Protein AF-A0AAV4D1E4-F1 (afdb_monomer_lite)

Sequence (597 aa):
MLLLKVLNEYTDVYKLCTAVEPHGDNLYQSTKVFLEDHVRSLHKEITIAGEDHMLEMYHKHWEQYNIGAGYLNQLYGYLNNSYIKKQKYSEADVNYGVFPVDADCLLEIGELAKEIWKNLMIDSIKNRLVILILQEIAKDRNGYYVNQTIIHSVVTSFVDVSEYKKKAPLELYQEIFEAQFLKETGEFYRHEAAQLKAECTCSEYLEKVIQRIDNENFRSRKFLHSTSYAKVTQEVQARMVGDVIGFLHGECKDMVEQEKRKDLRNLYKLLKPIHKGLEVLVKEVEMYIKHQGMQSVLSLKNDPSFVEAMLKVYHKFRELILDVFSNDQAFTSALDKACSSVINHKSQNSRTPNAPNRSPELLAKYCDNLLKKSTKGVGDAELDEKLSGSIIIFKYLDDKDVFQRFYSRMLAKRLIYSQSASMDAEEVMITRLKQACGYEFTNKLHRMFTDISVSSDHVVNFNNYLKVNNQSLGVNFNILVFQAGAWPITQQNNITFHIPQQLEKSVRLFEEFYKKKFNGRKLTWMQSLSNVELKLCYLRKSYIVTMSTFQMATLLPFEDNDSLPFSDIKTSTNLPEKELCKQLQTLVDTKILMCDD

Secondary structure (DSSP, 8-state):
-HHHHHHHHHHHHHHHHTSSS-THHHHHHHHHHHHHHHHHHHHHHHHHH-STTHHHHHHHHHHHHHHHHHHHHHHTHHHIIIIIHHHSPPHHHHHH----TT------HHHHHHHHHIIIIIHHHHHHHHHHHHHHHHHHHTT----HHHHHHHHHHHHHTTTT-TT-TTHHHIIIIIHHHHHHHHHHHHHHHHHHHHHS-HHHHHHHHHHHHHHHHHHHHHHS-HHHHHHHHHHHHIIIIITTHHHHHHHHHHHHHTT-HHHHHHHHHHHTTSTTTHHHHHHHHHHHHHHHHHHHHHTTTT-TTHHHHHHHHHHHHHHHHHHHSTT-HHHHHHHHHHHHHHHT-----TT-TTPPP-HHHHHHHHHHHHHB--SSPPPHHHHHHHHHHHHHHHHT-S-HHHHHHHHHHHHHHHHHTT-BS-HHHHHHHHHHHHHHH-HHHHHHHHHHHHHHHHHHHHHHHHHHHHHHTT---SS--------TTTS---TT-----PPPHHHHHHHHHHHHHHHHHSTT------GGG-EEEEEE-SSSS-EEEEEEHHHHHHHGGGGT-S---HHHHHHHH---HHHHHHHHHHHHHTTSS----

Foldseek 3Di:
DVVVVLVVLLVVLVCQCPDPDRCLVVVLVVLLVVLLVVLLVLQVVLVVVDQVCNLVSVLVCLVVLLVVLVSVLVSCVCSVPPPLVVQADDPVCVVPPDDDPDDPRDDRSSLSSLVSCCVRPCVVCLQSNLVSLLVLVVCVVVVHDHDLSSLQSVLVSQQVSQCVPPPPSCPSSCVRHLVVNLVVLLVVLLVVLVVCVVVDDLQVLLVVLVVSLVVVLVVCVRRHDPVSSVVSSVSNLCRNPVVCLVVVLVCLLVCLLVVVLVSLLSQLVSQVVPDCSCVSNLVSNLVNLLVCLQVQQVVQVLALCNLVSLLVSLVVQVVSCCRRVVVDPSNVVSSLVSLLCSLQDAPPPPPDPCRHRCSLVSLLVNLLVLFFDDPDDDDPVNSVVSLVSSLVSLLSYPPNVSSLLNNLQSLLLCLLVVGTNDPVSLVVSLVSVCVRPNCVSSVLVVLSVVQSVVQVVLLVVLVVVCVVVVHDLVDDDGDGDHDPVSHPPPPPCPWDWDQDPSCPVVVVSSVVVVCVVDPPDDDDDDQQSDWDWDWDPPDPDTDTDIDGSLLVLLCVVCVVPVDDDPVVSCVSTVGDPVVNVVSVVVCVVVVVDPDDD

Organism: NCBI:txid259542

Structure (mmCIF, N/CA/C/O backbone):
data_AF-A0AAV4D1E4-F1
#
_entry.id   AF-A0AAV4D1E4-F1
#
loop_
_atom_site.group_PDB
_atom_site.id
_atom_site.type_symbol
_atom_site.label_atom_id
_atom_site.label_alt_id
_atom_site.label_comp_id
_atom_site.label_asym_id
_atom_site.label_entity_id
_atom_site.label_seq_id
_atom_site.pdbx_PDB_ins_code
_atom_site.Cartn_x
_atom_site.Cartn_y
_atom_site.Cartn_z
_atom_site.occupancy
_atom_site.B_iso_or_equiv
_atom_site.auth_seq_id
_atom_site.auth_comp_id
_atom_site.auth_asym_id
_atom_site.auth_atom_id
_atom_site.pdbx_PDB_model_num
ATOM 1 N N . MET A 1 1 ? -11.215 14.896 70.927 1.00 42.22 1 MET A N 1
ATOM 2 C CA . MET A 1 1 ? -12.266 14.102 71.608 1.00 42.22 1 MET A CA 1
ATOM 3 C C . MET A 1 1 ? -12.644 12.842 70.822 1.00 42.22 1 MET A C 1
ATOM 5 O O . MET A 1 1 ? -12.598 11.774 71.409 1.00 42.22 1 MET A O 1
ATOM 9 N N . LEU A 1 2 ? -12.923 12.924 69.511 1.00 38.28 2 LEU A N 1
ATOM 10 C CA . LEU A 1 2 ? -13.176 11.750 68.6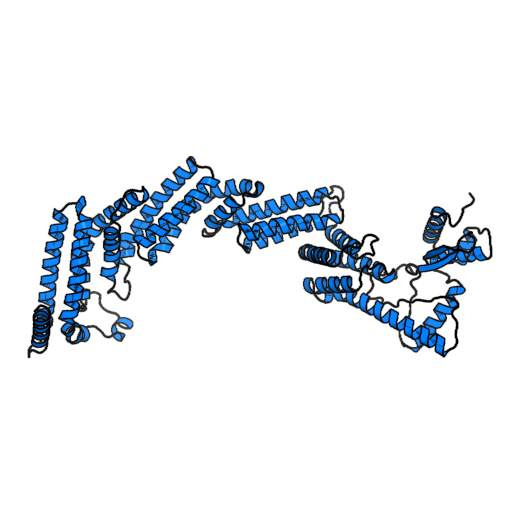45 1.00 38.28 2 LEU A CA 1
ATOM 11 C C . LEU A 1 2 ? -11.990 10.767 68.563 1.00 38.28 2 LEU A C 1
ATOM 13 O O . LEU A 1 2 ? -12.180 9.580 68.780 1.00 38.28 2 LEU A O 1
ATOM 17 N N . LEU A 1 3 ? -10.758 11.259 68.382 1.00 35.84 3 LEU A N 1
ATOM 18 C CA . LEU A 1 3 ? -9.539 10.425 68.387 1.00 35.84 3 LEU A CA 1
ATOM 19 C C . LEU A 1 3 ? -9.342 9.623 69.688 1.00 35.84 3 LEU A C 1
ATOM 21 O O . LEU A 1 3 ? -8.892 8.488 69.641 1.00 35.84 3 LEU A O 1
ATOM 25 N N . LEU A 1 4 ? -9.720 10.191 70.839 1.00 39.25 4 LEU A N 1
ATOM 26 C CA . LEU A 1 4 ? -9.631 9.534 72.151 1.00 39.25 4 LEU A CA 1
ATOM 27 C C . LEU A 1 4 ? -10.675 8.419 72.320 1.00 39.25 4 LEU A C 1
ATOM 29 O O . LEU A 1 4 ? -10.377 7.409 72.945 1.00 39.25 4 LEU A O 1
ATOM 33 N N . LYS A 1 5 ? -11.875 8.579 71.741 1.00 50.38 5 LYS A N 1
ATOM 34 C CA . LYS A 1 5 ? -12.884 7.508 71.698 1.00 50.38 5 LYS A CA 1
ATOM 35 C C . LYS A 1 5 ? -12.436 6.359 70.799 1.00 50.38 5 LYS A C 1
ATOM 37 O O . LYS A 1 5 ? -12.457 5.221 71.241 1.00 50.38 5 LYS A O 1
ATOM 42 N N . VAL A 1 6 ? -11.929 6.676 69.607 1.00 52.31 6 VAL A N 1
ATOM 43 C CA . VAL A 1 6 ? -11.408 5.676 68.663 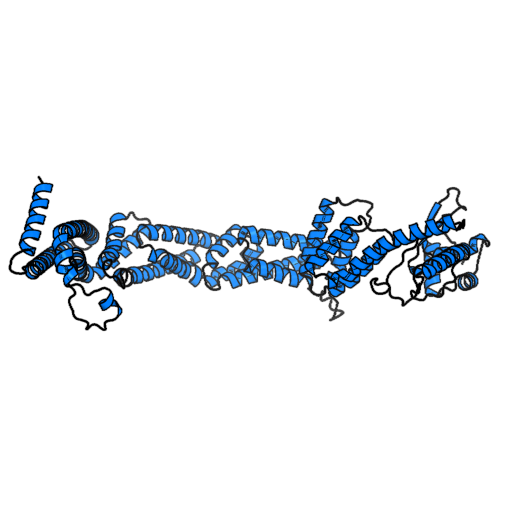1.00 52.31 6 VAL A CA 1
ATOM 44 C C . VAL A 1 6 ? -10.244 4.889 69.282 1.00 52.31 6 VAL A C 1
ATOM 46 O O . VAL A 1 6 ? -10.233 3.667 69.228 1.00 52.31 6 VAL A O 1
ATOM 49 N N . LEU A 1 7 ? -9.292 5.557 69.949 1.00 45.59 7 LEU A N 1
ATOM 50 C CA . LEU A 1 7 ? -8.187 4.891 70.658 1.00 45.59 7 LEU A CA 1
ATOM 51 C C . LEU A 1 7 ? -8.657 3.982 71.807 1.00 45.59 7 LEU A C 1
ATOM 53 O O . LEU A 1 7 ? -8.079 2.911 72.001 1.00 45.59 7 LEU A O 1
ATOM 57 N N . ASN A 1 8 ? -9.698 4.373 72.548 1.00 54.81 8 ASN A N 1
ATOM 58 C CA . ASN A 1 8 ? -10.292 3.515 73.576 1.00 54.81 8 ASN A CA 1
ATOM 59 C C . ASN A 1 8 ? -10.945 2.272 72.956 1.00 54.81 8 ASN A C 1
ATOM 61 O O . ASN A 1 8 ? -10.694 1.171 73.432 1.00 54.81 8 ASN A O 1
ATOM 65 N N . GLU A 1 9 ? -11.670 2.421 71.847 1.00 58.94 9 GLU A N 1
ATOM 66 C CA . GLU A 1 9 ? -12.298 1.300 71.135 1.00 58.94 9 GLU A CA 1
ATOM 67 C C . GLU A 1 9 ? -11.254 0.314 70.569 1.00 58.94 9 GLU A C 1
ATOM 69 O O . GLU A 1 9 ? -11.407 -0.895 70.730 1.00 58.94 9 GLU A O 1
ATOM 74 N N . TYR A 1 10 ? -10.131 0.795 70.012 1.00 59.12 10 TYR A N 1
ATOM 75 C CA . TYR A 1 10 ? -8.996 -0.067 69.624 1.00 59.12 10 TYR A CA 1
ATOM 76 C C . TYR A 1 10 ? -8.409 -0.835 70.818 1.00 59.12 10 TYR A C 1
ATOM 78 O O . TYR A 1 10 ? -8.043 -2.007 70.700 1.00 59.12 10 TYR A O 1
ATOM 86 N N . THR A 1 11 ? -8.304 -0.171 71.971 1.00 58.66 11 THR A N 1
ATOM 87 C CA . THR A 1 11 ? -7.760 -0.761 73.200 1.00 58.66 11 THR A CA 1
ATOM 88 C C . THR A 1 11 ? -8.708 -1.817 73.773 1.00 58.66 11 THR A C 1
ATOM 90 O O . THR A 1 11 ? -8.250 -2.829 74.303 1.00 58.66 11 THR A O 1
ATOM 93 N N . ASP A 1 12 ? -10.017 -1.617 73.637 1.00 63.31 12 ASP A N 1
ATOM 94 C CA . ASP A 1 12 ? -11.042 -2.555 74.090 1.00 63.31 12 ASP A CA 1
ATOM 95 C C . ASP A 1 12 ? -11.115 -3.792 73.184 1.00 63.31 12 ASP A C 1
ATOM 97 O O . ASP A 1 12 ? -11.133 -4.912 73.697 1.00 63.31 12 ASP A O 1
ATOM 101 N N . VAL A 1 13 ? -11.020 -3.625 71.855 1.00 61.44 13 VAL A N 1
ATOM 102 C CA . VAL A 1 13 ? -10.883 -4.746 70.903 1.00 61.44 13 VAL A CA 1
ATOM 103 C C . VAL A 1 13 ? -9.608 -5.546 71.187 1.00 61.44 13 VAL A C 1
ATOM 105 O O . VAL A 1 13 ? -9.646 -6.777 71.213 1.00 61.44 13 VAL A O 1
ATOM 108 N N . TYR A 1 14 ? -8.486 -4.872 71.462 1.00 60.66 14 TYR A N 1
ATOM 109 C CA . TYR A 1 14 ? -7.230 -5.525 71.836 1.00 60.66 14 TYR A CA 1
ATOM 110 C C . TYR A 1 14 ? -7.371 -6.330 73.137 1.00 60.66 14 TYR A C 1
ATOM 112 O O . TYR A 1 14 ? -7.053 -7.518 73.157 1.00 60.66 14 TYR A O 1
ATOM 120 N N . LYS A 1 15 ? -7.922 -5.726 74.201 1.00 60.09 15 LYS A N 1
ATOM 121 C CA . LYS A 1 15 ? -8.143 -6.388 75.499 1.00 60.09 15 LYS A CA 1
ATOM 122 C C . LYS A 1 15 ? -9.050 -7.614 75.386 1.00 60.09 15 LYS A C 1
ATOM 124 O O . LYS A 1 15 ? -8.712 -8.645 75.964 1.00 60.09 15 LYS A O 1
ATOM 129 N N . LEU A 1 16 ? -10.146 -7.526 74.624 1.00 60.78 16 LEU A N 1
ATOM 130 C CA . LEU A 1 16 ? -11.059 -8.651 74.379 1.00 60.78 16 LEU A CA 1
ATOM 131 C C . LEU A 1 16 ? -10.395 -9.794 73.601 1.00 60.78 16 LEU A C 1
ATOM 133 O O . LEU A 1 16 ? -10.658 -10.958 73.888 1.00 60.78 16 LEU A O 1
ATOM 137 N N . CYS A 1 17 ? -9.519 -9.478 72.644 1.00 57.41 17 CYS A N 1
ATOM 138 C CA . CYS A 1 17 ? -8.804 -10.486 71.856 1.00 57.41 17 CYS A CA 1
ATOM 139 C C . CYS A 1 17 ? -7.647 -11.154 72.624 1.00 57.41 17 CYS A C 1
ATOM 141 O O . CYS A 1 17 ? -7.258 -12.266 72.281 1.00 57.41 17 CYS A O 1
ATOM 143 N N . THR A 1 18 ? -7.086 -10.487 73.640 1.00 55.19 18 THR A N 1
ATOM 144 C CA . THR A 1 18 ? -5.984 -11.001 74.484 1.00 55.19 18 THR A CA 1
ATOM 145 C C . THR A 1 18 ? -6.439 -11.635 75.806 1.00 55.19 18 THR A C 1
ATOM 147 O O . THR A 1 18 ? -5.598 -11.995 76.630 1.00 55.19 18 THR A O 1
ATOM 150 N N . ALA A 1 19 ? -7.750 -11.740 76.041 1.00 59.38 19 ALA A N 1
ATOM 151 C CA . ALA A 1 19 ? -8.309 -12.359 77.240 1.00 59.38 19 ALA A CA 1
ATOM 152 C C . ALA A 1 19 ? -8.011 -13.875 77.299 1.00 59.38 19 ALA A C 1
ATOM 154 O O . ALA A 1 19 ? -7.741 -14.513 76.284 1.00 59.38 19 ALA A O 1
ATOM 155 N N . VAL A 1 20 ? -8.041 -14.446 78.510 1.00 46.69 20 VAL A N 1
ATOM 156 C CA . VAL A 1 20 ? -7.651 -15.845 78.804 1.00 46.69 20 VAL A CA 1
ATOM 157 C C . VAL A 1 20 ? -8.538 -16.876 78.082 1.00 46.69 20 VAL A C 1
ATOM 159 O O . VAL A 1 20 ? -8.084 -17.984 77.806 1.00 46.69 20 VAL A O 1
ATOM 162 N N . GLU A 1 21 ? -9.764 -16.497 77.714 1.00 51.06 21 GLU A N 1
ATOM 163 C CA . GLU A 1 21 ? -10.636 -17.255 76.814 1.00 51.06 21 GLU A CA 1
ATOM 164 C C . GLU A 1 21 ? -10.727 -16.555 75.444 1.00 51.06 21 GLU A C 1
ATOM 166 O O . GLU A 1 21 ? -10.860 -15.328 75.388 1.00 51.06 21 GLU A O 1
ATOM 171 N N . PRO A 1 22 ? -10.678 -17.297 74.321 1.00 57.56 22 PRO A N 1
ATOM 172 C CA . PRO A 1 22 ? -10.734 -16.710 72.987 1.00 57.56 22 PRO A CA 1
ATOM 173 C C . PRO A 1 22 ? -12.152 -16.205 72.673 1.00 57.56 22 PRO A C 1
ATOM 175 O O . PRO A 1 22 ? -12.953 -16.894 72.053 1.00 57.56 22 PRO A O 1
ATOM 178 N N . HIS A 1 23 ? -12.467 -14.968 73.057 1.00 65.12 23 HIS A N 1
ATOM 179 C CA . HIS A 1 23 ? -13.750 -14.316 72.746 1.00 65.12 23 HIS A CA 1
ATOM 180 C C . HIS A 1 23 ? -13.845 -13.766 71.306 1.00 65.12 23 HIS A C 1
ATOM 182 O O . HIS A 1 23 ? -14.804 -13.067 70.976 1.00 65.12 23 HIS A O 1
ATOM 188 N N . GLY A 1 24 ? -12.871 -14.080 70.442 1.00 65.38 24 GLY A N 1
ATOM 189 C CA . GLY A 1 24 ? -12.821 -13.630 69.046 1.00 65.38 24 GLY A CA 1
ATOM 190 C C . GLY A 1 24 ? -14.028 -14.082 68.215 1.00 65.38 24 GLY A C 1
ATOM 191 O O . GLY A 1 24 ? -14.636 -13.249 67.546 1.00 65.38 24 GLY A O 1
ATOM 192 N N . ASP A 1 25 ? -14.429 -15.355 68.324 1.00 67.75 25 ASP A N 1
ATOM 193 C CA . ASP A 1 25 ? -15.598 -15.906 67.617 1.00 67.75 25 ASP A CA 1
ATOM 194 C C . ASP A 1 25 ? -16.909 -15.242 68.066 1.00 67.75 25 ASP A C 1
ATOM 196 O O . ASP A 1 25 ? -17.720 -14.834 67.236 1.00 67.75 25 ASP A O 1
ATOM 200 N N . ASN A 1 26 ? -17.107 -15.060 69.376 1.00 71.81 26 ASN A N 1
ATOM 201 C CA . ASN A 1 26 ? -18.312 -14.413 69.909 1.00 71.81 26 ASN A CA 1
ATOM 202 C C . ASN A 1 26 ? -18.414 -12.946 69.476 1.00 71.81 26 ASN A C 1
ATOM 204 O O . ASN A 1 26 ? -19.508 -12.466 69.166 1.00 71.81 26 ASN A O 1
ATOM 208 N N . LEU A 1 27 ? -17.281 -12.239 69.434 1.00 73.88 27 LEU A N 1
ATOM 209 C CA . LEU A 1 27 ? -17.217 -10.867 68.943 1.00 73.88 27 LEU A CA 1
ATOM 210 C C . LEU A 1 27 ? -17.547 -10.809 67.446 1.00 73.88 27 LEU A C 1
ATOM 212 O O . LEU A 1 27 ? -18.371 -9.993 67.044 1.00 73.88 27 LEU A O 1
ATOM 216 N N . TYR A 1 28 ? -16.978 -11.710 66.640 1.00 75.12 28 TYR A N 1
ATOM 217 C CA . TYR A 1 28 ? -17.256 -11.794 65.206 1.00 75.12 28 TYR A CA 1
ATOM 218 C C . TYR A 1 28 ? -18.734 -12.091 64.913 1.00 75.12 28 TYR A C 1
ATOM 220 O O . TYR A 1 28 ? -19.356 -11.388 64.118 1.00 75.12 28 TYR A O 1
ATOM 228 N N . GLN A 1 29 ? -19.326 -13.079 65.592 1.00 76.06 29 GLN A N 1
ATOM 229 C CA . GLN A 1 29 ? -20.742 -13.426 65.426 1.00 76.06 29 GLN A CA 1
ATOM 230 C C . GLN A 1 29 ? -21.671 -12.295 65.881 1.00 76.06 29 GLN A C 1
ATOM 232 O O . GLN A 1 29 ? -22.643 -11.985 65.196 1.00 76.06 29 GLN A O 1
ATOM 237 N N . SER A 1 30 ? -21.352 -11.616 66.986 1.00 77.06 30 SER A N 1
ATOM 238 C CA . SER A 1 30 ? -22.143 -10.468 67.456 1.00 77.06 30 SER A CA 1
ATOM 239 C C . SER A 1 30 ? -22.084 -9.297 66.471 1.00 77.06 30 SER A C 1
ATOM 241 O O . SER A 1 30 ? -23.107 -8.675 66.185 1.00 77.06 30 SER A O 1
ATOM 243 N N . THR A 1 31 ? -20.907 -9.019 65.899 1.00 79.38 31 THR A N 1
ATOM 244 C CA . THR A 1 31 ? -20.745 -8.009 64.844 1.00 79.38 31 THR A CA 1
ATOM 245 C C . THR A 1 31 ? -21.488 -8.407 63.566 1.00 79.38 31 THR A C 1
ATOM 247 O O . THR A 1 31 ? -22.120 -7.550 62.953 1.00 79.38 31 THR A O 1
ATOM 250 N N . LYS A 1 32 ? -21.478 -9.692 63.186 1.00 80.44 32 LYS A N 1
ATOM 251 C CA . LYS A 1 32 ? -22.245 -10.213 62.044 1.00 80.44 32 LYS A CA 1
ATOM 252 C C . LYS A 1 32 ? -23.745 -9.975 62.222 1.00 80.44 32 LYS A C 1
ATOM 254 O O . LYS A 1 32 ? -24.354 -9.359 61.355 1.00 80.44 32 LYS A O 1
ATOM 259 N N . VAL A 1 33 ? -24.318 -10.380 63.358 1.00 83.56 33 VAL A N 1
ATOM 260 C CA . VAL A 1 33 ? -25.749 -10.180 63.662 1.00 83.56 33 VAL A CA 1
ATOM 261 C C . VAL A 1 33 ? -26.113 -8.695 63.643 1.00 83.56 33 VAL A C 1
ATOM 263 O O . VAL A 1 33 ? -27.099 -8.311 63.021 1.00 83.56 33 VAL A O 1
ATOM 266 N N . PHE A 1 34 ? -25.281 -7.837 64.242 1.00 85.69 34 PHE A N 1
ATOM 267 C CA . PHE A 1 34 ? -25.499 -6.390 64.217 1.00 85.69 34 PHE A CA 1
ATOM 268 C C . PHE A 1 34 ? -25.517 -5.819 62.788 1.00 85.69 34 PHE A C 1
ATOM 270 O O . PHE A 1 34 ? -26.393 -5.020 62.451 1.00 85.69 34 PHE A O 1
ATOM 277 N N . LEU A 1 35 ? -24.569 -6.229 61.938 1.00 84.31 35 LEU A N 1
ATOM 278 C CA . LEU A 1 35 ? -24.523 -5.805 60.537 1.00 84.31 35 LEU A CA 1
ATOM 279 C C . LEU A 1 35 ? -25.739 -6.317 59.753 1.00 84.31 35 LEU A C 1
ATOM 281 O O . LEU A 1 35 ? -26.316 -5.556 58.979 1.00 84.31 35 LEU A O 1
ATOM 285 N N . GLU A 1 36 ? -26.157 -7.566 59.966 1.00 85.50 36 GLU A N 1
ATOM 286 C CA . GLU A 1 36 ? -27.348 -8.138 59.328 1.00 85.50 36 GLU A CA 1
ATOM 287 C C . GLU A 1 36 ? -28.628 -7.392 59.728 1.00 85.50 36 GLU A C 1
ATOM 289 O O . GLU A 1 36 ? -29.422 -7.032 58.857 1.00 85.50 36 GLU A O 1
ATOM 294 N N . ASP A 1 37 ? -28.823 -7.102 61.016 1.00 85.31 37 ASP A N 1
ATOM 295 C CA . ASP A 1 37 ? -29.990 -6.362 61.508 1.00 85.31 37 ASP A CA 1
ATOM 296 C C . ASP A 1 37 ? -30.018 -4.923 60.984 1.00 85.31 37 ASP A C 1
ATOM 298 O O . ASP A 1 37 ? -31.071 -4.428 60.563 1.00 85.31 37 ASP A O 1
ATOM 302 N N . HIS A 1 38 ? -28.857 -4.262 60.939 1.00 86.62 38 HIS A N 1
ATOM 303 C CA . HIS A 1 38 ? -28.741 -2.922 60.378 1.00 86.62 38 HIS A CA 1
ATOM 304 C C . HIS A 1 38 ? -29.114 -2.906 58.890 1.00 86.62 38 HIS A C 1
ATOM 306 O O . HIS A 1 38 ? -29.961 -2.116 58.473 1.00 86.62 38 HIS A O 1
ATOM 312 N N . VAL A 1 39 ? -28.561 -3.829 58.096 1.00 86.75 39 VAL A N 1
ATOM 313 C CA . VAL A 1 39 ? -28.860 -3.935 56.660 1.00 86.75 39 VAL A CA 1
ATOM 314 C C . VAL A 1 39 ? -30.331 -4.304 56.418 1.00 86.75 39 VAL A C 1
ATOM 316 O O . VAL A 1 39 ? -30.959 -3.736 55.526 1.00 86.75 39 VAL A O 1
ATOM 319 N N . ARG A 1 40 ? -30.942 -5.163 57.248 1.00 85.62 40 ARG A N 1
ATOM 320 C CA . ARG A 1 40 ? -32.390 -5.455 57.183 1.00 85.62 40 ARG A CA 1
ATOM 321 C C . ARG A 1 40 ? -33.253 -4.226 57.469 1.00 85.62 40 ARG A C 1
ATOM 323 O O . ARG A 1 40 ? -34.317 -4.089 56.862 1.00 85.62 40 ARG A O 1
ATOM 330 N N . SER A 1 41 ? -32.835 -3.348 58.384 1.00 85.69 41 SER A N 1
ATOM 331 C CA . SER A 1 41 ? -33.531 -2.080 58.643 1.00 85.69 41 SER A CA 1
ATOM 332 C C . SER A 1 41 ? -33.474 -1.167 57.419 1.00 85.69 41 SER A C 1
ATOM 334 O O . SER A 1 41 ? -34.515 -0.698 56.959 1.00 85.69 41 SER A O 1
ATOM 336 N N . LEU A 1 42 ? -32.284 -1.001 56.833 1.00 85.31 42 LEU A N 1
ATOM 337 C CA . LEU A 1 42 ? -32.085 -0.198 55.621 1.00 85.31 42 LEU A CA 1
ATOM 338 C C . LEU A 1 42 ? -32.889 -0.747 54.432 1.00 85.31 42 LEU A C 1
ATOM 340 O O . LEU A 1 42 ? -33.524 0.011 53.702 1.00 85.31 42 LEU A O 1
ATOM 344 N N . HIS A 1 43 ? -32.946 -2.071 54.273 1.00 83.88 43 HIS A N 1
ATOM 345 C CA . HIS A 1 43 ? -33.757 -2.712 53.239 1.00 83.88 43 HIS A CA 1
ATOM 346 C C . HIS A 1 43 ? -35.248 -2.364 53.368 1.00 83.88 43 HIS A C 1
ATOM 348 O O . HIS A 1 43 ? -35.924 -2.093 52.370 1.00 83.88 43 HIS A O 1
ATOM 354 N N . LYS A 1 44 ? -35.786 -2.358 54.596 1.00 82.88 44 LYS A N 1
ATOM 355 C CA . LYS A 1 44 ? -37.185 -1.975 54.845 1.00 82.88 44 LYS A CA 1
ATOM 356 C C . LYS A 1 44 ? -37.438 -0.518 54.467 1.00 82.88 44 LYS A C 1
ATOM 358 O O . LYS A 1 44 ? -38.449 -0.248 53.829 1.00 82.88 44 LYS A O 1
ATOM 363 N N . GLU A 1 45 ? -36.524 0.391 54.800 1.00 81.25 45 GLU A N 1
ATOM 364 C CA . GLU A 1 45 ? -36.634 1.811 54.439 1.00 81.25 45 GLU A CA 1
ATOM 365 C C . GLU A 1 45 ? -36.686 2.014 52.918 1.00 81.25 45 GLU A C 1
ATOM 367 O O . GLU A 1 45 ? -37.580 2.702 52.425 1.00 81.25 45 GLU A O 1
ATOM 372 N N . ILE A 1 46 ? -35.814 1.336 52.161 1.00 79.69 46 ILE A N 1
ATOM 373 C CA . ILE A 1 46 ? -35.819 1.390 50.687 1.00 79.69 46 ILE A CA 1
ATOM 374 C C . ILE A 1 46 ? -37.114 0.810 50.107 1.00 79.69 46 ILE A C 1
ATOM 376 O O . ILE A 1 46 ? -37.676 1.364 49.165 1.00 79.69 46 ILE A O 1
ATOM 380 N N . THR A 1 47 ? -37.616 -0.287 50.680 1.00 76.25 47 THR A N 1
ATOM 381 C CA . THR A 1 47 ? -38.857 -0.924 50.209 1.00 76.25 47 THR A CA 1
ATOM 382 C C . THR A 1 47 ? -40.078 -0.019 50.430 1.00 76.25 47 THR A C 1
ATOM 384 O O . THR A 1 47 ? -41.009 -0.036 49.630 1.00 76.25 47 THR A O 1
ATOM 387 N N . ILE A 1 48 ? -40.077 0.790 51.496 1.00 78.19 48 ILE A N 1
ATOM 388 C CA . ILE A 1 48 ? -41.175 1.706 51.846 1.00 78.19 48 ILE A CA 1
ATOM 389 C C . ILE A 1 48 ? -41.137 2.996 51.009 1.00 78.19 48 ILE A C 1
ATOM 391 O O . ILE A 1 48 ? -42.192 3.536 50.685 1.00 78.19 48 ILE A O 1
ATOM 395 N N . ALA A 1 49 ? -39.947 3.487 50.647 1.00 67.81 49 ALA A N 1
ATOM 396 C CA . ALA A 1 49 ? -39.762 4.757 49.936 1.00 67.81 49 ALA A CA 1
ATOM 397 C C . ALA A 1 49 ? -40.317 4.778 48.494 1.00 67.81 49 ALA A C 1
ATOM 399 O O . ALA A 1 49 ? -40.473 5.854 47.912 1.00 67.81 49 ALA A O 1
ATOM 400 N N . GLY A 1 50 ? -40.655 3.614 47.926 1.00 70.56 50 GLY A N 1
ATOM 401 C CA . GLY A 1 50 ? -41.196 3.497 46.572 1.00 70.56 50 GLY A CA 1
ATOM 402 C C . GLY A 1 50 ? -40.137 3.646 45.474 1.00 70.56 50 GLY A C 1
ATOM 403 O O . GLY A 1 50 ? -38.954 3.846 45.739 1.00 70.56 50 GLY A O 1
ATOM 404 N N . GLU A 1 51 ? -40.558 3.502 44.218 1.00 68.69 51 GLU A N 1
ATOM 405 C CA . GLU A 1 51 ? -39.649 3.337 43.073 1.00 68.69 51 GLU A CA 1
ATOM 406 C C . GLU A 1 51 ? -38.918 4.625 42.665 1.00 68.69 51 GLU A C 1
ATOM 408 O O . GLU A 1 51 ? -37.743 4.559 42.311 1.00 68.69 51 GLU A O 1
ATOM 413 N N . ASP A 1 52 ? -39.566 5.789 42.785 1.00 66.56 52 ASP A N 1
ATOM 414 C CA . ASP A 1 52 ? -39.012 7.074 42.326 1.00 66.56 52 ASP A CA 1
ATOM 415 C C . ASP A 1 52 ? -37.798 7.540 43.148 1.00 66.56 52 ASP A C 1
ATOM 417 O O . ASP A 1 52 ? -36.878 8.146 42.607 1.00 66.56 52 ASP A O 1
ATOM 421 N N . HIS A 1 53 ? -37.755 7.217 44.445 1.00 77.19 53 HIS A N 1
ATOM 422 C CA . HIS A 1 53 ? -36.650 7.590 45.342 1.00 77.19 53 HIS A CA 1
ATOM 423 C C . HIS A 1 53 ? -35.704 6.417 45.641 1.00 77.19 53 HIS A C 1
ATOM 425 O O . HIS A 1 53 ? -34.743 6.567 46.397 1.00 77.19 53 HIS A O 1
ATOM 431 N N . MET A 1 54 ? -35.947 5.241 45.049 1.00 81.50 54 MET A N 1
ATOM 432 C CA . MET A 1 54 ? -35.201 4.017 45.347 1.00 81.50 54 MET A CA 1
ATOM 433 C C . MET A 1 54 ? -33.709 4.149 45.016 1.00 81.50 54 MET A C 1
ATOM 435 O O . MET A 1 54 ? -32.870 3.732 45.813 1.00 81.50 54 MET A O 1
ATOM 439 N N . LEU A 1 55 ? -33.369 4.752 43.870 1.00 81.56 55 LEU A N 1
ATOM 440 C CA . LEU A 1 55 ? -31.976 4.938 43.440 1.00 81.56 55 LEU A CA 1
ATOM 441 C C . LEU A 1 55 ? -31.220 5.935 44.328 1.00 81.56 55 LEU A C 1
ATOM 443 O O . LEU A 1 55 ? -30.084 5.672 44.717 1.00 81.56 55 LEU A O 1
ATOM 447 N N . GLU A 1 56 ? -31.858 7.054 44.678 1.00 84.38 56 GLU A N 1
ATOM 448 C CA . GLU A 1 56 ? -31.293 8.081 45.563 1.00 84.38 56 GLU A CA 1
ATOM 449 C C . GLU A 1 56 ? -31.045 7.538 46.970 1.00 84.38 56 GLU A C 1
ATOM 451 O O . GLU A 1 56 ? -29.957 7.704 47.530 1.00 84.38 56 GLU A O 1
ATOM 456 N N . MET A 1 57 ? -32.039 6.839 47.523 1.00 82.88 57 MET A N 1
ATOM 457 C CA . MET A 1 57 ? -31.935 6.235 48.845 1.00 82.88 57 MET A CA 1
ATOM 458 C C . MET A 1 57 ? -30.890 5.123 48.872 1.00 82.88 57 MET A C 1
ATOM 460 O O . MET A 1 57 ? -30.060 5.095 49.781 1.00 82.88 57 MET A O 1
ATOM 464 N N . TYR A 1 58 ? -30.871 4.246 47.863 1.00 86.69 58 TYR A N 1
ATOM 465 C CA . TYR A 1 58 ? -29.860 3.197 47.763 1.00 86.69 58 TYR A CA 1
ATOM 466 C C . TYR A 1 58 ? -28.448 3.782 47.674 1.00 86.69 58 TYR A C 1
ATOM 468 O O . TYR A 1 58 ? -27.577 3.356 48.427 1.00 86.69 58 TYR A O 1
ATOM 476 N N . HIS A 1 59 ? -28.224 4.785 46.818 1.00 85.62 59 HIS A N 1
ATOM 477 C CA . HIS A 1 59 ? -26.929 5.457 46.699 1.00 85.62 59 HIS A CA 1
ATOM 478 C C . HIS A 1 59 ? -26.460 6.033 48.041 1.00 85.62 59 HIS A C 1
ATOM 480 O O . HIS A 1 59 ? -25.345 5.743 48.477 1.00 85.62 59 HIS A O 1
ATOM 486 N N . LYS A 1 60 ? -27.328 6.780 48.735 1.00 87.12 60 LYS A N 1
ATOM 487 C CA . LYS A 1 60 ? -27.006 7.380 50.035 1.00 87.12 60 LYS A CA 1
ATOM 488 C C . LYS A 1 60 ? -26.670 6.323 51.088 1.00 87.12 60 LYS A C 1
ATOM 490 O O . LYS A 1 60 ? -25.701 6.479 51.831 1.00 87.12 60 LYS A O 1
ATOM 495 N N . HIS A 1 61 ? -27.461 5.254 51.164 1.00 87.38 61 HIS A N 1
ATOM 496 C CA . HIS A 1 61 ? -27.216 4.178 52.119 1.00 87.38 61 HIS A CA 1
ATOM 497 C C . HIS A 1 61 ? -25.948 3.393 51.782 1.00 87.38 61 HIS A C 1
ATOM 499 O O . HIS A 1 61 ? -25.186 3.082 52.693 1.00 87.38 61 HIS A O 1
ATOM 505 N N . TRP A 1 62 ? -25.683 3.120 50.502 1.00 87.69 62 TRP A N 1
ATOM 506 C CA . TRP A 1 62 ? -24.464 2.443 50.064 1.00 87.69 62 TRP A CA 1
ATOM 507 C C . TRP A 1 62 ? -23.212 3.265 50.374 1.00 87.69 62 TRP A C 1
ATOM 509 O O . TRP A 1 62 ? -22.259 2.727 50.926 1.00 87.69 62 TRP A O 1
ATOM 519 N N . GLU A 1 63 ? -23.210 4.567 50.084 1.00 86.31 63 GLU A N 1
ATOM 520 C CA . GLU A 1 63 ? -22.062 5.437 50.355 1.00 86.31 63 GLU A CA 1
ATOM 521 C C . GLU A 1 63 ? -21.734 5.477 51.855 1.00 86.31 63 GLU A C 1
ATOM 523 O O . GLU A 1 63 ? -20.590 5.257 52.260 1.00 86.31 63 GLU A O 1
ATOM 528 N N . GLN A 1 64 ? -22.754 5.675 52.694 1.00 87.62 64 GLN A N 1
ATOM 529 C CA . GLN A 1 64 ? -22.593 5.681 54.148 1.00 87.62 64 GLN A CA 1
ATOM 530 C C . GLN A 1 64 ? -22.143 4.319 54.682 1.00 87.62 64 GLN A C 1
ATOM 532 O O . GLN A 1 64 ? -21.257 4.256 55.536 1.00 87.62 64 GLN A O 1
ATOM 537 N N . TYR A 1 65 ? -22.722 3.233 54.167 1.00 87.12 65 TYR A N 1
ATOM 538 C CA . TYR A 1 65 ? -22.388 1.879 54.587 1.00 87.12 65 TYR A CA 1
ATOM 539 C C . TYR A 1 65 ? -20.975 1.478 54.159 1.00 87.12 65 TYR A C 1
ATOM 541 O O . TYR A 1 65 ? -20.242 0.918 54.966 1.00 87.12 65 TYR A O 1
ATOM 549 N N . ASN A 1 66 ? -20.548 1.809 52.939 1.00 83.00 66 ASN A N 1
ATOM 550 C CA . ASN A 1 66 ? -19.217 1.480 52.429 1.00 83.00 66 ASN A CA 1
ATOM 551 C C . ASN A 1 66 ? -18.116 2.243 53.190 1.00 83.00 66 ASN A C 1
ATOM 553 O O . ASN A 1 66 ? -17.121 1.652 53.614 1.00 83.00 66 ASN A O 1
ATOM 557 N N . ILE A 1 67 ? -18.323 3.539 53.461 1.00 84.25 67 ILE A N 1
ATOM 558 C CA . ILE A 1 67 ? -17.415 4.333 54.307 1.00 84.25 67 ILE A CA 1
ATOM 559 C C . ILE A 1 67 ? -17.399 3.780 55.741 1.00 84.25 67 ILE A C 1
ATOM 561 O O . ILE A 1 67 ? -16.329 3.592 56.327 1.00 84.25 67 ILE A O 1
ATOM 565 N N . GLY A 1 68 ? -18.576 3.476 56.298 1.00 83.50 68 GLY A N 1
ATOM 566 C CA . GLY A 1 68 ? -18.724 2.889 57.629 1.00 83.50 68 GLY A CA 1
ATOM 567 C C . GLY A 1 68 ? -18.022 1.537 57.761 1.00 83.50 68 GLY A C 1
ATOM 568 O O . GLY A 1 68 ? -17.286 1.320 58.721 1.00 83.50 68 GLY A O 1
ATOM 569 N N . ALA A 1 69 ? -18.169 0.661 56.767 1.00 82.62 69 ALA A N 1
ATOM 570 C CA . ALA A 1 69 ? -17.485 -0.624 56.685 1.00 82.62 69 ALA A CA 1
ATOM 571 C C . ALA A 1 69 ? -15.963 -0.453 56.581 1.00 82.62 69 ALA A C 1
ATOM 573 O O . ALA A 1 69 ? -15.220 -1.207 57.208 1.00 82.62 69 ALA A O 1
ATOM 574 N N . GLY A 1 70 ? -15.484 0.568 55.862 1.00 80.31 70 GLY A N 1
ATOM 575 C CA . GLY A 1 70 ? -14.066 0.928 55.812 1.00 80.31 70 GLY A CA 1
ATOM 576 C C . GLY A 1 70 ? -13.501 1.308 57.184 1.00 80.31 70 GLY A C 1
ATOM 577 O O . GLY A 1 70 ? -12.459 0.786 57.588 1.00 80.31 70 GLY A O 1
ATOM 578 N N . TYR A 1 71 ? -14.206 2.157 57.939 1.00 81.75 71 TYR A N 1
ATOM 579 C CA . TYR A 1 71 ? -13.811 2.506 59.309 1.00 81.75 71 TYR A CA 1
ATOM 580 C C . TYR A 1 71 ? -13.892 1.314 60.264 1.00 81.75 71 TYR A C 1
ATOM 582 O O . TYR A 1 71 ? -12.987 1.119 61.076 1.00 81.75 71 TYR A O 1
ATOM 590 N N . LEU A 1 72 ? -14.928 0.484 60.135 1.00 79.44 72 LEU A N 1
ATOM 591 C CA . LEU A 1 72 ? -15.083 -0.734 60.926 1.00 79.44 72 LEU A CA 1
ATOM 592 C C . LEU A 1 72 ? -13.931 -1.712 60.655 1.00 79.44 72 LEU A C 1
ATOM 594 O O . LEU A 1 72 ? -13.358 -2.272 61.585 1.00 79.44 72 LEU A O 1
ATOM 598 N N . ASN A 1 73 ? -13.521 -1.858 59.395 1.00 79.19 73 ASN A N 1
ATOM 599 C CA . ASN A 1 73 ? -12.397 -2.707 59.017 1.00 79.19 73 ASN A CA 1
ATOM 600 C C . ASN A 1 73 ? -11.062 -2.220 59.606 1.00 79.19 73 ASN A C 1
ATOM 602 O O . ASN A 1 73 ? -10.230 -3.036 60.003 1.00 79.19 73 ASN A O 1
ATOM 606 N N . GLN A 1 74 ? -10.863 -0.899 59.693 1.00 76.19 74 GLN A N 1
ATOM 607 C CA . GLN A 1 74 ? -9.695 -0.315 60.360 1.00 76.19 74 GLN A CA 1
ATOM 608 C C . GLN A 1 74 ? -9.732 -0.578 61.868 1.00 76.19 74 GLN A C 1
ATOM 610 O O . GLN A 1 74 ? -8.754 -1.091 62.412 1.00 76.19 74 GLN A O 1
ATOM 615 N N . LEU A 1 75 ? -10.869 -0.307 62.521 1.00 75.50 75 LEU A N 1
ATOM 616 C CA . LEU A 1 75 ? -11.059 -0.505 63.962 1.00 75.50 75 LEU A CA 1
ATOM 617 C C . LEU A 1 75 ? -10.797 -1.956 64.383 1.00 75.50 75 LEU A C 1
ATOM 619 O O . LEU A 1 75 ? -10.115 -2.227 65.370 1.00 75.50 75 LEU A O 1
ATOM 623 N N . TYR A 1 76 ? -11.277 -2.898 63.577 1.00 73.31 76 TYR A N 1
ATOM 624 C CA . TYR A 1 76 ? -11.076 -4.325 63.789 1.00 73.31 76 TYR A CA 1
ATOM 625 C C . TYR A 1 76 ? -9.771 -4.864 63.185 1.00 73.31 76 TYR A C 1
ATOM 627 O O . TYR A 1 76 ? -9.566 -6.076 63.142 1.00 73.31 76 TYR A O 1
ATOM 635 N N . GLY A 1 77 ? -8.833 -3.998 62.784 1.00 69.44 77 GLY A N 1
ATOM 636 C CA . GLY A 1 77 ? -7.558 -4.393 62.181 1.00 69.44 77 GLY A CA 1
ATOM 637 C C . GLY A 1 77 ? -6.743 -5.379 63.030 1.00 69.44 77 GLY A C 1
ATOM 638 O O . GLY A 1 77 ? -6.065 -6.250 62.480 1.00 69.44 77 GLY A O 1
ATOM 639 N N . TYR A 1 78 ? -6.841 -5.302 64.365 1.00 67.25 78 TYR A N 1
ATOM 640 C CA . TYR A 1 78 ? -6.202 -6.271 65.263 1.00 67.25 78 TYR A CA 1
ATOM 641 C C . TYR A 1 78 ? -6.879 -7.651 65.223 1.00 67.25 78 TYR A C 1
ATOM 643 O O . TYR A 1 78 ? -6.173 -8.656 65.150 1.00 67.25 78 TYR A O 1
ATOM 651 N N . LEU A 1 79 ? -8.217 -7.712 65.207 1.00 68.75 79 LEU A N 1
ATOM 652 C CA . LEU A 1 79 ? -8.980 -8.963 65.081 1.00 68.75 79 LEU A CA 1
ATOM 653 C C . LEU A 1 79 ? -8.767 -9.595 63.694 1.00 68.75 79 LEU A C 1
ATOM 655 O O . LEU A 1 79 ? -8.476 -10.788 63.593 1.00 68.75 79 LEU A O 1
ATOM 659 N N . ASN A 1 80 ? -8.806 -8.774 62.641 1.00 69.69 80 ASN A N 1
ATOM 660 C CA . ASN A 1 80 ? -8.534 -9.176 61.261 1.00 69.69 80 ASN A CA 1
ATOM 661 C C . ASN A 1 80 ? -7.139 -9.818 61.125 1.00 69.69 80 ASN A C 1
ATOM 663 O O . ASN A 1 80 ? -7.000 -10.902 60.558 1.00 69.69 80 ASN A O 1
ATOM 667 N N . ASN A 1 81 ? -6.098 -9.197 61.693 1.00 66.62 81 ASN A N 1
ATOM 668 C CA . ASN A 1 81 ? -4.721 -9.688 61.572 1.00 66.62 81 ASN A CA 1
ATOM 669 C C . ASN A 1 81 ? -4.345 -10.808 62.555 1.00 66.62 81 ASN A C 1
ATOM 671 O O . ASN A 1 81 ? -3.511 -11.646 62.217 1.00 66.62 81 ASN A O 1
ATOM 675 N N . SER A 1 82 ? -4.912 -10.823 63.762 1.00 62.47 82 SER A N 1
ATOM 676 C CA . SER A 1 82 ? -4.477 -11.732 64.835 1.00 62.47 82 SER A CA 1
ATOM 677 C C . SER A 1 82 ? -5.332 -12.989 64.958 1.00 62.47 82 SER A C 1
ATOM 679 O O . SER A 1 82 ? -4.819 -14.008 65.423 1.00 62.47 82 SER A O 1
ATOM 681 N N . TYR A 1 83 ? -6.608 -12.916 64.567 1.00 62.25 83 TYR A N 1
ATOM 682 C CA . TYR A 1 83 ? -7.591 -13.990 64.723 1.00 62.25 83 TYR A CA 1
ATOM 683 C C . TYR A 1 83 ? -8.039 -14.528 63.359 1.00 62.25 83 TYR A C 1
ATOM 685 O O . TYR A 1 83 ? -7.776 -15.684 63.035 1.00 62.25 83 TYR A O 1
ATOM 693 N N . ILE A 1 84 ? -8.572 -13.656 62.499 1.00 61.94 84 ILE A N 1
ATOM 694 C CA . ILE A 1 84 ? -9.143 -14.047 61.200 1.00 61.94 84 ILE A CA 1
ATOM 695 C C . ILE A 1 84 ? -8.053 -14.565 60.248 1.00 61.94 84 ILE A C 1
ATOM 697 O O . ILE A 1 84 ? -8.211 -15.627 59.654 1.00 61.94 84 ILE A O 1
ATOM 701 N N . LYS A 1 85 ? -6.883 -13.913 60.167 1.00 60.75 85 LYS A N 1
ATOM 702 C CA . LYS A 1 85 ? -5.746 -14.424 59.370 1.00 60.75 85 LYS A CA 1
ATOM 703 C C . LYS A 1 85 ? -5.168 -15.760 59.849 1.00 60.75 85 LYS A C 1
ATOM 705 O O . LYS A 1 85 ? -4.540 -16.438 59.046 1.00 60.75 85 LYS A O 1
ATOM 710 N N . LYS A 1 86 ? -5.354 -16.144 61.119 1.00 57.38 86 LYS A N 1
ATOM 711 C CA . LYS A 1 86 ? -4.919 -17.460 61.631 1.00 57.38 86 LYS A CA 1
ATOM 712 C C . LYS A 1 86 ? -5.904 -18.581 61.289 1.00 57.38 86 LYS A C 1
ATOM 714 O O . LYS A 1 86 ? -5.509 -19.740 61.312 1.00 57.38 86 LYS A O 1
ATOM 719 N N . GLN A 1 87 ? -7.157 -18.233 60.998 1.00 54.38 87 GLN A N 1
ATOM 720 C CA . GLN A 1 87 ? -8.218 -19.156 60.584 1.00 54.38 87 GLN A CA 1
ATOM 721 C C . GLN A 1 87 ? -8.479 -19.125 59.064 1.00 54.38 87 GLN A C 1
ATOM 723 O O . GLN A 1 87 ? -9.122 -20.034 58.546 1.00 54.38 87 GLN A O 1
ATOM 728 N N . LYS A 1 88 ? -7.956 -18.130 58.327 1.00 52.84 88 LYS A N 1
ATOM 729 C CA . LYS A 1 88 ? -7.863 -18.168 56.858 1.00 52.84 88 LYS A CA 1
ATOM 730 C C . LYS A 1 88 ? -6.880 -19.277 56.447 1.00 52.84 88 LYS A C 1
ATOM 732 O O . LYS A 1 88 ? -5.757 -19.332 56.943 1.00 52.84 88 LYS A O 1
ATOM 737 N N . TYR A 1 89 ? -7.295 -20.141 55.521 1.00 49.56 89 TYR A N 1
ATOM 738 C CA . TYR A 1 89 ? -6.416 -21.127 54.886 1.00 49.56 89 TYR A CA 1
ATOM 739 C C . TYR A 1 89 ? -5.213 -20.440 54.214 1.00 49.56 89 TYR A C 1
ATOM 741 O O . TYR A 1 89 ? -5.341 -19.336 53.675 1.00 49.56 89 TYR A O 1
ATOM 749 N N . SER A 1 90 ? -4.042 -21.084 54.243 1.00 51.19 90 SER A N 1
ATOM 750 C CA . SER A 1 90 ? -2.820 -20.559 53.620 1.00 51.19 90 SER A CA 1
ATOM 751 C C . SER A 1 90 ? -3.002 -20.411 52.102 1.00 51.19 90 SER A C 1
ATOM 753 O O . SER A 1 90 ? -3.754 -21.164 51.482 1.00 51.19 90 SER A O 1
ATOM 755 N N . GLU A 1 91 ? -2.279 -19.487 51.455 1.00 45.75 91 GLU A N 1
ATOM 756 C CA . GLU A 1 91 ? -2.285 -19.344 49.984 1.00 45.75 91 GLU A CA 1
ATOM 757 C C . GLU A 1 91 ? -1.897 -20.645 49.252 1.00 45.75 91 GLU A C 1
ATOM 759 O O . GLU A 1 91 ? -2.296 -20.857 48.106 1.00 45.75 91 GLU A O 1
ATOM 764 N N . ALA A 1 92 ? -1.162 -21.539 49.922 1.00 44.56 92 ALA A N 1
ATOM 765 C CA . ALA A 1 92 ? -0.838 -22.871 49.417 1.00 44.56 92 ALA A CA 1
ATOM 766 C C . ALA A 1 92 ? -2.048 -23.826 49.414 1.00 44.56 92 ALA A C 1
ATOM 768 O O . ALA A 1 92 ? -2.194 -24.626 48.489 1.00 44.56 92 ALA A O 1
ATOM 769 N N . ASP A 1 93 ? -2.939 -23.705 50.397 1.00 52.97 93 ASP A N 1
ATOM 770 C CA . ASP A 1 93 ? -4.092 -24.588 50.562 1.00 52.97 93 ASP A CA 1
ATOM 771 C C . ASP A 1 93 ? -5.163 -24.284 49.501 1.00 52.97 93 ASP A C 1
ATOM 773 O O . ASP A 1 93 ? -5.667 -25.197 48.854 1.00 52.97 93 ASP A O 1
ATOM 777 N N . VAL A 1 94 ? -5.429 -22.999 49.220 1.00 52.25 94 VAL A N 1
ATOM 778 C CA . VAL A 1 94 ? -6.418 -22.528 48.219 1.00 52.25 94 VAL A CA 1
ATOM 779 C C . VAL A 1 94 ? -6.049 -22.902 46.771 1.00 52.25 94 VAL A C 1
ATOM 781 O O . VAL A 1 94 ? -6.934 -23.012 45.916 1.00 52.25 94 VAL A O 1
ATOM 784 N N . ASN A 1 95 ? -4.757 -23.096 46.484 1.00 48.69 95 ASN A N 1
ATOM 785 C CA . ASN A 1 95 ? -4.254 -23.408 45.142 1.00 48.69 95 ASN A CA 1
ATOM 786 C C . ASN A 1 95 ? -4.136 -24.914 44.847 1.00 48.69 95 ASN A C 1
ATOM 788 O O . ASN A 1 95 ? -4.206 -25.288 43.678 1.00 48.69 95 ASN A O 1
ATOM 792 N N . TYR A 1 96 ? -3.966 -25.767 45.864 1.00 53.53 96 TYR A N 1
ATOM 793 C CA . TYR A 1 96 ? -3.718 -27.209 45.685 1.00 53.53 96 TYR A CA 1
ATOM 794 C C . TYR A 1 96 ? -4.756 -28.131 46.357 1.00 53.53 96 TYR A C 1
ATOM 796 O O . TYR A 1 96 ? -4.756 -29.331 46.086 1.00 53.53 96 TYR A O 1
ATOM 804 N N . GLY A 1 97 ? -5.648 -27.608 47.205 1.00 45.94 97 GLY A N 1
ATOM 805 C CA . GLY A 1 97 ? -6.680 -28.388 47.894 1.00 45.94 97 GLY A CA 1
ATOM 806 C C . GLY A 1 97 ? -8.002 -28.484 47.124 1.00 45.94 97 GLY A C 1
ATOM 807 O O . GLY A 1 97 ? -8.564 -27.478 46.692 1.00 45.94 97 GLY A O 1
ATOM 808 N N . VAL A 1 98 ? -8.541 -29.701 46.997 1.00 42.22 98 VAL A N 1
ATOM 809 C CA . VAL A 1 98 ? -9.956 -29.929 46.658 1.00 42.22 98 VAL A CA 1
ATOM 810 C C . VAL A 1 98 ? -10.768 -29.676 47.931 1.00 42.22 98 VAL A C 1
ATOM 812 O O . VAL A 1 98 ? -10.694 -30.474 48.863 1.00 42.22 98 VAL A O 1
ATOM 815 N N . PHE A 1 99 ? -11.508 -28.567 47.997 1.00 46.91 99 PHE A N 1
ATOM 816 C CA . PHE A 1 99 ? -12.338 -28.244 49.164 1.00 46.91 99 PHE A CA 1
ATOM 817 C C . PHE A 1 99 ? -13.809 -28.641 48.976 1.00 46.91 99 PHE A C 1
ATOM 819 O O . PHE A 1 99 ? -14.338 -28.509 47.868 1.00 46.91 99 PHE A O 1
ATOM 826 N N . PRO A 1 100 ? -14.487 -29.086 50.053 1.00 36.97 100 PRO A N 1
ATOM 827 C CA . PRO A 1 100 ? -15.936 -29.223 50.098 1.00 36.97 100 PRO A CA 1
ATOM 828 C C . PRO A 1 100 ? -16.601 -27.838 50.155 1.00 36.97 100 PRO A C 1
ATOM 830 O O . PRO A 1 100 ? -16.062 -26.893 50.724 1.00 36.97 100 PRO A O 1
ATOM 833 N N . VAL A 1 101 ? -17.777 -27.733 49.544 1.00 37.84 101 VAL A N 1
ATOM 834 C CA . VAL A 1 101 ? -18.455 -26.488 49.137 1.00 37.84 101 VAL A CA 1
ATOM 835 C C . VAL A 1 101 ? -18.970 -25.614 50.306 1.00 37.84 101 VAL A C 1
ATOM 837 O O . VAL A 1 101 ? -19.323 -24.467 50.068 1.00 37.84 101 VAL A O 1
ATOM 840 N N . ASP A 1 102 ? -18.912 -26.080 51.561 1.00 34.72 102 ASP A N 1
ATOM 841 C CA . ASP A 1 102 ? -19.604 -25.462 52.715 1.00 34.72 102 ASP A CA 1
ATOM 842 C C . ASP A 1 102 ? -18.705 -25.111 53.926 1.00 34.72 102 ASP A C 1
ATOM 844 O O . ASP A 1 102 ? -19.159 -25.108 55.070 1.00 34.72 102 ASP A O 1
ATOM 848 N N . ALA A 1 103 ? -17.415 -24.821 53.734 1.00 36.78 103 ALA A N 1
ATOM 849 C CA . ALA A 1 103 ? -16.596 -24.266 54.819 1.00 36.78 103 ALA A CA 1
ATOM 850 C C . ALA A 1 103 ? -16.676 -22.729 54.806 1.00 36.78 103 ALA A C 1
ATOM 852 O O . ALA A 1 103 ? -15.968 -22.088 54.027 1.00 36.78 103 ALA A O 1
ATOM 853 N N . ASP A 1 104 ? -17.527 -22.153 55.668 1.00 44.94 104 ASP A N 1
ATOM 854 C CA . ASP A 1 104 ? -17.603 -20.714 55.973 1.00 44.94 104 ASP A CA 1
ATOM 855 C C . ASP A 1 104 ? -16.214 -20.192 56.389 1.00 44.94 104 ASP A C 1
ATOM 857 O O . ASP A 1 104 ? -15.831 -20.184 57.560 1.00 44.94 104 ASP A O 1
ATOM 861 N N . CYS A 1 105 ? -15.410 -19.785 55.407 1.00 52.78 105 CYS A N 1
ATOM 862 C CA . CYS A 1 105 ? -14.143 -19.121 55.656 1.00 52.78 105 CYS A CA 1
ATOM 863 C C . CYS A 1 105 ? -14.455 -17.766 56.284 1.00 52.78 105 CYS A C 1
ATOM 865 O O . CYS A 1 105 ? -15.137 -16.943 55.673 1.00 52.78 105 CYS A O 1
ATOM 867 N N . LEU A 1 106 ? -13.947 -17.522 57.491 1.00 60.84 106 LEU A N 1
ATOM 868 C CA . LEU A 1 106 ? -14.114 -16.240 58.165 1.00 60.84 106 LEU A CA 1
ATOM 869 C C . LEU A 1 106 ? -13.527 -15.122 57.292 1.00 60.84 106 LEU A C 1
ATOM 871 O O . LEU A 1 106 ? -12.321 -15.049 57.040 1.00 60.84 106 LEU A O 1
ATOM 875 N N . LEU A 1 107 ? -14.422 -14.272 56.796 1.00 68.56 107 LEU A N 1
ATOM 876 C CA . LEU A 1 107 ? -14.106 -13.082 56.016 1.00 68.56 107 LEU A CA 1
ATOM 877 C C . LEU A 1 107 ? -13.648 -11.968 56.963 1.00 68.56 107 LEU A C 1
ATOM 879 O O . LEU A 1 107 ? -14.129 -11.881 58.094 1.00 68.56 107 LEU A O 1
ATOM 883 N N . GLU A 1 108 ? -12.741 -11.099 56.516 1.00 74.62 108 GLU A N 1
ATOM 884 C CA . GLU A 1 108 ? -12.427 -9.875 57.268 1.00 74.62 108 GLU A CA 1
ATOM 885 C C . GLU A 1 108 ? -13.687 -9.026 57.434 1.00 74.62 108 GLU A C 1
ATOM 887 O O . GLU A 1 108 ? -14.595 -9.092 56.613 1.00 74.62 108 GLU A O 1
ATOM 892 N N . ILE A 1 109 ? -13.769 -8.207 58.480 1.00 75.31 109 ILE A N 1
ATOM 893 C CA . ILE A 1 109 ? -15.026 -7.508 58.794 1.00 75.31 109 ILE A CA 1
ATOM 894 C C . ILE A 1 109 ? -15.488 -6.567 57.665 1.00 75.31 109 ILE A C 1
ATOM 896 O O . ILE A 1 109 ? -16.688 -6.454 57.421 1.00 75.31 109 ILE A O 1
ATOM 900 N N . GLY A 1 110 ? -14.564 -5.963 56.909 1.00 74.81 110 GLY A N 1
ATOM 901 C CA . GLY A 1 110 ? -14.913 -5.221 55.691 1.00 74.81 110 GLY A CA 1
ATOM 902 C C . GLY A 1 110 ? -15.442 -6.109 54.552 1.00 74.81 110 GLY A C 1
ATOM 903 O O . GLY A 1 110 ? -16.365 -5.714 53.845 1.00 74.81 110 GLY A O 1
ATOM 904 N N . GLU A 1 111 ? -14.897 -7.318 54.391 1.00 76.62 111 GLU A N 1
ATOM 905 C CA . GLU A 1 111 ? -15.345 -8.316 53.404 1.00 76.62 111 GLU A CA 1
ATOM 906 C C . GLU A 1 111 ? -16.721 -8.892 53.797 1.00 76.62 111 GLU A C 1
ATOM 908 O O . GLU A 1 111 ? -17.610 -9.019 52.957 1.00 76.62 111 GLU A O 1
ATOM 913 N N . LEU A 1 112 ? -16.927 -9.156 55.092 1.00 78.56 112 LEU A N 1
ATOM 914 C CA . LEU A 1 112 ? -18.193 -9.601 55.671 1.00 78.56 112 LEU A CA 1
ATOM 915 C C . LEU A 1 112 ? -19.295 -8.555 55.472 1.00 78.56 112 LEU A C 1
ATOM 917 O O . LEU A 1 112 ? -20.396 -8.905 55.061 1.00 78.56 112 LEU A O 1
ATOM 921 N N . ALA A 1 113 ? -19.007 -7.275 55.726 1.00 80.38 113 ALA A N 1
ATOM 922 C CA . ALA A 1 113 ? -19.964 -6.193 55.499 1.00 80.38 113 ALA A CA 1
ATOM 923 C C . ALA A 1 113 ? -20.411 -6.133 54.026 1.00 80.38 113 ALA A C 1
ATOM 925 O O . ALA A 1 113 ? -21.605 -6.044 53.737 1.00 80.38 113 ALA A O 1
ATOM 926 N N . LYS A 1 114 ? -19.467 -6.263 53.082 1.00 81.12 114 LYS A N 1
ATOM 927 C CA . LYS A 1 114 ? -19.771 -6.332 51.645 1.00 81.12 114 LYS A CA 1
ATOM 928 C C . LYS A 1 114 ? -20.633 -7.555 51.296 1.00 81.12 114 LYS A C 1
ATOM 930 O O . LYS A 1 114 ? -21.605 -7.410 50.559 1.00 81.12 114 LYS A O 1
ATOM 935 N N . GLU A 1 115 ? -20.349 -8.732 51.857 1.00 81.00 115 GLU A N 1
ATOM 936 C CA . GLU A 1 115 ? -21.138 -9.948 51.597 1.00 81.00 115 GLU A CA 1
ATOM 937 C C . GLU A 1 115 ? -22.553 -9.892 52.198 1.00 81.00 115 GLU A C 1
ATOM 939 O O . GLU A 1 115 ? -23.521 -10.298 51.554 1.00 81.00 115 GLU A O 1
ATOM 944 N N . ILE A 1 116 ? -22.708 -9.322 53.396 1.00 82.00 116 ILE A N 1
ATOM 945 C CA . ILE A 1 116 ? -24.024 -9.082 54.005 1.00 82.00 116 ILE A CA 1
ATOM 946 C C . ILE A 1 116 ? -24.837 -8.119 53.131 1.00 82.00 116 ILE A C 1
ATOM 948 O O . ILE A 1 116 ? -26.010 -8.380 52.854 1.00 82.00 116 ILE A O 1
ATOM 952 N N . TRP A 1 117 ? -24.216 -7.037 52.650 1.00 84.38 117 TRP A N 1
ATOM 953 C CA . TRP A 1 117 ? -24.871 -6.103 51.735 1.00 84.38 117 TRP A CA 1
ATOM 954 C C . TRP A 1 117 ? -25.300 -6.782 50.431 1.00 84.38 117 TRP A C 1
ATOM 956 O O . TRP A 1 117 ? -26.423 -6.591 49.966 1.00 84.38 117 TRP A O 1
ATOM 966 N N . LYS A 1 118 ? -24.439 -7.626 49.858 1.00 82.94 118 LYS A N 1
ATOM 967 C CA . LYS A 1 118 ? -24.757 -8.394 48.653 1.00 82.94 118 LYS A CA 1
ATOM 968 C C . LYS A 1 118 ? -26.018 -9.244 48.827 1.00 82.94 118 LYS A C 1
ATOM 970 O O . LYS A 1 118 ? -26.950 -9.128 48.035 1.00 82.94 118 LYS A O 1
ATOM 975 N N . ASN A 1 119 ? -26.043 -10.065 49.874 1.00 82.69 119 ASN A N 1
ATOM 976 C CA . ASN A 1 119 ? -27.059 -11.099 50.052 1.00 82.69 119 ASN A CA 1
ATOM 977 C C . ASN A 1 119 ? -28.395 -10.527 50.558 1.00 82.69 119 ASN A C 1
ATOM 979 O O . ASN A 1 119 ? -29.456 -11.035 50.202 1.00 82.69 119 ASN A O 1
ATOM 983 N N . LEU A 1 120 ? -28.364 -9.476 51.388 1.00 79.50 120 LEU A N 1
ATOM 984 C CA . LEU A 1 120 ? -29.573 -8.900 51.992 1.00 79.50 120 LEU A CA 1
ATOM 985 C C . LEU A 1 120 ? -30.130 -7.685 51.243 1.00 79.50 120 LEU A C 1
ATOM 987 O O . LEU A 1 120 ? -31.334 -7.448 51.320 1.00 79.50 120 LEU A O 1
ATOM 991 N N . MET A 1 121 ? -29.283 -6.912 50.553 1.00 78.88 121 MET A N 1
ATOM 992 C CA . MET A 1 121 ? -29.718 -5.767 49.745 1.00 78.88 121 MET A CA 1
ATOM 993 C C . MET A 1 121 ? -29.688 -6.115 48.267 1.00 78.88 121 MET A C 1
ATOM 995 O O . MET A 1 121 ? -30.731 -6.180 47.634 1.00 78.88 121 MET A O 1
ATOM 999 N N . ILE A 1 122 ? -28.518 -6.364 47.681 1.00 80.44 122 ILE A N 1
ATOM 1000 C CA . ILE A 1 122 ? -28.428 -6.475 46.218 1.00 80.44 122 ILE A CA 1
ATOM 1001 C C . ILE A 1 122 ? -29.284 -7.626 45.684 1.00 80.44 122 ILE A C 1
ATOM 1003 O O . ILE A 1 122 ? -30.044 -7.415 44.746 1.00 80.44 122 ILE A O 1
ATOM 1007 N N . ASP A 1 123 ? -29.239 -8.816 46.278 1.00 81.25 123 ASP A N 1
ATOM 1008 C CA . ASP A 1 123 ? -29.974 -9.966 45.743 1.00 81.25 123 ASP A CA 1
ATOM 1009 C C . ASP A 1 123 ? -31.502 -9.818 45.770 1.00 81.25 123 ASP A C 1
ATOM 1011 O O . ASP A 1 123 ? -32.174 -10.390 44.906 1.00 81.25 123 ASP A O 1
ATOM 1015 N N . SER A 1 124 ? -32.056 -9.019 46.687 1.00 81.19 124 SER A N 1
ATOM 1016 C CA . SER A 1 124 ? -33.499 -8.770 46.763 1.00 81.19 124 SER A CA 1
ATOM 1017 C C . SER A 1 124 ? -33.965 -7.677 45.796 1.00 81.19 124 SER A C 1
ATOM 1019 O O . SER A 1 124 ? -35.008 -7.835 45.159 1.00 81.19 124 SER A O 1
ATOM 1021 N N . ILE A 1 125 ? -33.200 -6.589 45.645 1.00 82.62 125 ILE A N 1
ATOM 1022 C CA . ILE A 1 125 ? -33.592 -5.416 44.838 1.00 82.62 125 ILE A CA 1
ATOM 1023 C C . ILE A 1 125 ? -32.886 -5.307 43.476 1.00 82.62 125 ILE A C 1
ATOM 1025 O O . ILE A 1 125 ? -33.258 -4.443 42.678 1.00 82.62 125 ILE A O 1
ATOM 1029 N N . LYS A 1 126 ? -31.942 -6.200 43.137 1.00 81.12 126 LYS A N 1
ATOM 1030 C CA . LYS A 1 126 ? -31.146 -6.153 41.889 1.00 81.12 126 LYS A CA 1
ATOM 1031 C C . LYS A 1 126 ? -31.974 -5.958 40.627 1.00 81.12 126 LYS A C 1
ATOM 1033 O O . LYS A 1 126 ? -31.674 -5.068 39.842 1.00 81.12 126 LYS A O 1
ATOM 1038 N N . ASN A 1 127 ? -33.037 -6.740 40.444 1.00 83.19 127 ASN A N 1
ATOM 1039 C CA . ASN A 1 127 ? -33.839 -6.690 39.219 1.00 83.19 127 ASN A CA 1
ATOM 1040 C C . ASN A 1 127 ? -34.508 -5.321 39.048 1.00 83.19 127 ASN A C 1
ATOM 1042 O O . ASN A 1 127 ? -34.558 -4.792 37.941 1.00 83.19 127 ASN A O 1
ATOM 1046 N N . ARG A 1 128 ? -34.996 -4.726 40.146 1.00 84.50 128 ARG A N 1
ATOM 1047 C CA . ARG A 1 128 ? -35.633 -3.406 40.109 1.00 84.50 128 ARG A CA 1
ATOM 1048 C C . ARG A 1 128 ? -34.605 -2.301 39.893 1.00 84.50 128 ARG A C 1
ATOM 1050 O O . ARG A 1 128 ? -34.833 -1.436 39.055 1.00 84.50 128 ARG A O 1
ATOM 1057 N N . LEU A 1 129 ? -33.468 -2.369 40.590 1.00 83.06 129 LEU A N 1
ATOM 1058 C CA . LEU A 1 129 ? -32.370 -1.415 40.427 1.00 83.06 129 LEU A CA 1
ATOM 1059 C C . LEU A 1 129 ? -31.863 -1.387 38.984 1.00 83.06 129 LEU A C 1
ATOM 1061 O O . LEU A 1 129 ? -31.740 -0.310 38.412 1.00 83.06 129 LEU A O 1
ATOM 1065 N N . VAL A 1 130 ? -31.631 -2.553 38.374 1.00 86.75 130 VAL A N 1
ATOM 1066 C CA . VAL A 1 130 ? -31.179 -2.647 36.978 1.00 86.75 130 VAL A CA 1
ATOM 1067 C C . VAL A 1 130 ? -32.186 -1.985 36.036 1.00 86.75 130 VAL A C 1
ATOM 1069 O O . VAL A 1 130 ? -31.788 -1.145 35.238 1.00 86.75 130 VAL A O 1
ATOM 1072 N N . ILE A 1 131 ? -33.486 -2.279 36.166 1.00 87.12 131 ILE A N 1
ATOM 1073 C CA . ILE A 1 131 ? -34.528 -1.664 35.324 1.00 87.12 131 ILE A CA 1
ATOM 1074 C C . ILE A 1 131 ? -34.529 -0.135 35.463 1.00 87.12 131 ILE A C 1
ATOM 1076 O O . ILE A 1 131 ? -34.560 0.566 34.454 1.00 87.12 131 ILE A O 1
ATOM 1080 N N . LEU A 1 132 ? -34.472 0.391 36.690 1.00 85.25 132 LEU A N 1
ATOM 1081 C CA . LEU A 1 132 ? -34.482 1.837 36.929 1.00 85.25 132 LEU A CA 1
ATOM 1082 C C . LEU A 1 132 ? -33.224 2.516 36.365 1.00 85.25 132 LEU A C 1
ATOM 1084 O O . LEU A 1 132 ? -33.329 3.551 35.710 1.00 85.25 132 LEU A O 1
ATOM 1088 N N . ILE A 1 133 ? -32.042 1.914 36.541 1.00 86.88 133 ILE A N 1
ATOM 1089 C CA . ILE A 1 133 ? -30.792 2.435 35.965 1.00 86.88 133 ILE A CA 1
ATOM 1090 C C . ILE A 1 133 ? -30.883 2.474 34.438 1.00 86.88 133 ILE A C 1
ATOM 1092 O O . ILE A 1 133 ? -30.499 3.465 33.820 1.00 86.88 133 ILE A O 1
ATOM 1096 N N . LEU A 1 134 ? -31.403 1.416 33.817 1.00 87.75 134 LEU A N 1
ATOM 1097 C CA . LEU A 1 134 ? -31.528 1.344 32.364 1.00 87.75 134 LEU A CA 1
ATOM 1098 C C . LEU A 1 134 ? -32.534 2.364 31.818 1.00 87.75 134 LEU A C 1
ATOM 1100 O O . LEU A 1 134 ? -32.268 2.987 30.790 1.00 87.75 134 LEU A O 1
ATOM 1104 N N . GLN A 1 135 ? -33.632 2.616 32.536 1.00 86.81 135 GLN A N 1
ATOM 1105 C CA . GLN A 1 135 ? -34.582 3.681 32.205 1.00 86.81 135 GLN A CA 1
ATOM 1106 C C . GLN A 1 135 ? -33.945 5.071 32.286 1.00 86.81 135 GLN A C 1
ATOM 1108 O O . GLN A 1 135 ? -34.143 5.885 31.385 1.00 86.81 135 GLN A O 1
ATOM 1113 N N . GLU A 1 136 ? -33.150 5.346 33.320 1.00 85.62 136 GLU A N 1
ATOM 1114 C CA . GLU A 1 136 ? -32.425 6.613 33.433 1.00 85.62 136 GLU A CA 1
ATOM 1115 C C . GLU A 1 136 ? -31.364 6.767 32.332 1.00 85.62 136 GLU A C 1
ATOM 1117 O O . GLU A 1 136 ? -31.243 7.831 31.725 1.00 85.62 136 GLU A O 1
ATOM 1122 N N . ILE A 1 137 ? -30.657 5.694 31.965 1.00 87.44 137 ILE A N 1
ATOM 1123 C CA . ILE A 1 137 ? -29.724 5.729 30.829 1.00 87.44 137 ILE A CA 1
ATOM 1124 C C . ILE A 1 137 ? -30.471 5.949 29.500 1.00 87.44 137 ILE A C 1
ATOM 1126 O O . ILE A 1 137 ? -29.988 6.681 28.633 1.00 87.44 137 ILE A O 1
ATOM 1130 N N . ALA A 1 138 ? -31.665 5.377 29.331 1.00 86.69 138 ALA A N 1
ATOM 1131 C CA . ALA A 1 138 ? -32.514 5.636 28.169 1.00 86.69 138 ALA A CA 1
ATOM 1132 C C . ALA A 1 138 ? -33.004 7.098 28.119 1.00 86.69 138 ALA A C 1
ATOM 1134 O O . ALA A 1 138 ? -33.062 7.693 27.041 1.00 86.69 138 ALA A O 1
ATOM 1135 N N . LYS A 1 139 ? -33.296 7.717 29.269 1.00 85.12 139 LYS A N 1
ATOM 1136 C CA . LYS A 1 139 ? -33.602 9.155 29.361 1.00 85.12 139 LYS A CA 1
ATOM 1137 C C . LYS A 1 139 ? -32.395 10.016 28.973 1.00 85.12 139 LYS A C 1
ATOM 1139 O O . LYS A 1 139 ? -32.556 10.942 28.178 1.00 85.12 139 LYS A O 1
ATOM 1144 N N . ASP A 1 140 ? -31.192 9.677 29.438 1.00 86.81 140 ASP A N 1
ATOM 1145 C CA . ASP A 1 140 ? -29.952 10.366 29.040 1.00 86.81 140 ASP A CA 1
ATOM 1146 C C . ASP A 1 140 ? -29.678 10.223 27.528 1.00 86.81 140 ASP A C 1
ATOM 1148 O O . ASP A 1 140 ? -29.263 11.180 26.873 1.00 86.81 140 ASP A O 1
ATOM 1152 N N . ARG A 1 141 ? -29.990 9.062 26.927 1.00 84.19 141 ARG A N 1
ATOM 1153 C CA . ARG A 1 141 ? -29.935 8.852 25.463 1.00 84.19 141 ARG A CA 1
ATOM 1154 C C . ARG A 1 141 ? -30.843 9.802 24.689 1.00 84.19 141 ARG A C 1
ATOM 1156 O O . ARG A 1 141 ? -30.432 10.302 23.645 1.00 84.19 141 ARG A O 1
ATOM 1163 N N . ASN A 1 142 ? -32.019 10.097 25.234 1.00 83.44 142 ASN A N 1
ATOM 1164 C CA . ASN A 1 142 ? -32.981 11.031 24.651 1.00 83.44 142 ASN A CA 1
ATOM 1165 C C . ASN A 1 142 ? -32.693 12.507 24.996 1.00 83.44 142 ASN A C 1
ATOM 1167 O O . ASN A 1 142 ? -33.424 13.389 24.551 1.00 83.44 142 ASN A O 1
ATOM 1171 N N . GLY A 1 143 ? -31.627 12.791 25.755 1.00 80.94 143 GLY A N 1
ATOM 1172 C CA . GLY A 1 143 ? -31.186 14.149 26.084 1.00 80.94 143 GLY A CA 1
ATOM 1173 C C . GLY A 1 143 ? -31.821 14.758 27.337 1.00 80.94 143 GLY A C 1
ATOM 1174 O O . GLY A 1 143 ? -31.689 15.963 27.552 1.00 80.94 143 GLY A O 1
ATOM 1175 N N . TYR A 1 144 ? -32.498 13.964 28.171 1.00 84.12 144 TYR A N 1
ATOM 1176 C CA . TYR A 1 144 ? -32.997 14.429 29.467 1.00 84.12 144 TYR A CA 1
ATOM 1177 C C . TYR A 1 144 ? -31.864 14.512 30.499 1.00 84.12 144 TYR A C 1
ATOM 1179 O O . TYR A 1 144 ? -30.894 13.759 30.438 1.00 84.12 144 TYR A O 1
ATOM 1187 N N . TYR A 1 145 ? -31.985 15.433 31.460 1.00 77.56 145 TYR A N 1
ATOM 1188 C CA . TYR A 1 145 ? -31.026 15.552 32.558 1.00 77.56 145 TYR A CA 1
ATOM 1189 C C . TYR A 1 145 ? -31.188 14.394 33.544 1.00 77.56 145 TYR A C 1
ATOM 1191 O O . TYR A 1 145 ? -32.295 14.124 34.006 1.00 77.56 145 TYR A O 1
ATOM 1199 N N . VAL A 1 146 ? -30.068 13.763 33.890 1.00 81.44 146 VAL A N 1
ATOM 1200 C CA . VAL A 1 146 ? -30.006 12.615 34.793 1.00 81.44 146 VAL A CA 1
ATOM 1201 C C . VAL A 1 146 ? -28.884 12.827 35.807 1.00 81.44 146 VAL A C 1
ATOM 1203 O O . VAL A 1 146 ? -27.820 13.358 35.469 1.00 81.44 146 VAL A O 1
ATOM 1206 N N . ASN A 1 147 ? -29.102 12.413 37.059 1.00 81.81 147 ASN A N 1
ATOM 1207 C CA . ASN A 1 147 ? -28.094 12.535 38.108 1.00 81.81 147 ASN A CA 1
ATOM 1208 C C . ASN A 1 147 ? -26.983 11.486 37.925 1.00 81.81 147 ASN A C 1
ATOM 1210 O O . ASN A 1 147 ? -27.104 10.322 38.313 1.00 81.81 147 ASN A O 1
ATOM 1214 N N . GLN A 1 148 ? -25.884 11.928 37.314 1.00 82.44 148 GLN A N 1
ATOM 1215 C CA . GLN A 1 148 ? -24.794 11.057 36.877 1.00 82.44 148 GLN A CA 1
ATOM 1216 C C . GLN A 1 148 ? -24.070 10.368 38.039 1.00 82.44 148 GLN A C 1
ATOM 1218 O O . GLN A 1 148 ? -23.642 9.223 37.900 1.00 82.44 148 GLN A O 1
ATOM 1223 N N . THR A 1 149 ? -23.966 11.044 39.185 1.00 84.38 149 THR A N 1
ATOM 1224 C CA . THR A 1 149 ? -23.290 10.531 40.384 1.00 84.38 149 THR A CA 1
ATOM 1225 C C . THR A 1 149 ? -24.016 9.319 40.952 1.00 84.38 149 THR A C 1
ATOM 1227 O O . THR A 1 149 ? -23.375 8.340 41.328 1.00 84.38 149 THR A O 1
ATOM 1230 N N . ILE A 1 150 ? -25.351 9.361 40.954 1.00 84.69 150 ILE A N 1
ATOM 1231 C CA . ILE A 1 150 ? -26.181 8.272 41.469 1.00 84.69 150 ILE A CA 1
ATOM 1232 C C . ILE A 1 150 ? -25.983 7.035 40.603 1.00 84.69 150 ILE A C 1
ATOM 1234 O O . ILE A 1 150 ? -25.612 5.990 41.123 1.00 84.69 150 ILE A O 1
ATOM 1238 N N . ILE A 1 151 ? -26.144 7.156 39.282 1.00 85.19 151 ILE A N 1
ATOM 1239 C CA . ILE A 1 151 ? -25.978 6.018 38.366 1.00 85.19 151 ILE A CA 1
ATOM 1240 C C . ILE A 1 151 ? -24.586 5.419 38.497 1.00 85.19 151 ILE A C 1
ATOM 1242 O O . ILE A 1 151 ? -24.463 4.210 38.671 1.00 85.19 151 ILE A O 1
ATOM 1246 N N . HIS A 1 152 ? -23.549 6.258 38.452 1.00 85.88 152 HIS A N 1
ATOM 1247 C CA . HIS A 1 152 ? -22.177 5.789 38.580 1.00 85.88 152 HIS A CA 1
ATOM 1248 C C . HIS A 1 152 ? -21.971 5.043 39.902 1.00 85.88 152 HIS A C 1
ATOM 1250 O O . HIS A 1 152 ? -21.473 3.926 39.889 1.00 85.88 152 HIS A O 1
ATOM 1256 N N . SER A 1 153 ? -22.425 5.606 41.025 1.00 83.56 153 SER A N 1
ATOM 1257 C CA . SER A 1 153 ? -22.262 4.990 42.343 1.00 83.56 153 SER A CA 1
ATOM 1258 C C . SER A 1 153 ? -23.032 3.678 42.500 1.00 83.56 153 SER A C 1
ATOM 1260 O O . SER A 1 153 ? -22.514 2.728 43.087 1.00 83.56 153 SER A O 1
ATOM 1262 N N . VAL A 1 154 ? -24.257 3.587 41.972 1.00 84.62 154 VAL A N 1
ATOM 1263 C CA . VAL A 1 154 ? -25.018 2.332 42.013 1.00 84.62 154 VAL A CA 1
ATOM 1264 C C . VAL A 1 154 ? -24.351 1.279 41.127 1.00 84.62 154 VAL A C 1
ATOM 1266 O O . VAL A 1 154 ? -24.224 0.128 41.541 1.00 84.62 154 VAL A O 1
ATOM 1269 N N . VAL A 1 155 ? -23.845 1.663 39.953 1.00 85.38 155 VAL A N 1
ATOM 1270 C CA . VAL A 1 155 ? -23.119 0.753 39.059 1.00 85.38 155 VAL A CA 1
ATOM 1271 C C . VAL A 1 155 ? -21.799 0.279 39.679 1.00 85.38 155 VAL A C 1
ATOM 1273 O O . VAL A 1 155 ? -21.522 -0.921 39.655 1.00 85.38 155 VAL A O 1
ATOM 1276 N N . THR A 1 156 ? -21.011 1.173 40.285 1.00 83.50 156 THR A N 1
ATOM 1277 C CA . THR A 1 156 ? -19.778 0.787 40.988 1.00 83.50 156 THR A CA 1
ATOM 1278 C C . THR A 1 156 ? -20.074 -0.062 42.217 1.00 83.50 156 THR A C 1
ATOM 1280 O O . THR A 1 156 ? -19.300 -0.966 42.500 1.00 83.50 156 THR A O 1
ATOM 1283 N N . SER A 1 157 ? -21.227 0.109 42.881 1.00 84.81 157 SER A N 1
ATOM 1284 C CA . SER A 1 157 ? -21.610 -0.752 44.011 1.00 84.81 157 SER A CA 1
ATOM 1285 C C . SER A 1 157 ? -21.654 -2.240 43.636 1.00 84.81 157 SER A C 1
ATOM 1287 O O . SER A 1 157 ? -21.203 -3.078 44.412 1.00 84.81 157 SER A O 1
ATOM 1289 N N . PHE A 1 158 ? -22.095 -2.585 42.418 1.00 82.19 158 PHE A N 1
ATOM 1290 C CA . PHE A 1 158 ? -22.097 -3.976 41.943 1.00 82.19 158 PHE A CA 1
ATOM 1291 C C . PHE A 1 158 ? -20.690 -4.545 41.719 1.00 82.19 158 PHE A C 1
ATOM 1293 O O . PHE A 1 158 ? -20.529 -5.763 41.710 1.00 82.19 158 PHE A O 1
ATOM 1300 N N . VAL A 1 159 ? -19.687 -3.684 41.532 1.00 82.19 159 VAL A N 1
ATOM 1301 C CA . VAL A 1 159 ? -18.273 -4.058 41.393 1.00 82.19 159 VAL A CA 1
ATOM 1302 C C . VAL A 1 159 ? -17.605 -4.128 42.768 1.00 82.19 159 VAL A C 1
ATOM 1304 O O . VAL A 1 159 ? -16.985 -5.133 43.112 1.00 82.19 159 VAL A O 1
ATOM 1307 N N . ASP A 1 160 ? -17.787 -3.088 43.581 1.00 79.62 160 ASP A N 1
ATOM 1308 C CA . ASP A 1 160 ? -17.157 -2.916 44.892 1.00 79.62 160 ASP A CA 1
ATOM 1309 C C . ASP A 1 160 ? -17.551 -4.026 45.875 1.00 79.62 160 ASP A C 1
ATOM 1311 O O . ASP A 1 160 ? -16.743 -4.451 46.708 1.00 79.62 160 ASP A O 1
ATOM 1315 N N . VAL A 1 161 ? -18.792 -4.513 45.777 1.00 77.62 161 VAL A N 1
ATOM 1316 C CA . VAL A 1 161 ? -19.324 -5.579 46.631 1.00 77.62 161 VAL A CA 1
ATOM 1317 C C . VAL A 1 161 ? -18.673 -6.929 46.343 1.00 77.62 161 VAL A C 1
ATOM 1319 O O . VAL A 1 161 ? -18.487 -7.712 47.268 1.00 77.62 161 VAL A O 1
ATOM 1322 N N . SER A 1 162 ? -18.276 -7.211 45.101 1.00 69.38 162 SER A N 1
ATOM 1323 C CA . SER A 1 162 ? -17.600 -8.462 44.728 1.00 69.38 162 SER A CA 1
ATOM 1324 C C . SER A 1 162 ? -16.074 -8.353 44.680 1.00 69.38 162 SER A C 1
ATOM 1326 O O . SER A 1 162 ? -15.402 -9.366 44.497 1.00 69.38 162 SER A O 1
ATOM 1328 N N . GLU A 1 163 ? -15.513 -7.163 44.909 1.00 67.69 163 GLU A N 1
ATOM 1329 C CA . GLU A 1 163 ? -14.074 -6.871 44.839 1.00 67.69 163 GLU A CA 1
ATOM 1330 C C . GLU A 1 163 ? -13.210 -7.791 45.721 1.00 67.69 163 GLU A C 1
ATOM 1332 O O . GLU A 1 163 ? -12.090 -8.142 45.355 1.00 67.69 163 GLU A O 1
ATOM 1337 N N . TYR A 1 164 ? -13.738 -8.244 46.863 1.00 65.12 164 TYR A N 1
ATOM 1338 C CA . TYR A 1 164 ? -13.006 -9.115 47.787 1.00 65.12 164 TYR A CA 1
ATOM 1339 C C . TYR A 1 164 ? -12.793 -10.547 47.238 1.00 65.12 164 TYR A C 1
ATOM 1341 O O . TYR A 1 164 ? -11.944 -11.295 47.734 1.00 65.12 164 TYR A O 1
ATOM 1349 N N . LYS A 1 165 ? -13.521 -10.957 46.186 1.00 64.38 165 LYS A N 1
ATOM 1350 C CA . LYS A 1 165 ? -13.372 -12.280 45.561 1.00 64.38 165 LYS A CA 1
ATOM 1351 C C . LYS A 1 165 ? -12.189 -12.299 44.588 1.00 64.38 165 LYS A C 1
ATOM 1353 O O . LYS A 1 165 ? -12.315 -11.905 43.434 1.00 64.38 165 LYS A O 1
ATOM 1358 N N . LYS A 1 166 ? -11.059 -12.888 45.002 1.00 58.78 166 LYS A N 1
ATOM 1359 C CA . LYS A 1 166 ? -9.835 -13.011 44.173 1.00 58.78 166 LYS A CA 1
ATOM 1360 C C . LYS A 1 166 ? -10.024 -13.737 42.824 1.00 58.78 166 LYS A C 1
ATOM 1362 O O . LYS A 1 166 ? -9.262 -13.475 41.900 1.00 58.78 166 LYS A O 1
ATOM 1367 N N . LYS A 1 167 ? -10.989 -14.662 42.698 1.00 55.81 167 LYS A N 1
ATOM 1368 C CA . LYS A 1 167 ? -11.190 -15.474 41.474 1.00 55.81 167 LYS A CA 1
ATOM 1369 C C . LYS A 1 167 ? -12.140 -14.844 40.444 1.00 55.81 167 LYS A C 1
ATOM 1371 O O . LYS A 1 167 ? -11.979 -15.124 39.262 1.00 55.81 167 LYS A O 1
ATOM 1376 N N . ALA A 1 168 ? -13.100 -14.015 40.864 1.00 61.81 168 ALA A N 1
ATOM 1377 C CA . ALA A 1 168 ? -14.119 -13.451 39.970 1.00 61.81 168 ALA A CA 1
ATOM 1378 C C . ALA A 1 168 ? -14.730 -12.141 40.526 1.00 61.81 168 ALA A C 1
ATOM 1380 O O . ALA A 1 168 ? -15.912 -12.093 40.865 1.00 61.81 168 ALA A O 1
ATOM 1381 N N . PRO A 1 169 ? -13.947 -11.051 40.633 1.00 66.31 169 PRO A N 1
ATOM 1382 C CA . PRO A 1 169 ? -14.390 -9.821 41.297 1.00 66.31 169 PRO A CA 1
ATOM 1383 C C . PRO A 1 169 ? -15.466 -9.038 40.527 1.00 66.31 169 PRO A C 1
ATOM 1385 O O . PRO A 1 169 ? -16.035 -8.095 41.065 1.00 66.31 169 PRO A O 1
ATOM 1388 N N . LEU A 1 170 ? -15.748 -9.410 39.273 1.00 75.06 170 LEU A N 1
ATOM 1389 C CA . LEU A 1 170 ? -16.679 -8.713 38.376 1.00 75.06 170 LEU A CA 1
ATOM 1390 C C . LEU A 1 170 ? -17.907 -9.550 37.987 1.00 75.06 170 LEU A C 1
ATOM 1392 O O . LEU A 1 170 ? -18.756 -9.049 37.259 1.00 75.06 170 LEU A O 1
ATOM 1396 N N . GLU A 1 171 ? -18.010 -10.801 38.440 1.00 77.12 171 GLU A N 1
ATOM 1397 C CA . GLU A 1 171 ? -19.068 -11.742 38.028 1.00 77.12 171 GLU A CA 1
ATOM 1398 C C . GLU A 1 171 ? -20.471 -11.176 38.284 1.00 77.12 171 GLU A C 1
ATOM 1400 O O . GLU A 1 171 ? -21.312 -11.163 37.388 1.00 77.12 171 GLU A O 1
ATOM 1405 N N . LEU A 1 172 ? -20.675 -10.576 39.461 1.00 75.81 172 LEU A N 1
ATOM 1406 C CA . LEU A 1 172 ? -21.944 -9.963 39.853 1.00 75.81 172 LEU A CA 1
ATOM 1407 C C . LEU A 1 172 ? -22.359 -8.832 38.898 1.00 75.81 172 LEU A C 1
ATOM 1409 O O . LEU A 1 172 ? -23.497 -8.784 38.438 1.00 75.81 172 LEU A O 1
ATOM 1413 N N . TYR A 1 173 ? -21.422 -7.943 38.567 1.00 83.62 173 TYR A N 1
ATOM 1414 C CA . TYR A 1 173 ? -21.645 -6.849 37.626 1.00 83.62 173 TYR A CA 1
ATOM 1415 C C . TYR A 1 173 ? -21.910 -7.362 36.202 1.00 83.62 173 TYR A C 1
ATOM 1417 O O . TYR A 1 173 ? -22.794 -6.845 35.516 1.00 83.62 173 TYR A O 1
ATOM 1425 N N . GLN A 1 174 ? -21.176 -8.386 35.758 1.00 83.19 174 GLN A N 1
ATOM 1426 C CA . GLN A 1 174 ? -21.300 -8.934 34.408 1.00 83.19 174 GLN A CA 1
ATOM 1427 C C . GLN A 1 174 ? -22.643 -9.645 34.188 1.00 83.19 174 GLN A C 1
ATOM 1429 O O . GLN A 1 174 ? -23.299 -9.418 33.170 1.00 83.19 174 GLN A O 1
ATOM 1434 N N . GLU A 1 175 ? -23.074 -10.467 35.146 1.00 82.69 175 GLU A N 1
ATOM 1435 C CA . GLU A 1 175 ? -24.313 -11.243 35.038 1.00 82.69 175 GLU A CA 1
ATOM 1436 C C . GLU A 1 175 ? -25.569 -10.392 35.227 1.00 82.69 175 GLU A C 1
ATOM 1438 O O . GLU A 1 175 ? -26.526 -10.520 34.464 1.00 82.69 175 GLU A O 1
ATOM 1443 N N . ILE A 1 176 ? -25.579 -9.526 36.243 1.00 80.94 176 ILE A N 1
ATOM 1444 C CA . ILE A 1 176 ? -26.792 -8.804 36.641 1.00 80.94 176 ILE A CA 1
ATOM 1445 C C . ILE A 1 176 ? -27.000 -7.558 35.783 1.00 80.94 176 ILE A C 1
ATOM 1447 O O . ILE A 1 176 ? -28.119 -7.282 35.353 1.00 80.94 176 ILE A O 1
ATOM 1451 N N . PHE A 1 177 ? -25.933 -6.790 35.555 1.00 86.94 177 PHE A N 1
ATOM 1452 C CA . PHE A 1 177 ? -26.035 -5.480 34.923 1.00 86.94 177 PHE A CA 1
ATOM 1453 C C . PHE A 1 177 ? -25.523 -5.486 33.480 1.00 86.94 177 PHE A C 1
ATOM 1455 O O . PHE A 1 177 ? -26.274 -5.126 32.578 1.00 86.94 177 PHE A O 1
ATOM 1462 N N . GLU A 1 178 ? -24.278 -5.910 33.228 1.00 88.56 178 GLU A N 1
ATOM 1463 C CA . GLU A 1 178 ? -23.647 -5.789 31.903 1.00 88.56 178 GLU A CA 1
ATOM 1464 C C . GLU A 1 178 ? -24.423 -6.549 30.818 1.00 88.56 178 GLU A C 1
ATOM 1466 O O . GLU A 1 178 ? -24.657 -6.003 29.740 1.00 88.56 178 GLU A O 1
ATOM 1471 N N . ALA A 1 179 ? -24.869 -7.778 31.099 1.00 88.06 179 ALA A N 1
ATOM 1472 C CA . ALA A 1 179 ? -25.622 -8.587 30.142 1.00 88.06 179 ALA A CA 1
ATOM 1473 C C . ALA A 1 179 ? -26.951 -7.929 29.728 1.00 88.06 179 ALA A C 1
ATOM 1475 O O . ALA A 1 179 ? -27.258 -7.833 28.535 1.00 88.06 179 ALA A O 1
ATOM 1476 N N . GLN A 1 180 ? -27.725 -7.433 30.699 1.00 88.94 180 GLN A N 1
ATOM 1477 C CA . GLN A 1 180 ? -28.995 -6.758 30.426 1.00 88.94 180 GLN A CA 1
ATOM 1478 C C . GLN A 1 180 ? -28.770 -5.387 29.770 1.00 88.94 180 GLN A C 1
ATOM 1480 O O . GLN A 1 180 ? -29.469 -5.041 28.816 1.00 88.94 180 GLN A O 1
ATOM 1485 N N . PHE A 1 181 ? -27.747 -4.646 30.208 1.00 90.56 181 PHE A N 1
ATOM 1486 C CA . PHE A 1 181 ? -27.349 -3.372 29.614 1.00 90.56 181 PHE A CA 1
ATOM 1487 C C . PHE A 1 181 ? -26.994 -3.519 28.134 1.00 90.56 181 PHE A C 1
ATOM 1489 O O . PHE A 1 181 ? -27.491 -2.758 27.304 1.00 90.56 181 PHE A O 1
ATOM 1496 N N . LEU A 1 182 ? -26.161 -4.502 27.779 1.00 91.75 182 LEU A N 1
ATOM 1497 C CA . LEU A 1 182 ? -25.773 -4.755 26.390 1.00 91.75 182 LEU A CA 1
ATOM 1498 C C . LEU A 1 182 ? -26.984 -5.134 25.535 1.00 91.75 182 LEU A C 1
ATOM 1500 O O . LEU A 1 182 ? -27.125 -4.623 24.427 1.00 91.75 182 LEU A O 1
ATOM 1504 N N . LYS A 1 183 ? -27.893 -5.959 26.067 1.00 91.38 183 LYS A N 1
ATOM 1505 C CA . LYS A 1 183 ? -29.121 -6.355 25.369 1.00 91.38 183 LYS A CA 1
ATOM 1506 C C . LYS A 1 183 ? -30.021 -5.156 25.058 1.00 91.38 183 LYS A C 1
ATOM 1508 O O . LYS A 1 183 ? -30.425 -4.981 23.912 1.00 91.38 183 LYS A O 1
ATOM 1513 N N . GLU A 1 184 ? -30.315 -4.313 26.046 1.00 90.31 184 GLU A N 1
ATOM 1514 C CA . GLU A 1 184 ? -31.166 -3.132 25.839 1.00 90.31 184 GLU A CA 1
ATOM 1515 C C . GLU A 1 184 ? -30.492 -2.065 24.975 1.00 90.31 184 GLU A C 1
ATOM 1517 O O . GLU A 1 184 ? -31.144 -1.421 24.155 1.00 90.31 184 GLU A O 1
ATOM 1522 N N . THR A 1 185 ? -29.174 -1.909 25.104 1.00 91.31 185 THR A N 1
ATOM 1523 C CA . THR A 1 185 ? -28.379 -1.033 24.235 1.00 91.31 185 THR A CA 1
ATOM 1524 C C . THR A 1 185 ? -28.427 -1.503 22.786 1.00 91.31 185 THR A C 1
ATOM 1526 O O . THR A 1 185 ? -28.640 -0.690 21.886 1.00 91.31 185 THR A O 1
ATOM 1529 N N . GLY A 1 186 ? -28.288 -2.810 22.559 1.00 91.88 186 GLY A N 1
ATOM 1530 C CA . GLY A 1 186 ? -28.392 -3.407 21.236 1.00 91.88 186 GLY A CA 1
ATOM 1531 C C . GLY A 1 186 ? -29.769 -3.183 20.609 1.00 91.88 186 GLY A C 1
ATOM 1532 O O . GLY A 1 186 ? -29.853 -2.717 19.475 1.00 91.88 186 GLY A O 1
ATOM 1533 N N . GLU A 1 187 ? -30.850 -3.436 21.351 1.00 92.06 187 GLU A N 1
ATOM 1534 C CA . GLU A 1 187 ? -32.215 -3.201 20.861 1.00 92.06 187 GLU A CA 1
ATOM 1535 C C . GLU A 1 187 ? -32.482 -1.716 20.579 1.00 92.06 187 GLU A C 1
ATOM 1537 O O . GLU A 1 187 ? -33.011 -1.390 19.517 1.00 92.06 187 GLU A O 1
ATOM 1542 N N . PHE A 1 188 ? -32.062 -0.800 21.458 1.00 92.00 188 PHE A N 1
ATOM 1543 C CA . PHE A 1 188 ? -32.210 0.643 21.236 1.00 92.00 188 PHE A CA 1
ATOM 1544 C C . PHE A 1 188 ? -31.544 1.087 19.926 1.00 92.00 188 PHE A C 1
ATOM 1546 O O . PHE A 1 188 ? -32.198 1.671 19.060 1.00 92.00 188 PHE A O 1
ATOM 1553 N N . TYR A 1 189 ? -30.264 0.749 19.738 1.00 93.31 189 TYR A N 1
ATOM 1554 C CA . TYR A 1 189 ? -29.527 1.143 18.537 1.00 93.31 189 TYR A CA 1
ATOM 1555 C C . TYR A 1 189 ? -29.982 0.401 17.282 1.00 93.31 189 TYR A C 1
ATOM 1557 O O . TYR A 1 189 ? -29.856 0.939 16.186 1.00 93.31 189 TYR A O 1
ATOM 1565 N N . ARG A 1 190 ? -30.563 -0.796 17.413 1.00 92.56 190 ARG A N 1
ATOM 1566 C CA . ARG A 1 190 ? -31.195 -1.500 16.293 1.00 92.56 190 ARG A CA 1
ATOM 1567 C C . ARG A 1 190 ? -32.428 -0.757 15.780 1.00 92.56 190 ARG A C 1
ATOM 1569 O O . ARG A 1 190 ? -32.580 -0.600 14.569 1.00 92.56 190 ARG A O 1
ATOM 1576 N N . HIS A 1 191 ? -33.285 -0.278 16.683 1.00 91.44 191 HIS A N 1
ATOM 1577 C CA . HIS A 1 191 ? -34.455 0.523 16.316 1.00 91.44 191 HIS A CA 1
ATOM 1578 C C . HIS A 1 191 ? -34.036 1.887 15.752 1.00 91.44 191 HIS A C 1
ATOM 1580 O O . HIS A 1 191 ? -34.528 2.282 14.695 1.00 91.44 191 HIS A O 1
ATOM 1586 N N . GLU A 1 192 ? -33.077 2.566 16.390 1.00 91.00 192 GLU A N 1
ATOM 1587 C CA . GLU A 1 192 ? -32.569 3.858 15.911 1.00 91.00 192 GLU A CA 1
ATOM 1588 C C . GLU A 1 192 ? -31.899 3.727 14.532 1.00 91.00 192 GLU A C 1
ATOM 1590 O O . GLU A 1 192 ? -32.157 4.535 13.644 1.00 91.00 192 GLU A O 1
ATOM 1595 N N . ALA A 1 193 ? -31.102 2.679 14.295 1.00 92.25 193 ALA A N 1
ATOM 1596 C CA . ALA A 1 193 ? -30.493 2.420 12.991 1.00 92.25 193 ALA A CA 1
ATOM 1597 C C . ALA A 1 193 ? -31.544 2.187 11.895 1.00 92.25 193 ALA A C 1
ATOM 1599 O O . ALA A 1 193 ? -31.416 2.728 10.796 1.00 92.25 193 ALA A O 1
ATOM 1600 N N . ALA A 1 194 ? -32.604 1.424 12.188 1.00 91.50 194 ALA A N 1
ATOM 1601 C CA . ALA A 1 194 ? -33.698 1.195 11.247 1.00 91.50 194 ALA A CA 1
ATOM 1602 C C . ALA A 1 194 ? -34.452 2.492 10.908 1.00 91.50 194 ALA A C 1
ATOM 1604 O O . ALA A 1 194 ? -34.767 2.725 9.740 1.00 91.50 194 ALA A O 1
ATOM 1605 N N . GLN A 1 195 ? -34.690 3.350 11.903 1.00 91.50 195 GLN A N 1
ATOM 1606 C CA . GLN A 1 195 ? -35.322 4.653 11.707 1.00 91.50 195 GLN A CA 1
ATOM 1607 C C . GLN A 1 195 ? -34.433 5.598 10.886 1.00 91.50 195 GLN A C 1
ATOM 1609 O O . GLN A 1 195 ? -34.864 6.129 9.863 1.00 91.50 195 GLN A O 1
ATOM 1614 N N . LEU A 1 196 ? -33.165 5.753 11.277 1.00 90.88 196 LEU A N 1
ATOM 1615 C CA . LEU A 1 196 ? -32.209 6.612 10.577 1.00 90.88 196 LEU A CA 1
ATOM 1616 C C . LEU A 1 196 ? -32.001 6.174 9.126 1.00 90.88 196 LEU A C 1
ATOM 1618 O O . LEU A 1 196 ? -31.866 7.024 8.250 1.00 90.88 196 LEU A O 1
ATOM 1622 N N . LYS A 1 197 ? -32.016 4.865 8.858 1.00 89.25 197 LYS A N 1
ATOM 1623 C CA . LYS A 1 197 ? -31.937 4.317 7.501 1.00 89.25 197 LYS A CA 1
ATOM 1624 C C . LYS A 1 197 ? -33.139 4.707 6.632 1.00 89.25 197 LYS A C 1
ATOM 1626 O O . LYS A 1 197 ? -32.976 4.863 5.428 1.00 89.25 197 LYS A O 1
ATOM 1631 N N . ALA A 1 198 ? -34.335 4.820 7.210 1.00 89.44 198 ALA A N 1
ATOM 1632 C CA . ALA A 1 198 ? -35.541 5.191 6.470 1.00 89.44 198 ALA A CA 1
ATOM 1633 C C . ALA A 1 198 ? -35.626 6.703 6.198 1.00 89.44 198 ALA A C 1
ATOM 1635 O O . ALA A 1 198 ? -36.179 7.112 5.180 1.00 89.44 198 ALA A O 1
ATOM 1636 N N . GLU A 1 199 ? -35.094 7.524 7.105 1.00 89.69 199 GLU A N 1
ATOM 1637 C CA . GLU A 1 199 ? -35.231 8.985 7.061 1.00 89.69 199 GLU A CA 1
ATOM 1638 C C . GLU A 1 199 ? -34.057 9.704 6.378 1.00 89.69 199 GLU A C 1
ATOM 1640 O O . GLU A 1 199 ? -34.244 10.792 5.836 1.00 89.69 199 GLU A O 1
ATOM 1645 N N . CYS A 1 200 ? -32.845 9.143 6.436 1.00 88.12 200 CYS A N 1
ATOM 1646 C CA . CYS A 1 200 ? -31.616 9.834 6.037 1.00 88.12 200 CYS A CA 1
ATOM 1647 C C . CYS A 1 200 ? -31.004 9.260 4.757 1.00 88.12 200 CYS A C 1
ATOM 1649 O O . CYS A 1 200 ? -31.167 8.087 4.422 1.00 88.12 200 CYS A O 1
ATOM 1651 N N . THR A 1 201 ? -30.199 10.079 4.082 1.00 88.94 201 THR A N 1
ATOM 1652 C CA . THR A 1 201 ? -29.300 9.596 3.025 1.00 88.94 201 THR A CA 1
ATOM 1653 C C . THR A 1 201 ? -28.137 8.784 3.611 1.00 88.94 201 THR A C 1
ATOM 1655 O O . THR A 1 201 ? -27.813 8.910 4.793 1.00 88.94 201 THR A O 1
ATOM 1658 N N . CYS A 1 202 ? -27.455 7.972 2.792 1.00 87.19 202 CYS A N 1
ATOM 1659 C CA . CYS A 1 202 ? -26.305 7.180 3.249 1.00 87.19 202 CYS A CA 1
ATOM 1660 C C . CYS A 1 202 ? -25.196 8.058 3.866 1.00 87.19 202 CYS A C 1
ATOM 1662 O O . CYS A 1 202 ? -24.682 7.744 4.937 1.00 87.19 202 CYS A O 1
ATOM 1664 N N . SER A 1 203 ? -24.873 9.204 3.257 1.00 88.69 203 SER A N 1
ATOM 1665 C CA . SER A 1 203 ? -23.860 10.130 3.784 1.00 88.69 203 SER A CA 1
ATOM 1666 C C . SER A 1 203 ? -24.235 10.684 5.168 1.00 88.69 203 SER A C 1
ATOM 1668 O O . SER A 1 203 ? -23.419 10.650 6.089 1.00 88.69 203 SER A O 1
ATOM 1670 N N . GLU A 1 204 ? -25.482 11.129 5.351 1.00 90.62 204 GLU A N 1
ATOM 1671 C CA . GLU A 1 204 ? -25.984 11.616 6.647 1.00 90.62 204 GLU A CA 1
ATOM 1672 C C . GLU A 1 204 ? -26.050 10.499 7.693 1.00 90.62 204 GLU A C 1
ATOM 1674 O O . GLU A 1 204 ? -25.744 10.721 8.866 1.00 90.62 204 GLU A O 1
ATOM 1679 N N . TYR A 1 205 ? -26.419 9.288 7.268 1.00 92.56 205 TYR A N 1
ATOM 1680 C CA . TYR A 1 205 ? -26.431 8.104 8.116 1.00 92.56 205 TYR A CA 1
ATOM 1681 C C . TYR A 1 205 ? -25.036 7.825 8.687 1.00 92.56 205 TYR A C 1
ATOM 1683 O O . TYR A 1 205 ? -24.892 7.690 9.901 1.00 92.56 205 TYR A O 1
ATOM 1691 N N . LEU A 1 206 ? -23.994 7.815 7.846 1.00 91.12 206 LEU A N 1
ATOM 1692 C CA . LEU A 1 206 ? -22.613 7.579 8.286 1.00 91.12 206 LEU A CA 1
ATOM 1693 C C . LEU A 1 206 ? -22.156 8.606 9.334 1.00 91.12 206 LEU A C 1
ATOM 1695 O O . LEU A 1 206 ? -21.534 8.234 10.328 1.00 91.12 206 LEU A O 1
ATOM 1699 N N . GLU A 1 207 ? -22.473 9.888 9.140 1.00 93.12 207 GLU A N 1
ATOM 1700 C CA . GLU A 1 207 ? -22.110 10.946 10.092 1.00 93.12 207 GLU A CA 1
ATOM 1701 C C . GLU A 1 207 ? -22.840 10.796 11.429 1.00 93.12 207 GLU A C 1
ATOM 1703 O O . GLU A 1 207 ? -22.207 10.845 12.489 1.00 93.12 207 GLU A O 1
ATOM 1708 N N . LYS A 1 208 ? -24.155 10.549 11.390 1.00 92.00 208 LYS A N 1
ATOM 1709 C CA . LYS A 1 208 ? -24.959 10.336 12.599 1.00 92.00 208 LYS A CA 1
ATOM 1710 C C . LYS A 1 208 ? -24.501 9.100 13.369 1.00 92.00 208 LYS A C 1
ATOM 1712 O O . LYS A 1 208 ? -24.386 9.168 14.589 1.00 92.00 208 LYS A O 1
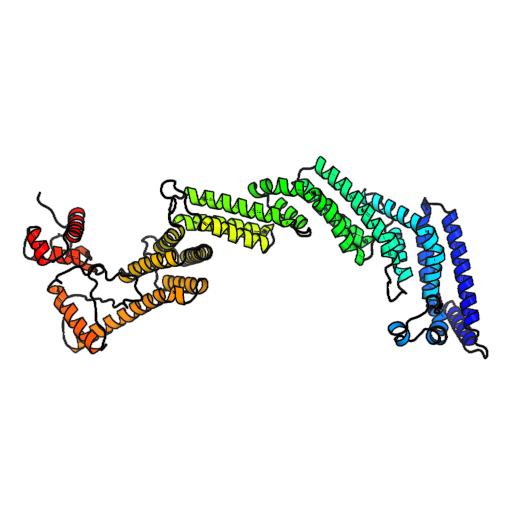ATOM 1717 N N . VAL A 1 209 ? -24.189 7.997 12.685 1.00 93.25 209 VAL A N 1
ATOM 1718 C CA . VAL A 1 209 ? -23.692 6.768 13.326 1.00 93.25 209 VAL A CA 1
ATOM 1719 C C . VAL A 1 209 ? -22.363 7.015 14.039 1.00 93.25 209 VAL A C 1
ATOM 1721 O O . VAL A 1 209 ? -22.213 6.604 15.187 1.00 93.25 209 VAL A O 1
ATOM 1724 N N . ILE A 1 210 ? -21.417 7.728 13.415 1.00 93.19 210 ILE A N 1
ATOM 1725 C CA . ILE A 1 210 ? -20.144 8.083 14.067 1.00 93.19 210 ILE A CA 1
ATOM 1726 C C . ILE A 1 210 ? -20.407 8.909 15.330 1.00 93.19 210 ILE A C 1
ATOM 1728 O O . ILE A 1 210 ? -19.900 8.572 16.398 1.00 93.19 210 ILE A O 1
ATOM 1732 N N . GLN A 1 211 ? -21.257 9.935 15.233 1.00 92.81 211 GLN A N 1
ATOM 1733 C CA . GLN A 1 211 ? -21.612 10.769 16.381 1.00 92.81 211 GLN A CA 1
ATOM 1734 C C . GLN A 1 211 ? -22.274 9.954 17.505 1.00 92.81 211 GLN A C 1
ATOM 1736 O O . GLN A 1 211 ? -22.001 10.185 18.681 1.00 92.81 211 GLN A O 1
ATOM 1741 N N . ARG A 1 212 ? -23.139 8.991 17.168 1.00 91.19 212 ARG A N 1
ATOM 1742 C CA . ARG A 1 212 ? -23.795 8.112 18.147 1.00 91.19 212 ARG A CA 1
ATOM 1743 C C . ARG A 1 212 ? -22.813 7.179 18.842 1.00 91.19 212 ARG A C 1
ATOM 1745 O O . ARG A 1 212 ? -22.872 7.068 20.063 1.00 91.19 212 ARG A O 1
ATOM 1752 N N . ILE A 1 213 ? -21.879 6.587 18.102 1.00 92.25 213 ILE A N 1
ATOM 1753 C CA . ILE A 1 213 ? -20.812 5.759 18.676 1.00 92.25 213 ILE A CA 1
ATOM 1754 C C . ILE A 1 213 ? -19.945 6.587 19.636 1.00 92.25 213 ILE A C 1
ATOM 1756 O O . ILE A 1 213 ? -19.661 6.134 20.744 1.00 92.25 213 ILE A O 1
ATOM 1760 N N . ASP A 1 214 ? -19.561 7.808 19.259 1.00 92.19 214 ASP A N 1
ATOM 1761 C CA . ASP A 1 214 ? -18.759 8.689 20.117 1.00 92.19 214 ASP A CA 1
ATOM 1762 C C . ASP A 1 214 ? -19.521 9.116 21.382 1.00 92.19 214 ASP A C 1
ATOM 1764 O O . ASP A 1 214 ? -18.969 9.071 22.487 1.00 92.19 214 ASP A O 1
ATOM 1768 N N . ASN A 1 215 ? -20.807 9.454 21.248 1.00 90.62 215 ASN A N 1
ATOM 1769 C CA . ASN A 1 215 ? -21.672 9.773 22.382 1.00 90.62 215 ASN A CA 1
ATOM 1770 C C . ASN A 1 215 ? -21.817 8.580 23.337 1.00 90.62 215 ASN A C 1
ATOM 1772 O O . ASN A 1 215 ? -21.719 8.759 24.551 1.00 90.62 215 ASN A O 1
ATOM 1776 N N . GLU A 1 216 ? -22.011 7.365 22.814 1.00 92.25 216 GLU A N 1
ATOM 1777 C CA . GLU A 1 216 ? -22.112 6.163 23.645 1.00 92.25 216 GLU A CA 1
ATOM 1778 C C . GLU A 1 216 ? -20.777 5.820 24.313 1.00 92.25 216 GLU A C 1
ATOM 1780 O O . GLU A 1 216 ? -20.763 5.461 25.485 1.00 92.25 216 GLU A O 1
ATOM 1785 N N . ASN A 1 217 ? -19.645 6.006 23.630 1.00 90.56 217 ASN A N 1
ATOM 1786 C CA . ASN A 1 217 ? -18.315 5.820 24.220 1.00 90.56 217 ASN A CA 1
ATOM 1787 C C . ASN A 1 217 ? -18.035 6.821 25.350 1.00 90.56 217 ASN A C 1
ATOM 1789 O O . ASN A 1 217 ? -17.374 6.498 26.340 1.00 90.56 217 ASN A O 1
ATOM 1793 N N . PHE A 1 218 ? -18.506 8.060 25.214 1.00 90.00 218 PHE A N 1
ATOM 1794 C CA . PHE A 1 218 ? -18.408 9.051 26.280 1.00 90.00 218 PHE A CA 1
ATOM 1795 C C . PHE A 1 218 ? -19.322 8.692 27.456 1.00 90.00 218 PHE A C 1
ATOM 1797 O O . PHE A 1 218 ? -18.902 8.763 28.611 1.00 90.00 218 PHE A O 1
ATOM 1804 N N . ARG A 1 219 ? -20.544 8.240 27.165 1.00 89.19 219 ARG A N 1
ATOM 1805 C CA . ARG A 1 219 ? -21.514 7.760 28.154 1.00 89.19 219 ARG A CA 1
ATOM 1806 C C . ARG A 1 219 ? -21.005 6.539 28.918 1.00 89.19 219 ARG A C 1
ATOM 1808 O O . ARG A 1 219 ? -21.081 6.514 30.145 1.00 89.19 219 ARG A O 1
ATOM 1815 N N . SER A 1 220 ? -20.421 5.564 28.224 1.00 89.38 220 SER A N 1
ATOM 1816 C CA . SER A 1 220 ? -19.867 4.362 28.844 1.00 89.38 220 SER A CA 1
ATOM 1817 C C . SER A 1 220 ? -18.767 4.729 29.835 1.00 89.38 220 SER A C 1
ATOM 1819 O O . SER A 1 220 ? -18.764 4.220 30.946 1.00 89.38 220 SER A O 1
ATOM 1821 N N . ARG A 1 221 ? -17.891 5.682 29.489 1.00 88.00 221 ARG A N 1
ATOM 1822 C CA . ARG A 1 221 ? -16.824 6.168 30.383 1.00 88.00 221 ARG A CA 1
ATOM 1823 C C . ARG A 1 221 ? -17.330 6.914 31.615 1.00 88.00 221 ARG A C 1
ATOM 1825 O O . ARG A 1 221 ? -16.598 7.006 32.593 1.00 88.00 221 ARG A O 1
ATOM 1832 N N . LYS A 1 222 ? -18.539 7.474 31.560 1.00 86.56 222 LYS A N 1
ATOM 1833 C CA . LYS A 1 222 ? -19.165 8.151 32.701 1.00 86.56 222 LYS A CA 1
ATOM 1834 C C . LYS A 1 222 ? -19.825 7.174 33.664 1.00 86.56 222 LYS A C 1
ATOM 1836 O O . LYS A 1 222 ? -19.713 7.353 34.871 1.00 86.56 222 LYS A O 1
ATOM 1841 N N . PHE A 1 223 ? -20.528 6.171 33.145 1.00 84.12 223 PHE A N 1
ATOM 1842 C CA . PHE A 1 223 ? -21.412 5.335 33.964 1.00 84.12 223 PHE A CA 1
ATOM 1843 C C . PHE A 1 223 ? -20.882 3.934 34.249 1.00 84.12 223 PHE A C 1
ATOM 1845 O O . PHE A 1 223 ? -21.271 3.349 35.251 1.00 84.12 223 PHE A O 1
ATOM 1852 N N . LEU A 1 224 ? -20.035 3.380 33.382 1.00 86.44 224 LEU A N 1
ATOM 1853 C CA . LEU A 1 224 ? -19.692 1.959 33.396 1.00 86.44 224 LEU A CA 1
ATOM 1854 C C . LEU A 1 224 ? -18.270 1.705 33.886 1.00 86.44 224 LEU A C 1
ATOM 1856 O O . LEU A 1 224 ? -17.419 2.592 33.901 1.00 86.44 224 LEU A O 1
ATOM 1860 N N . HIS A 1 225 ? -17.995 0.444 34.214 1.00 86.31 225 HIS A N 1
ATOM 1861 C CA . HIS A 1 225 ? -16.638 -0.016 34.465 1.00 86.31 225 HIS A CA 1
ATOM 1862 C C . HIS A 1 225 ? -15.840 -0.164 33.155 1.00 86.31 225 HIS A C 1
ATOM 1864 O O . HIS A 1 225 ? -16.382 -0.495 32.096 1.00 86.31 225 HIS A O 1
ATOM 1870 N N . SER A 1 226 ? -14.517 0.014 33.240 1.00 86.81 226 SER A N 1
ATOM 1871 C CA . SER A 1 226 ? -13.596 0.008 32.092 1.00 86.81 226 SER A CA 1
ATOM 1872 C C . SER A 1 226 ? -13.653 -1.242 31.211 1.00 86.81 226 SER A C 1
ATOM 1874 O O . SER A 1 226 ? -13.456 -1.162 29.998 1.00 86.81 226 SER A O 1
ATOM 1876 N N . THR A 1 227 ? -13.992 -2.390 31.795 1.00 86.81 227 THR A N 1
ATOM 1877 C CA . THR A 1 227 ? -14.131 -3.674 31.091 1.00 86.81 227 THR A CA 1
ATOM 1878 C C . THR A 1 227 ? -15.300 -3.711 30.112 1.00 86.81 227 THR A C 1
ATOM 1880 O O . THR A 1 227 ? -15.273 -4.500 29.168 1.00 86.81 227 THR A O 1
ATOM 1883 N N . SER A 1 228 ? -16.315 -2.869 30.315 1.00 87.75 228 SER A N 1
ATOM 1884 C CA . SER A 1 228 ? -17.510 -2.836 29.469 1.00 87.75 228 SER A CA 1
ATOM 1885 C C . SER A 1 228 ? -17.354 -1.929 28.258 1.00 87.75 228 SER A C 1
ATOM 1887 O O . SER A 1 228 ? -18.073 -2.114 27.284 1.00 87.75 228 SER A O 1
ATOM 1889 N N . TYR A 1 229 ? -16.405 -0.985 28.267 1.00 89.69 229 TYR A N 1
ATOM 1890 C CA . TYR A 1 229 ? -16.285 0.030 27.212 1.00 89.69 229 TYR A CA 1
ATOM 1891 C C . TYR A 1 229 ? -16.182 -0.605 25.825 1.00 89.69 229 TYR A C 1
ATOM 1893 O O . TYR A 1 229 ? -16.997 -0.314 24.958 1.00 89.69 229 TYR A O 1
ATOM 1901 N N . ALA A 1 230 ? -15.243 -1.537 25.646 1.00 90.19 230 ALA A N 1
ATOM 1902 C CA . ALA A 1 230 ? -15.040 -2.205 24.365 1.00 90.19 230 ALA A CA 1
ATOM 1903 C C . ALA A 1 230 ? -16.254 -3.048 23.936 1.00 90.19 230 ALA A C 1
ATOM 1905 O O . ALA A 1 230 ? -16.608 -3.047 22.759 1.00 90.19 230 ALA A O 1
ATOM 1906 N N . LYS A 1 231 ? -16.915 -3.731 24.884 1.00 91.06 231 LYS A N 1
ATOM 1907 C CA . LYS A 1 231 ? -18.092 -4.567 24.600 1.00 91.06 231 LYS A CA 1
ATOM 1908 C C . LYS A 1 231 ? -19.277 -3.724 24.134 1.00 91.06 231 LYS A C 1
ATOM 1910 O O . LYS A 1 231 ? -19.937 -4.083 23.167 1.00 91.06 231 LYS A O 1
ATOM 1915 N N . VAL A 1 232 ? -19.507 -2.580 24.782 1.00 92.31 232 VAL A N 1
ATOM 1916 C CA . VAL A 1 232 ? -20.570 -1.638 24.407 1.00 92.31 232 VAL A CA 1
ATOM 1917 C C . VAL A 1 232 ? -20.300 -1.061 23.023 1.00 92.31 232 VAL A C 1
ATOM 1919 O O . VAL A 1 232 ? -21.179 -1.121 22.169 1.00 92.31 232 VAL A O 1
ATOM 1922 N N . THR A 1 233 ? -19.080 -0.580 22.757 1.00 92.31 233 THR A N 1
ATOM 1923 C CA . THR A 1 233 ? -18.712 -0.077 21.424 1.00 92.31 233 THR A CA 1
ATOM 1924 C C . THR A 1 233 ? -18.942 -1.136 20.343 1.00 92.31 233 THR A C 1
ATOM 1926 O O . THR A 1 233 ? -19.491 -0.823 19.287 1.00 92.31 233 THR A O 1
ATOM 1929 N N . GLN A 1 234 ? -18.550 -2.386 20.607 1.00 91.94 234 GLN A N 1
ATOM 1930 C CA . GLN A 1 234 ? -18.717 -3.490 19.666 1.00 91.94 234 GLN A CA 1
ATOM 1931 C C . GLN A 1 234 ? -20.196 -3.812 19.411 1.00 91.94 234 GLN A C 1
ATOM 1933 O O . GLN A 1 234 ? -20.569 -4.015 18.258 1.00 91.94 234 GLN A O 1
ATOM 1938 N N . GLU A 1 235 ? -21.040 -3.816 20.446 1.00 92.56 235 GLU A N 1
ATOM 1939 C CA . GLU A 1 235 ? -22.481 -4.054 20.294 1.00 92.56 235 GLU A CA 1
ATOM 1940 C C . GLU A 1 235 ? -23.141 -2.941 19.466 1.00 92.56 235 GLU A C 1
ATOM 1942 O O . GLU A 1 235 ? -23.859 -3.231 18.510 1.00 92.56 235 GLU A O 1
ATOM 1947 N N . VAL A 1 236 ? -22.836 -1.665 19.743 1.00 92.69 236 VAL A N 1
ATOM 1948 C CA . VAL A 1 236 ? -23.365 -0.541 18.945 1.00 92.69 236 VAL A CA 1
ATOM 1949 C C . VAL A 1 236 ? -22.919 -0.641 17.485 1.00 92.69 236 VAL A C 1
ATOM 1951 O O . VAL A 1 236 ? -23.736 -0.487 16.579 1.00 92.69 236 VAL A O 1
ATOM 1954 N N . GLN A 1 237 ? -21.646 -0.955 17.228 1.00 91.62 237 GLN A N 1
ATOM 1955 C CA . GLN A 1 237 ? -21.138 -1.145 15.866 1.00 91.62 237 GLN A CA 1
ATOM 1956 C C . GLN A 1 237 ? -21.814 -2.323 15.152 1.00 91.62 237 GLN A C 1
ATOM 1958 O O . GLN A 1 237 ? -22.173 -2.206 13.978 1.00 91.62 237 GLN A O 1
ATOM 1963 N N . ALA A 1 238 ? -22.033 -3.440 15.848 1.00 90.75 238 ALA A N 1
ATOM 1964 C CA . ALA A 1 238 ? -22.709 -4.605 15.288 1.00 90.75 238 ALA A CA 1
ATOM 1965 C C . ALA A 1 238 ? -24.150 -4.277 14.863 1.00 90.75 238 ALA A C 1
ATOM 1967 O O . ALA A 1 238 ? -24.550 -4.641 13.759 1.00 90.75 238 ALA A O 1
ATOM 1968 N N . ARG A 1 239 ? -24.905 -3.529 15.677 1.00 92.12 239 ARG A N 1
ATOM 1969 C CA . ARG A 1 239 ? -26.299 -3.163 15.364 1.00 92.12 239 ARG A CA 1
ATOM 1970 C C . ARG A 1 239 ? -26.420 -2.036 14.348 1.00 92.12 239 ARG A C 1
ATOM 1972 O O . ARG A 1 239 ? -27.190 -2.147 13.401 1.00 92.12 239 ARG A O 1
ATOM 1979 N N . MET A 1 240 ? -25.653 -0.957 14.507 1.00 89.94 240 MET A N 1
ATOM 1980 C CA . MET A 1 240 ? -25.769 0.211 13.627 1.00 89.94 240 MET A CA 1
ATOM 1981 C C . MET A 1 240 ? -25.105 0.004 12.264 1.00 89.94 240 MET A C 1
ATOM 1983 O O . MET A 1 240 ? -25.500 0.629 11.283 1.00 89.94 240 MET A O 1
ATOM 1987 N N . VAL A 1 241 ? -24.082 -0.844 12.172 1.00 90.38 241 VAL A N 1
ATOM 1988 C CA . VAL A 1 241 ? -23.322 -1.018 10.927 1.00 90.38 241 VAL A CA 1
ATOM 1989 C C . VAL A 1 241 ? -23.386 -2.461 10.433 1.00 90.38 241 VAL A C 1
ATOM 1991 O O . VAL A 1 241 ? -23.603 -2.673 9.243 1.00 90.38 241 VAL A O 1
ATOM 1994 N N . GLY A 1 242 ? -23.257 -3.452 11.320 1.00 88.19 242 GLY A N 1
ATOM 1995 C CA . GLY A 1 242 ? -23.309 -4.873 10.954 1.00 88.19 242 GLY A CA 1
ATOM 1996 C C . GLY A 1 242 ? -24.666 -5.304 10.387 1.00 88.19 242 GLY A C 1
ATOM 1997 O O . GLY A 1 242 ? -24.719 -5.834 9.278 1.00 88.19 242 GLY A O 1
ATOM 1998 N N . ASP A 1 243 ? -25.768 -5.008 11.081 1.00 88.00 243 ASP A N 1
ATOM 1999 C CA . ASP A 1 243 ? -27.123 -5.378 10.630 1.00 88.00 243 ASP A CA 1
ATOM 2000 C C . ASP A 1 243 ? -27.549 -4.621 9.350 1.00 88.00 243 ASP A C 1
ATOM 2002 O O . ASP A 1 243 ? -28.388 -5.091 8.577 1.00 88.00 243 ASP A O 1
ATOM 2006 N N . VAL A 1 244 ? -26.948 -3.454 9.089 1.00 87.12 244 VAL A N 1
ATOM 2007 C CA . VAL A 1 244 ? -27.261 -2.571 7.947 1.00 87.12 244 VAL A CA 1
ATOM 2008 C C . VAL A 1 244 ? -26.221 -2.687 6.822 1.00 87.12 244 VAL A C 1
ATOM 2010 O O . VAL A 1 244 ? -26.299 -1.988 5.811 1.00 87.12 244 VAL A O 1
ATOM 2013 N N . ILE A 1 245 ? -25.273 -3.620 6.930 1.00 87.88 245 ILE A N 1
ATOM 2014 C CA . ILE A 1 245 ? -24.116 -3.689 6.035 1.00 87.88 245 ILE A CA 1
ATOM 2015 C C . ILE A 1 245 ? -24.491 -3.826 4.553 1.00 87.88 245 ILE A C 1
ATOM 2017 O O . ILE A 1 245 ? -23.856 -3.209 3.706 1.00 87.88 245 ILE A O 1
ATOM 2021 N N . GLY A 1 246 ? -25.568 -4.553 4.234 1.00 86.50 246 GLY A N 1
ATOM 2022 C CA . GLY A 1 246 ? -26.035 -4.725 2.854 1.00 86.50 246 GLY A CA 1
ATOM 2023 C C . GLY A 1 246 ? -26.488 -3.419 2.191 1.00 86.50 246 GLY A C 1
ATOM 2024 O O . GLY A 1 246 ? -26.287 -3.240 0.995 1.00 86.50 246 GLY A O 1
ATOM 2025 N N . PHE A 1 247 ? -27.047 -2.482 2.964 1.00 87.31 247 PHE A N 1
ATOM 2026 C CA . PHE A 1 247 ? -27.389 -1.143 2.470 1.00 87.31 247 PHE A CA 1
ATOM 2027 C C . PHE A 1 247 ? -26.128 -0.312 2.219 1.00 87.31 247 PHE A C 1
ATOM 2029 O O . PHE A 1 247 ? -25.992 0.288 1.158 1.00 87.31 247 PHE A O 1
ATOM 2036 N N . LEU A 1 248 ? -25.169 -0.353 3.150 1.00 86.69 248 LEU A N 1
ATOM 2037 C CA . LEU A 1 248 ? -23.888 0.338 2.991 1.00 86.69 248 LEU A CA 1
ATOM 2038 C C . LEU A 1 248 ? -23.104 -0.192 1.785 1.00 86.69 248 LEU A C 1
ATOM 2040 O O . LEU A 1 248 ? -22.524 0.587 1.036 1.00 86.69 248 LEU A O 1
ATOM 2044 N N . HIS A 1 249 ? -23.112 -1.510 1.569 1.00 87.56 249 HIS A N 1
ATOM 2045 C CA . HIS A 1 249 ? -22.494 -2.156 0.409 1.00 87.56 249 HIS A CA 1
ATOM 2046 C C . HIS A 1 249 ? -23.164 -1.778 -0.915 1.00 87.56 249 HIS A C 1
ATOM 2048 O O . HIS A 1 249 ? -22.454 -1.632 -1.905 1.00 87.56 249 HIS A O 1
ATOM 2054 N N . GLY A 1 250 ? -24.485 -1.569 -0.938 1.00 86.31 250 GLY A N 1
ATOM 2055 C CA . GLY A 1 250 ? -25.203 -1.103 -2.131 1.00 86.31 250 GLY A CA 1
ATOM 2056 C C . GLY A 1 250 ? -24.759 0.288 -2.593 1.00 86.31 250 GLY A C 1
ATOM 2057 O O . GLY A 1 250 ? -24.542 0.502 -3.781 1.00 86.31 250 GLY A O 1
ATOM 2058 N N . GLU A 1 251 ? -24.528 1.196 -1.646 1.00 86.06 251 GLU A N 1
ATOM 2059 C CA . GLU A 1 251 ? -24.128 2.584 -1.923 1.00 86.06 251 GLU A CA 1
ATOM 2060 C C . GLU A 1 251 ? -22.610 2.748 -2.146 1.00 86.06 251 GLU A C 1
ATOM 2062 O O . GLU A 1 251 ? -22.159 3.781 -2.642 1.00 86.06 251 GLU A O 1
ATOM 2067 N N . CYS A 1 252 ? -21.795 1.732 -1.818 1.00 86.62 252 CYS A N 1
ATOM 2068 C CA . CYS A 1 252 ? -20.334 1.781 -1.978 1.00 86.62 252 CYS A CA 1
ATOM 2069 C C . CYS A 1 252 ? -19.917 2.152 -3.403 1.00 86.62 252 CYS A C 1
ATOM 2071 O O . CYS A 1 252 ? -19.002 2.954 -3.587 1.00 86.62 252 CYS A O 1
ATOM 2073 N N . LYS A 1 253 ? -20.583 1.568 -4.403 1.00 87.19 253 LYS A N 1
ATOM 2074 C CA . LYS A 1 253 ? -20.241 1.764 -5.810 1.00 87.19 253 LYS A CA 1
ATOM 2075 C C . LYS A 1 253 ? -20.380 3.231 -6.217 1.00 87.19 253 LYS A C 1
ATOM 2077 O O . LYS A 1 253 ? -19.418 3.823 -6.703 1.00 87.19 253 LYS A O 1
ATOM 2082 N N . ASP A 1 254 ? -21.528 3.837 -5.933 1.00 87.88 254 ASP A N 1
ATOM 2083 C CA . ASP A 1 254 ? -21.812 5.226 -6.299 1.00 87.88 254 ASP A CA 1
ATOM 2084 C C . ASP A 1 254 ? -20.890 6.207 -5.560 1.00 87.88 254 ASP A C 1
ATOM 2086 O O . ASP A 1 254 ? -20.436 7.201 -6.129 1.00 87.88 254 ASP A O 1
ATOM 2090 N N . MET A 1 255 ? -20.550 5.916 -4.300 1.00 87.06 255 MET A N 1
ATOM 2091 C CA . MET A 1 255 ? -19.626 6.734 -3.505 1.00 87.06 255 MET A CA 1
ATOM 2092 C C . MET A 1 255 ? -18.189 6.688 -4.037 1.00 87.06 255 MET A C 1
ATOM 2094 O O . MET A 1 255 ? -17.486 7.703 -3.990 1.00 87.06 255 MET A O 1
ATOM 2098 N N . VAL A 1 256 ? -17.758 5.527 -4.542 1.00 89.19 256 VAL A N 1
ATOM 2099 C CA . VAL A 1 256 ? -16.449 5.343 -5.181 1.00 89.19 256 VAL A CA 1
ATOM 2100 C C . VAL A 1 256 ? -16.421 6.022 -6.553 1.00 89.19 256 VAL A C 1
ATOM 2102 O O . VAL A 1 256 ? -15.481 6.768 -6.824 1.00 89.19 256 VAL A O 1
ATOM 2105 N N . GLU A 1 257 ? -17.457 5.844 -7.379 1.00 87.94 257 GLU A N 1
ATOM 2106 C CA . GLU A 1 257 ? -17.554 6.463 -8.711 1.00 87.94 257 GLU A CA 1
ATOM 2107 C C . GLU A 1 257 ? -17.621 7.999 -8.650 1.00 87.94 257 GLU A C 1
ATOM 2109 O O . GLU A 1 257 ? -17.031 8.680 -9.487 1.00 87.94 257 GLU A O 1
ATOM 2114 N N . GLN A 1 258 ? -18.289 8.560 -7.637 1.00 88.00 258 GLN A N 1
ATOM 2115 C CA . GLN A 1 258 ? -18.370 10.010 -7.412 1.00 88.00 258 GLN A CA 1
ATOM 2116 C C . GLN A 1 258 ? -17.174 10.579 -6.627 1.00 88.00 258 GLN A C 1
ATOM 2118 O O . GLN A 1 258 ? -17.130 11.780 -6.367 1.00 88.00 258 GLN A O 1
ATOM 2123 N N . GLU A 1 259 ? -16.215 9.738 -6.220 1.00 86.31 259 GLU A N 1
ATOM 2124 C CA . GLU A 1 259 ? -15.004 10.121 -5.478 1.00 86.31 259 GLU A CA 1
ATOM 2125 C C . GLU A 1 259 ? -15.288 10.959 -4.209 1.00 86.31 259 GLU A C 1
ATOM 2127 O O . GLU A 1 259 ? -14.533 11.869 -3.845 1.00 86.31 259 GLU A O 1
ATOM 2132 N N . LYS A 1 260 ? -16.372 10.636 -3.488 1.00 88.56 260 LYS A N 1
ATOM 2133 C CA . LYS A 1 260 ? -16.793 11.327 -2.254 1.00 88.56 260 LYS A CA 1
ATOM 2134 C C . LYS A 1 260 ? -15.840 11.027 -1.087 1.00 88.56 260 LYS A C 1
ATOM 2136 O O . LYS A 1 260 ? -16.125 10.202 -0.220 1.00 88.56 260 LYS A O 1
ATOM 2141 N N . ARG A 1 261 ? -14.695 11.723 -1.029 1.00 90.25 261 ARG A N 1
ATOM 2142 C CA . ARG A 1 261 ? -13.608 11.477 -0.050 1.00 90.25 261 ARG A CA 1
ATOM 2143 C C . ARG A 1 261 ? -14.060 11.484 1.416 1.00 90.25 261 ARG A C 1
ATOM 2145 O O . ARG A 1 261 ? -13.594 10.654 2.196 1.00 90.25 261 ARG A O 1
ATOM 2152 N N . LYS A 1 262 ? -14.940 12.417 1.805 1.00 90.06 262 LYS A N 1
ATOM 2153 C CA . LYS A 1 262 ? -15.444 12.527 3.188 1.00 90.06 262 LYS A CA 1
ATOM 2154 C C . LYS A 1 262 ? -16.220 11.271 3.581 1.00 90.06 262 LYS A C 1
ATOM 2156 O O . LYS A 1 262 ? -15.928 10.660 4.607 1.00 90.06 262 LYS A O 1
ATOM 2161 N N . ASP A 1 263 ? -17.137 10.854 2.720 1.00 90.06 263 ASP A N 1
ATOM 2162 C CA . ASP A 1 263 ? -18.015 9.734 3.020 1.00 90.06 263 ASP A CA 1
ATOM 2163 C C . ASP A 1 263 ? -17.265 8.401 2.948 1.00 90.06 263 ASP A C 1
ATOM 2165 O O . ASP A 1 263 ? -17.452 7.554 3.814 1.00 90.06 263 ASP A O 1
ATOM 2169 N N . LEU A 1 264 ? -16.326 8.242 2.005 1.00 90.62 264 LEU A N 1
ATOM 2170 C CA . LEU A 1 264 ? -15.437 7.075 1.951 1.00 90.62 264 LEU A CA 1
ATOM 2171 C C . LEU A 1 264 ? -14.573 6.944 3.216 1.00 90.62 264 LEU A C 1
ATOM 2173 O O . LEU A 1 264 ? -14.341 5.833 3.693 1.00 90.62 264 LEU A O 1
ATOM 2177 N N . ARG A 1 265 ? -14.132 8.067 3.803 1.00 92.88 265 ARG A N 1
ATOM 2178 C CA . ARG A 1 265 ? -13.380 8.068 5.069 1.00 92.88 265 ARG A CA 1
ATOM 2179 C C . ARG A 1 265 ? -14.262 7.608 6.228 1.00 92.88 265 ARG A C 1
ATOM 2181 O O . ARG A 1 265 ? -13.816 6.820 7.062 1.00 92.88 265 ARG A O 1
ATOM 2188 N N . ASN A 1 266 ? -15.503 8.088 6.281 1.00 91.88 266 ASN A N 1
ATOM 2189 C CA . ASN A 1 266 ? -16.475 7.680 7.295 1.00 91.88 266 ASN A CA 1
ATOM 2190 C C . ASN A 1 266 ? -16.825 6.194 7.155 1.00 91.88 266 ASN A C 1
ATOM 2192 O O . ASN A 1 266 ? -16.800 5.453 8.137 1.00 91.88 266 ASN A O 1
ATOM 2196 N N . LEU A 1 267 ? -17.045 5.738 5.924 1.00 90.56 267 LEU A N 1
ATOM 2197 C CA . LEU A 1 267 ? -17.328 4.348 5.603 1.00 90.56 267 LEU A CA 1
ATOM 2198 C C . LEU A 1 267 ? -16.159 3.427 5.986 1.00 90.56 267 LEU A C 1
ATOM 2200 O O . LEU A 1 267 ? -16.376 2.404 6.630 1.00 90.56 267 LEU A O 1
ATOM 2204 N N . TYR A 1 268 ? -14.915 3.812 5.682 1.00 92.06 268 TYR A N 1
ATOM 2205 C CA . TYR A 1 268 ? -13.720 3.069 6.103 1.00 92.06 268 TYR A CA 1
ATOM 2206 C C . TYR A 1 268 ? -13.635 2.934 7.628 1.00 92.06 268 TYR A C 1
ATOM 2208 O O . TYR A 1 268 ? -13.421 1.834 8.139 1.00 92.06 268 TYR A O 1
ATOM 2216 N N . LYS A 1 269 ? -13.853 4.032 8.366 1.00 90.69 269 LYS A N 1
ATOM 2217 C CA . LYS A 1 269 ? -13.846 4.020 9.838 1.00 90.69 269 LYS A CA 1
ATOM 2218 C C . LYS A 1 269 ? -14.900 3.078 10.420 1.00 90.69 269 LYS A C 1
ATOM 2220 O O . LYS A 1 269 ? -14.607 2.400 11.399 1.00 90.69 269 LYS A O 1
ATOM 2225 N N . LEU A 1 270 ? -16.094 3.034 9.827 1.00 89.94 270 LEU A N 1
ATOM 2226 C CA . LEU A 1 270 ? -17.212 2.223 10.313 1.00 89.94 270 LEU A CA 1
ATOM 2227 C C . LEU A 1 270 ? -17.114 0.746 9.908 1.00 89.94 270 LEU A C 1
ATOM 2229 O O . LEU A 1 270 ? -17.511 -0.118 10.682 1.00 89.94 270 LEU A O 1
ATOM 2233 N N . LEU A 1 271 ? -16.562 0.436 8.731 1.00 89.75 271 LEU A N 1
ATOM 2234 C CA . LEU A 1 271 ? -16.430 -0.942 8.244 1.00 89.75 271 LEU A CA 1
ATOM 2235 C C . LEU A 1 271 ? -15.186 -1.665 8.777 1.00 89.75 271 LEU A C 1
ATOM 2237 O O . LEU A 1 271 ? -15.185 -2.893 8.839 1.00 89.75 271 LEU A O 1
ATOM 2241 N N . LYS A 1 272 ? -14.130 -0.938 9.167 1.00 89.44 272 LYS A N 1
ATOM 2242 C CA . LYS A 1 272 ? -12.873 -1.523 9.666 1.00 89.44 272 LYS A CA 1
ATOM 2243 C C . LYS A 1 272 ? -13.032 -2.426 10.903 1.00 89.44 272 LYS A C 1
ATOM 2245 O O . LYS A 1 272 ? -12.386 -3.472 10.927 1.00 89.44 272 LYS A O 1
ATOM 2250 N N . PRO A 1 273 ? -13.850 -2.081 11.917 1.00 87.31 273 PRO A N 1
ATOM 2251 C CA . PRO A 1 273 ? -14.053 -2.935 13.091 1.00 87.31 273 PRO A CA 1
ATOM 2252 C C . PRO A 1 273 ? -14.873 -4.200 12.801 1.00 87.31 273 PRO A C 1
ATOM 2254 O O . PRO A 1 273 ? -14.867 -5.134 13.600 1.00 87.31 273 PRO A O 1
ATOM 2257 N N . ILE A 1 274 ? -15.593 -4.244 11.677 1.00 87.12 274 ILE A N 1
ATOM 2258 C CA . ILE A 1 274 ? -16.546 -5.311 11.367 1.00 87.12 274 ILE A CA 1
ATOM 2259 C C . ILE A 1 274 ? -15.844 -6.423 10.606 1.00 87.12 274 ILE A C 1
ATOM 2261 O O . ILE A 1 274 ? -15.151 -6.197 9.611 1.00 87.12 274 ILE A O 1
ATOM 2265 N N . HIS A 1 275 ? -16.073 -7.658 11.044 1.00 82.62 275 HIS A N 1
ATOM 2266 C CA . HIS A 1 275 ? -15.530 -8.826 10.371 1.00 82.62 275 HIS A CA 1
ATOM 2267 C C . HIS A 1 275 ? -15.990 -8.869 8.904 1.00 82.62 275 HIS A C 1
ATOM 2269 O O . HIS A 1 275 ? -17.186 -8.882 8.623 1.00 82.62 275 HIS A O 1
ATOM 2275 N N . LYS A 1 276 ? -15.027 -8.880 7.973 1.00 82.06 276 LYS A N 1
ATOM 2276 C CA . LYS A 1 276 ? -15.242 -8.844 6.511 1.00 82.06 276 LYS A CA 1
ATOM 2277 C C . LYS A 1 276 ? -15.984 -7.609 5.986 1.00 82.06 276 LYS A C 1
ATOM 2279 O O . LYS A 1 276 ? -16.391 -7.592 4.827 1.00 82.06 276 LYS A O 1
ATOM 2284 N N . GLY A 1 277 ? -16.102 -6.544 6.784 1.00 84.12 277 GLY A N 1
ATOM 2285 C CA . GLY A 1 277 ? -16.819 -5.339 6.370 1.00 84.12 277 GLY A CA 1
ATOM 2286 C C . GLY A 1 277 ? -16.189 -4.636 5.166 1.00 84.12 277 GLY A C 1
ATOM 2287 O O . GLY A 1 277 ? -16.898 -4.151 4.284 1.00 84.12 277 GLY A O 1
ATOM 2288 N N . LEU A 1 278 ? -14.855 -4.649 5.096 1.00 89.44 278 LEU A N 1
ATOM 2289 C CA . LEU A 1 278 ? -14.069 -3.978 4.058 1.00 89.44 278 LEU A CA 1
ATOM 2290 C C . LEU A 1 278 ? -13.984 -4.742 2.726 1.00 89.44 278 LEU A C 1
ATOM 2292 O O . LEU A 1 278 ? -13.600 -4.140 1.729 1.00 89.44 278 LEU A O 1
ATOM 2296 N N . GLU A 1 279 ? -14.324 -6.037 2.666 1.00 89.50 279 GLU A N 1
ATOM 2297 C CA . GLU A 1 279 ? -14.080 -6.858 1.464 1.00 89.50 279 GLU A CA 1
ATOM 2298 C C . GLU A 1 279 ? -14.800 -6.327 0.219 1.00 89.50 279 GLU A C 1
ATOM 2300 O O . GLU A 1 279 ? -14.229 -6.325 -0.872 1.00 89.50 279 GLU A O 1
ATOM 2305 N N . VAL A 1 280 ? -16.048 -5.876 0.373 1.00 89.56 280 VAL A N 1
ATOM 2306 C CA . VAL A 1 280 ? -16.835 -5.323 -0.738 1.00 89.56 280 VAL A CA 1
ATOM 2307 C C . VAL A 1 280 ? -16.276 -3.972 -1.164 1.00 89.56 280 VAL A C 1
ATOM 2309 O O . VAL A 1 280 ? -16.027 -3.772 -2.346 1.00 89.56 280 VAL A O 1
ATOM 2312 N N . LEU A 1 281 ? -15.969 -3.086 -0.212 1.00 90.62 281 LEU A N 1
ATOM 2313 C CA . LEU A 1 281 ? -15.397 -1.772 -0.510 1.00 90.62 281 LEU A CA 1
ATOM 2314 C C . LEU A 1 281 ? -14.051 -1.885 -1.246 1.00 90.62 281 LEU A C 1
ATOM 2316 O O . LEU A 1 281 ? -13.815 -1.170 -2.215 1.00 90.62 281 LEU A O 1
ATOM 2320 N N . VAL A 1 282 ? -13.188 -2.818 -0.833 1.00 93.06 282 VAL A N 1
ATOM 2321 C CA . VAL A 1 282 ? -11.908 -3.084 -1.507 1.00 93.06 282 VAL A CA 1
ATOM 2322 C C . VAL A 1 282 ? -12.133 -3.584 -2.938 1.00 93.06 282 VAL A C 1
ATOM 2324 O O . VAL A 1 282 ? -11.446 -3.126 -3.850 1.00 93.06 282 VAL A O 1
ATOM 2327 N N . LYS A 1 283 ? -13.106 -4.478 -3.157 1.00 92.44 283 LYS A N 1
ATOM 2328 C CA . LYS A 1 283 ? -13.459 -4.973 -4.499 1.00 92.44 283 LYS A CA 1
ATOM 2329 C C . LYS A 1 283 ? -14.016 -3.869 -5.396 1.00 92.44 283 LYS A C 1
ATOM 2331 O O . LYS A 1 283 ? -13.588 -3.776 -6.541 1.00 92.44 283 LYS A O 1
ATOM 2336 N N . GLU A 1 284 ? -14.916 -3.029 -4.893 1.00 91.38 284 GLU A N 1
ATOM 2337 C CA . GLU A 1 284 ? -15.479 -1.912 -5.665 1.00 91.38 284 GLU A CA 1
ATOM 2338 C C . GLU A 1 284 ? -14.395 -0.895 -6.045 1.00 91.38 284 GLU A C 1
ATOM 2340 O O . GLU A 1 284 ? -14.317 -0.473 -7.199 1.00 91.38 284 GLU A O 1
ATOM 2345 N N . VAL A 1 285 ? -13.477 -0.573 -5.124 1.00 91.94 285 VAL A N 1
ATOM 2346 C CA . VAL A 1 285 ? -12.313 0.277 -5.425 1.00 91.94 285 VAL A CA 1
ATOM 2347 C C . VAL A 1 285 ? -11.394 -0.387 -6.459 1.00 91.94 285 VAL A C 1
ATOM 2349 O O . VAL A 1 285 ? -10.991 0.275 -7.414 1.00 91.94 285 VAL A O 1
ATOM 2352 N N . GLU A 1 286 ? -11.104 -1.690 -6.339 1.00 93.38 286 GLU A N 1
ATOM 2353 C CA . GLU A 1 286 ? -10.329 -2.448 -7.341 1.00 93.38 286 GLU A CA 1
ATOM 2354 C C . GLU A 1 286 ? -10.976 -2.351 -8.735 1.00 93.38 286 GLU A C 1
ATOM 2356 O O . GLU A 1 286 ? -10.297 -2.067 -9.728 1.00 93.38 286 GLU A O 1
ATOM 2361 N N . MET A 1 287 ? -12.294 -2.562 -8.818 1.00 91.75 287 MET A N 1
ATOM 2362 C CA . MET A 1 287 ? -13.048 -2.509 -10.073 1.00 91.75 287 MET A CA 1
ATOM 2363 C C . MET A 1 287 ? -13.075 -1.103 -10.669 1.00 91.75 287 MET A C 1
ATOM 2365 O O . MET A 1 287 ? -12.857 -0.958 -11.875 1.00 91.75 287 MET A O 1
ATOM 2369 N N . TYR A 1 288 ? -13.282 -0.073 -9.848 1.00 92.06 288 TYR A N 1
ATOM 2370 C CA . TYR A 1 288 ? -13.287 1.317 -10.294 1.00 92.06 288 TYR A CA 1
ATOM 2371 C C . TYR A 1 288 ? -11.919 1.748 -10.839 1.00 92.06 288 TYR A C 1
ATOM 2373 O O . TYR A 1 288 ? -11.836 2.267 -11.956 1.00 92.06 288 TYR A O 1
ATOM 2381 N N . ILE A 1 289 ? -10.828 1.436 -10.124 1.00 91.31 289 ILE A N 1
ATOM 2382 C CA . ILE A 1 289 ? -9.453 1.696 -10.586 1.00 91.31 289 ILE A CA 1
ATOM 2383 C C . ILE A 1 289 ? -9.205 0.999 -11.925 1.00 91.31 289 ILE A C 1
ATOM 2385 O O . ILE A 1 289 ? -8.676 1.602 -12.863 1.00 91.31 289 ILE A O 1
ATOM 2389 N N . LYS A 1 290 ? -9.613 -0.270 -12.040 1.00 90.44 290 LYS A N 1
ATOM 2390 C CA . LYS A 1 290 ? -9.466 -1.042 -13.275 1.00 90.44 290 LYS A CA 1
ATOM 2391 C C . LYS A 1 290 ? -10.254 -0.421 -14.429 1.00 90.44 290 LYS A C 1
ATOM 2393 O O . LYS A 1 290 ? -9.736 -0.354 -15.543 1.00 90.44 290 LYS A O 1
ATOM 2398 N N . HIS A 1 291 ? -11.475 0.045 -14.179 1.00 90.06 291 HIS A N 1
ATOM 2399 C CA . HIS A 1 291 ? -12.311 0.687 -15.190 1.00 90.06 291 HIS A CA 1
ATOM 2400 C C . HIS A 1 291 ? -11.698 2.007 -15.678 1.00 90.06 291 HIS A C 1
ATOM 2402 O O . HIS A 1 291 ? -11.511 2.185 -16.884 1.00 90.06 291 HIS A O 1
ATOM 2408 N N . GLN A 1 292 ? -11.306 2.897 -14.761 1.00 88.75 292 GLN A N 1
ATOM 2409 C CA . GLN A 1 292 ? -10.699 4.187 -15.106 1.00 88.75 292 GLN A CA 1
ATOM 2410 C C . GLN A 1 292 ? -9.333 4.018 -15.792 1.00 88.75 292 GLN A C 1
ATOM 2412 O O . GLN A 1 292 ? -9.031 4.713 -16.769 1.00 88.75 292 GLN A O 1
ATOM 2417 N N . GLY A 1 293 ? -8.530 3.053 -15.333 1.00 87.12 293 GLY A N 1
ATOM 2418 C CA . GLY A 1 293 ? -7.285 2.659 -15.985 1.00 87.12 293 GLY A CA 1
ATOM 2419 C C . GLY A 1 293 ? -7.528 2.176 -17.414 1.00 87.12 293 GLY A C 1
ATOM 2420 O O . GLY A 1 293 ? -6.918 2.689 -18.347 1.00 87.12 293 GLY A O 1
ATOM 2421 N N . MET A 1 294 ? -8.479 1.262 -17.622 1.00 85.31 294 MET A N 1
ATOM 2422 C CA . MET A 1 294 ? -8.793 0.748 -18.957 1.00 85.31 294 MET A CA 1
ATOM 2423 C C . MET A 1 294 ? -9.271 1.847 -19.915 1.00 85.31 294 MET A C 1
ATOM 2425 O O . MET A 1 294 ? -8.809 1.902 -21.054 1.00 85.31 294 MET A O 1
ATOM 2429 N N . GLN A 1 295 ? -10.157 2.742 -19.469 1.00 86.00 295 GLN A N 1
ATOM 2430 C CA . GLN A 1 295 ? -10.622 3.868 -20.287 1.00 86.00 295 GLN A CA 1
ATOM 2431 C C . GLN A 1 295 ? -9.463 4.773 -20.728 1.00 86.00 295 GLN A C 1
ATOM 2433 O O . GLN A 1 295 ? -9.339 5.098 -21.912 1.00 86.00 295 GLN A O 1
ATOM 2438 N N . SER A 1 296 ? -8.581 5.122 -19.787 1.00 82.38 296 SER A N 1
ATOM 2439 C CA . SER A 1 296 ? -7.402 5.955 -20.050 1.00 82.38 296 SER A CA 1
ATOM 2440 C C . SER A 1 296 ? -6.486 5.306 -21.092 1.00 82.38 296 SER A C 1
ATOM 2442 O O . SER A 1 296 ? -6.016 5.963 -22.018 1.00 82.38 296 SER A O 1
ATOM 2444 N N . VAL A 1 297 ? -6.292 3.991 -20.998 1.00 78.50 297 VAL A N 1
ATOM 2445 C CA . VAL A 1 297 ? -5.397 3.215 -21.864 1.00 78.50 297 VAL A CA 1
ATOM 2446 C C . VAL A 1 297 ? -5.967 2.989 -23.265 1.00 78.50 297 VAL A C 1
ATOM 2448 O O . VAL A 1 297 ? -5.252 3.151 -24.256 1.00 78.50 297 VAL A O 1
ATOM 2451 N N . LEU A 1 298 ? -7.250 2.634 -23.376 1.00 73.56 298 LEU A N 1
ATOM 2452 C CA . LEU A 1 298 ? -7.898 2.358 -24.662 1.00 73.56 298 LEU A CA 1
ATOM 2453 C C . LEU A 1 298 ? -7.952 3.596 -25.565 1.00 73.56 298 LEU A C 1
ATOM 2455 O O . LEU A 1 298 ? -7.847 3.469 -26.788 1.00 73.56 298 LEU A O 1
ATOM 2459 N N . SER A 1 299 ? -8.058 4.789 -24.973 1.00 73.06 299 SER A N 1
ATOM 2460 C CA . SER A 1 299 ? -8.056 6.053 -25.716 1.00 73.06 299 SER A CA 1
ATOM 2461 C C . SER A 1 299 ? -6.757 6.304 -26.503 1.00 73.06 299 SER A C 1
ATOM 2463 O O . SER A 1 299 ? -6.792 6.941 -27.555 1.00 73.06 299 SER A O 1
ATOM 2465 N N . LEU A 1 300 ? -5.626 5.739 -26.060 1.00 71.50 300 LEU A N 1
ATOM 2466 C CA . LEU A 1 300 ? -4.285 6.091 -26.546 1.00 71.50 300 LEU A CA 1
ATOM 2467 C C . LEU A 1 300 ? -3.746 5.192 -27.671 1.00 71.50 300 LEU A C 1
ATOM 2469 O O . LEU A 1 300 ? -2.607 5.371 -28.084 1.00 71.50 300 LEU A O 1
ATOM 2473 N N . LYS A 1 301 ? -4.525 4.227 -28.187 1.00 63.81 301 LYS A N 1
ATOM 2474 C CA . LYS A 1 301 ? -4.250 3.429 -29.413 1.00 63.81 301 LYS A CA 1
ATOM 2475 C C . LYS A 1 301 ? -2.764 3.083 -29.707 1.00 63.81 301 LYS A C 1
ATOM 2477 O O . LYS A 1 301 ? -2.354 3.080 -30.867 1.00 63.81 301 LYS A O 1
ATOM 2482 N N . ASN A 1 302 ? -1.993 2.647 -28.705 1.00 65.12 302 ASN A N 1
ATOM 2483 C CA . ASN A 1 302 ? -0.562 2.278 -28.795 1.00 65.12 302 ASN A CA 1
ATOM 2484 C C . ASN A 1 302 ? 0.455 3.440 -28.861 1.00 65.12 302 ASN A C 1
ATOM 2486 O O . ASN A 1 302 ? 1.548 3.261 -29.402 1.00 65.12 302 ASN A O 1
ATOM 2490 N N . ASP A 1 303 ? 0.135 4.602 -28.305 1.00 75.06 303 ASP A N 1
ATOM 2491 C CA . ASP A 1 303 ? 1.102 5.679 -28.085 1.00 75.06 303 ASP A CA 1
ATOM 2492 C C . ASP A 1 303 ? 1.980 5.389 -26.841 1.00 75.06 303 ASP A C 1
ATOM 2494 O O . ASP A 1 303 ? 1.439 4.988 -25.803 1.00 75.06 303 ASP A O 1
ATOM 2498 N N . PRO A 1 304 ? 3.317 5.582 -26.891 1.00 74.19 304 PRO A N 1
ATOM 2499 C CA . PRO A 1 304 ? 4.181 5.625 -25.705 1.00 74.19 304 PRO A CA 1
ATOM 2500 C C . PRO A 1 304 ? 3.671 6.522 -24.560 1.00 74.19 304 PRO A C 1
ATOM 2502 O O . PRO A 1 304 ? 3.979 6.239 -23.402 1.00 74.19 304 PRO A O 1
ATOM 2505 N N . SER A 1 305 ? 2.837 7.533 -24.840 1.00 81.50 305 SER A N 1
ATOM 2506 C CA . SER A 1 305 ? 2.128 8.337 -23.826 1.00 81.50 305 SER A CA 1
ATOM 2507 C C . SER A 1 305 ? 1.200 7.528 -22.904 1.00 81.50 305 SER A C 1
ATOM 2509 O O . SER A 1 305 ? 0.762 8.040 -21.873 1.00 81.50 305 SER A O 1
ATOM 2511 N N . PHE A 1 306 ? 0.943 6.249 -23.209 1.00 84.75 306 PHE A N 1
ATOM 2512 C CA . PHE A 1 306 ? 0.309 5.291 -22.297 1.00 84.75 306 PHE A CA 1
ATOM 2513 C C . PHE A 1 306 ? 0.962 5.273 -20.907 1.00 84.75 306 PHE A C 1
ATOM 2515 O O . PHE A 1 306 ? 0.251 5.222 -19.904 1.00 84.75 306 PHE A O 1
ATOM 2522 N N . VAL A 1 307 ? 2.299 5.337 -20.835 1.00 85.81 307 VAL A N 1
ATOM 2523 C CA . VAL A 1 307 ? 3.030 5.265 -19.558 1.00 85.81 307 VAL A CA 1
ATOM 2524 C C . VAL A 1 307 ? 2.667 6.453 -18.667 1.00 85.81 307 VAL A C 1
ATOM 2526 O O . VAL A 1 307 ? 2.391 6.274 -17.484 1.00 85.81 307 VAL A O 1
ATOM 2529 N N . GLU A 1 308 ? 2.576 7.654 -19.239 1.00 86.88 308 GLU A N 1
ATOM 2530 C CA . GLU A 1 308 ? 2.209 8.870 -18.505 1.00 86.88 308 GLU A CA 1
ATOM 2531 C C . GLU A 1 308 ? 0.750 8.854 -18.050 1.00 86.88 308 GLU A C 1
ATOM 2533 O O . GLU A 1 308 ? 0.447 9.244 -16.923 1.00 86.88 308 GLU A O 1
ATOM 2538 N N . ALA A 1 309 ? -0.165 8.378 -18.897 1.00 87.75 309 ALA A N 1
ATOM 2539 C CA . ALA A 1 309 ? -1.568 8.241 -18.521 1.00 87.75 309 ALA A CA 1
ATOM 2540 C C . ALA A 1 309 ? -1.752 7.231 -17.381 1.00 87.75 309 ALA A C 1
ATOM 2542 O O . ALA A 1 309 ? -2.455 7.516 -16.412 1.00 87.75 309 ALA A O 1
ATOM 2543 N N . MET A 1 310 ? -1.070 6.085 -17.451 1.00 89.25 310 MET A N 1
ATOM 2544 C CA . MET A 1 310 ? -1.126 5.076 -16.396 1.00 89.25 310 MET A CA 1
ATOM 2545 C C . MET A 1 310 ? -0.493 5.574 -15.090 1.00 89.25 310 MET A C 1
ATOM 2547 O O . MET A 1 310 ? -1.025 5.316 -14.012 1.00 89.25 310 MET A O 1
ATOM 2551 N N . LEU A 1 311 ? 0.600 6.340 -15.168 1.00 89.50 311 LEU A N 1
ATOM 2552 C CA . LEU A 1 311 ? 1.210 6.969 -13.995 1.00 89.50 311 LEU A CA 1
ATOM 2553 C C . LEU A 1 311 ? 0.279 7.979 -13.327 1.00 89.50 311 LEU A C 1
ATOM 2555 O O . LEU A 1 311 ? 0.150 7.960 -12.105 1.00 89.50 311 LEU A O 1
ATOM 2559 N N . LYS A 1 312 ? -0.427 8.811 -14.103 1.00 90.38 312 LYS A N 1
ATOM 2560 C CA . LYS A 1 312 ? -1.435 9.738 -13.561 1.00 90.38 312 LYS A CA 1
ATOM 2561 C C . LYS A 1 312 ? -2.528 8.995 -12.792 1.00 90.38 312 LYS A C 1
ATOM 2563 O O . LYS A 1 312 ? -2.868 9.400 -11.683 1.00 90.38 312 LYS A O 1
ATOM 2568 N N . VAL A 1 313 ? -3.034 7.892 -13.350 1.00 91.06 313 VAL A N 1
ATOM 2569 C CA . VAL A 1 313 ? -4.025 7.031 -12.682 1.00 91.06 313 VAL A CA 1
ATOM 2570 C C . VAL A 1 313 ? -3.452 6.452 -11.385 1.00 91.06 313 VAL A C 1
ATOM 2572 O O . VAL A 1 313 ? -4.082 6.564 -10.334 1.00 91.06 313 VAL A O 1
ATOM 2575 N N . TYR A 1 314 ? -2.238 5.897 -11.426 1.00 92.50 314 TYR A N 1
ATOM 2576 C CA . TYR A 1 314 ? -1.578 5.338 -10.244 1.00 92.50 314 TYR A CA 1
ATOM 2577 C C . TYR A 1 314 ? -1.395 6.379 -9.130 1.00 92.50 314 TYR A C 1
ATOM 2579 O O . TYR A 1 314 ? -1.772 6.121 -7.989 1.00 92.50 314 TYR A O 1
ATOM 2587 N N . HIS A 1 315 ? -0.867 7.567 -9.443 1.00 92.19 315 HIS A N 1
ATOM 2588 C CA . HIS A 1 315 ? -0.652 8.621 -8.449 1.00 92.19 315 HIS A CA 1
ATOM 2589 C C . HIS A 1 315 ? -1.964 9.129 -7.848 1.00 92.19 315 HIS A C 1
ATOM 2591 O O . HIS A 1 315 ? -2.054 9.241 -6.626 1.00 92.19 315 HIS A O 1
ATOM 2597 N N . LYS A 1 316 ? -2.997 9.344 -8.676 1.00 92.25 316 LYS A N 1
ATOM 2598 C CA . LYS A 1 316 ? -4.327 9.772 -8.219 1.00 92.25 316 LYS A CA 1
ATOM 2599 C C . LYS A 1 316 ? -4.901 8.812 -7.173 1.00 92.25 316 LYS A C 1
ATOM 2601 O O . LYS A 1 316 ? -5.335 9.234 -6.104 1.00 92.25 316 LYS A O 1
ATOM 2606 N N . PHE A 1 317 ? -4.888 7.512 -7.464 1.00 91.44 317 PHE A N 1
ATOM 2607 C CA . PHE A 1 317 ? -5.440 6.512 -6.550 1.00 91.44 317 PHE A CA 1
ATOM 2608 C C . PHE A 1 317 ? -4.533 6.214 -5.361 1.00 91.44 317 PHE A C 1
ATOM 2610 O O . PHE A 1 317 ? -5.032 5.927 -4.275 1.00 91.44 317 PHE A O 1
ATOM 2617 N N . ARG A 1 318 ? -3.212 6.334 -5.520 1.00 92.62 318 ARG A N 1
ATOM 2618 C CA . ARG A 1 318 ? -2.282 6.239 -4.395 1.00 92.62 318 ARG A CA 1
ATOM 2619 C C . ARG A 1 318 ? -2.529 7.357 -3.385 1.00 92.62 318 ARG A C 1
ATOM 2621 O O . ARG A 1 318 ? -2.580 7.079 -2.193 1.00 92.62 318 ARG A O 1
ATOM 2628 N N . GLU A 1 319 ? -2.728 8.588 -3.851 1.00 92.50 319 GLU A N 1
ATOM 2629 C CA . GLU A 1 319 ? -3.089 9.724 -2.999 1.00 92.50 319 GLU A CA 1
ATOM 2630 C C . GLU A 1 319 ? -4.438 9.494 -2.305 1.00 92.50 319 GLU A C 1
ATOM 2632 O O . GLU A 1 319 ? -4.538 9.672 -1.092 1.00 92.50 319 GLU A O 1
ATOM 2637 N N . LEU A 1 320 ? -5.448 9.010 -3.040 1.00 90.38 320 LEU A N 1
ATOM 2638 C CA . LEU A 1 320 ? -6.753 8.665 -2.469 1.00 90.38 320 LEU A CA 1
ATOM 2639 C C . LEU A 1 320 ? -6.623 7.636 -1.332 1.00 90.38 320 LEU A C 1
ATOM 2641 O O . LEU A 1 320 ? -7.225 7.811 -0.275 1.00 90.38 320 LEU A O 1
ATOM 2645 N N . ILE A 1 321 ? -5.815 6.587 -1.516 1.00 92.25 321 ILE A N 1
ATOM 2646 C CA . ILE A 1 321 ? -5.597 5.544 -0.499 1.00 92.25 321 ILE A CA 1
ATOM 2647 C C . ILE A 1 321 ? -4.847 6.079 0.723 1.00 92.25 321 ILE A C 1
ATOM 2649 O O . ILE A 1 321 ? -5.173 5.708 1.855 1.00 92.25 321 ILE A O 1
ATOM 2653 N N . LEU A 1 322 ? -3.868 6.959 0.518 1.00 91.69 322 LEU A N 1
ATOM 2654 C CA . LEU A 1 322 ? -3.137 7.598 1.611 1.00 91.69 322 LEU A CA 1
ATOM 2655 C C . LEU A 1 322 ? -4.056 8.499 2.447 1.00 91.69 322 LEU A C 1
ATOM 2657 O O . LEU A 1 322 ? -4.057 8.396 3.671 1.00 91.69 322 LEU A O 1
ATOM 2661 N N . ASP A 1 323 ? -4.857 9.338 1.792 1.00 90.12 323 ASP A N 1
ATOM 2662 C CA . ASP A 1 323 ? -5.698 10.344 2.446 1.00 90.12 323 ASP A CA 1
ATOM 2663 C C . ASP A 1 323 ? -6.954 9.738 3.102 1.00 90.12 323 ASP A C 1
ATOM 2665 O O . ASP A 1 323 ? -7.279 10.032 4.255 1.00 90.12 323 ASP A O 1
ATOM 2669 N N . VAL A 1 324 ? -7.663 8.858 2.388 1.00 91.56 324 VAL A N 1
ATOM 2670 C CA . VAL A 1 324 ? -8.975 8.333 2.808 1.00 91.56 324 VAL A CA 1
ATOM 2671 C C . VAL A 1 324 ? -8.847 7.040 3.611 1.00 91.56 324 VAL A C 1
ATOM 2673 O O . VAL A 1 324 ? -9.497 6.892 4.647 1.00 91.56 324 VAL A O 1
ATOM 2676 N N . PHE A 1 325 ? -7.992 6.118 3.164 1.00 91.38 325 PHE A N 1
ATOM 2677 C CA . PHE A 1 325 ? -7.872 4.769 3.730 1.00 91.38 325 PHE A CA 1
ATOM 2678 C C . PHE A 1 325 ? -6.654 4.601 4.648 1.00 91.38 325 PHE A C 1
ATOM 2680 O O . PHE A 1 325 ? -6.347 3.488 5.058 1.00 91.38 325 PHE A O 1
ATOM 2687 N N . SER A 1 326 ? -5.961 5.688 5.014 1.00 89.25 326 SER A N 1
ATOM 2688 C CA . SER A 1 326 ? -4.826 5.668 5.957 1.00 89.25 326 SER A CA 1
ATOM 2689 C C . SER A 1 326 ? -3.708 4.684 5.570 1.00 89.25 326 SER A C 1
ATOM 2691 O O . SER A 1 326 ? -3.101 4.063 6.441 1.00 89.25 326 SER A O 1
ATOM 2693 N N . ASN A 1 327 ? -3.442 4.530 4.265 1.00 89.88 327 ASN A N 1
ATOM 2694 C CA . ASN A 1 327 ? -2.442 3.597 3.724 1.00 89.88 327 ASN A CA 1
ATOM 2695 C C . ASN A 1 327 ? -2.676 2.119 4.105 1.00 89.88 327 ASN A C 1
ATOM 2697 O O . ASN A 1 327 ? -1.731 1.371 4.361 1.00 89.88 327 ASN A O 1
ATOM 2701 N N . ASP A 1 328 ? -3.937 1.696 4.161 1.00 91.75 328 ASP A N 1
ATOM 2702 C CA . ASP A 1 328 ? -4.300 0.313 4.454 1.00 91.75 328 ASP A CA 1
ATOM 2703 C C . ASP A 1 328 ? -3.771 -0.666 3.380 1.00 91.75 328 ASP A C 1
ATOM 2705 O O . ASP A 1 328 ? -3.836 -0.422 2.165 1.00 91.75 328 ASP A O 1
ATOM 2709 N N . GLN A 1 329 ? -3.221 -1.794 3.838 1.00 91.81 329 GLN A N 1
ATOM 2710 C CA . GLN A 1 329 ? -2.574 -2.788 2.984 1.00 91.81 329 GLN A CA 1
ATOM 2711 C C . GLN A 1 329 ? -3.563 -3.479 2.037 1.00 91.81 329 GLN A C 1
ATOM 2713 O O . GLN A 1 329 ? -3.180 -3.819 0.915 1.00 91.81 329 GLN A O 1
ATOM 2718 N N . ALA A 1 330 ? -4.827 -3.656 2.440 1.00 92.31 330 ALA A N 1
ATOM 2719 C CA . ALA A 1 330 ? -5.838 -4.279 1.587 1.00 92.31 330 ALA A CA 1
ATOM 2720 C C . ALA A 1 330 ? -6.131 -3.413 0.351 1.00 92.31 330 ALA A C 1
ATOM 2722 O O . ALA A 1 330 ? -6.146 -3.914 -0.773 1.00 92.31 330 ALA A O 1
ATOM 2723 N N . PHE A 1 331 ? -6.265 -2.097 0.542 1.00 93.12 331 PHE A N 1
ATOM 2724 C CA . PHE A 1 331 ? -6.483 -1.140 -0.546 1.00 93.12 331 PHE A CA 1
ATOM 2725 C C . PHE A 1 331 ? -5.237 -0.956 -1.417 1.00 93.12 331 PHE A C 1
ATOM 2727 O O . PHE A 1 331 ? -5.351 -0.858 -2.637 1.00 93.12 331 PHE A O 1
ATOM 2734 N N . THR A 1 332 ? -4.044 -0.973 -0.814 1.00 92.88 332 THR A N 1
ATOM 2735 C CA . THR A 1 332 ? -2.776 -0.932 -1.564 1.00 92.88 332 THR A CA 1
ATOM 2736 C C . THR A 1 332 ? -2.639 -2.164 -2.464 1.00 92.88 332 THR A C 1
ATOM 2738 O O . THR A 1 332 ? -2.344 -2.038 -3.647 1.00 92.88 332 THR A O 1
ATOM 2741 N N . SER A 1 333 ? -2.964 -3.350 -1.941 1.00 92.81 333 SER A N 1
ATOM 2742 C CA . SER A 1 333 ? -2.940 -4.598 -2.715 1.00 92.81 333 SER A CA 1
ATOM 2743 C C . SER A 1 333 ? -3.984 -4.600 -3.838 1.00 92.81 333 SER A C 1
ATOM 2745 O O . SER A 1 333 ? -3.726 -5.115 -4.926 1.00 92.81 333 SER A O 1
ATOM 2747 N N . ALA A 1 334 ? -5.158 -4.004 -3.602 1.00 93.62 334 ALA A N 1
ATOM 2748 C CA . ALA A 1 334 ? -6.185 -3.834 -4.626 1.00 93.62 334 ALA A CA 1
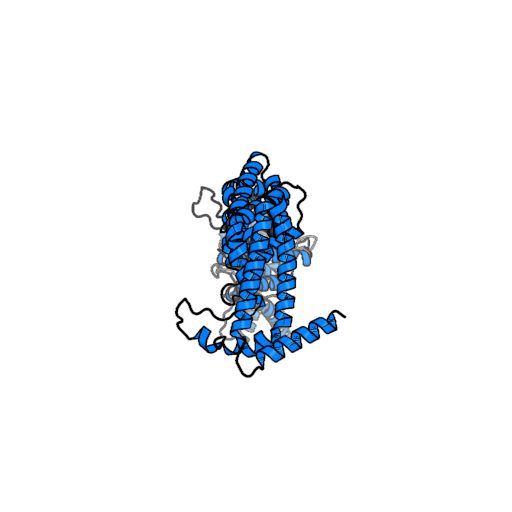ATOM 2749 C C . ALA A 1 334 ? -5.743 -2.882 -5.747 1.00 93.62 334 ALA A C 1
ATOM 2751 O O . ALA A 1 334 ? -5.948 -3.197 -6.918 1.00 93.62 334 ALA A O 1
ATOM 2752 N N . LEU A 1 335 ? -5.082 -1.766 -5.415 1.00 93.81 335 LEU A N 1
ATOM 2753 C CA . LEU A 1 335 ? -4.469 -0.877 -6.407 1.00 93.81 335 LEU A CA 1
ATOM 2754 C C . LEU A 1 335 ? -3.436 -1.632 -7.251 1.00 93.81 335 LEU A C 1
ATOM 2756 O O . LEU A 1 335 ? -3.510 -1.593 -8.478 1.00 93.81 335 LEU A O 1
ATOM 2760 N N . ASP A 1 336 ? -2.527 -2.369 -6.614 1.00 92.19 336 ASP A N 1
ATOM 2761 C CA . ASP A 1 336 ? -1.471 -3.117 -7.301 1.00 92.19 336 ASP A CA 1
ATOM 2762 C C . ASP A 1 336 ? -2.053 -4.175 -8.255 1.00 92.19 336 ASP A C 1
ATOM 2764 O O . ASP A 1 336 ? -1.615 -4.318 -9.403 1.00 92.19 336 ASP A O 1
ATOM 2768 N N . LYS A 1 337 ? -3.097 -4.886 -7.814 1.00 91.62 337 LYS A N 1
ATOM 2769 C CA . LYS A 1 337 ? -3.809 -5.892 -8.614 1.00 91.62 337 LYS A CA 1
ATOM 2770 C C . LYS A 1 337 ? -4.587 -5.269 -9.773 1.00 91.62 337 LYS A C 1
ATOM 2772 O O . LYS A 1 337 ? -4.535 -5.789 -10.891 1.00 91.62 337 LYS A O 1
ATOM 2777 N N . ALA A 1 338 ? -5.255 -4.138 -9.544 1.00 92.62 338 ALA A N 1
ATOM 2778 C CA . ALA A 1 338 ? -5.945 -3.392 -10.590 1.00 92.62 338 ALA A CA 1
ATOM 2779 C C . ALA A 1 338 ? -4.955 -2.864 -11.640 1.00 92.62 338 ALA A C 1
ATOM 2781 O O . ALA A 1 338 ? -5.158 -3.087 -12.834 1.00 92.62 338 ALA A O 1
ATOM 2782 N N . CYS A 1 339 ? -3.847 -2.245 -11.216 1.00 90.50 339 CYS A N 1
ATOM 2783 C CA . CYS A 1 339 ? -2.799 -1.756 -12.110 1.00 90.50 339 CYS A CA 1
ATOM 2784 C C . CYS A 1 339 ? -2.174 -2.885 -12.935 1.00 90.50 339 CYS A C 1
ATOM 2786 O O . CYS A 1 339 ? -2.077 -2.751 -14.155 1.00 90.50 339 CYS A O 1
ATOM 2788 N N . SER A 1 340 ? -1.834 -4.014 -12.307 1.00 90.88 340 SER A N 1
ATOM 2789 C CA . SER A 1 340 ? -1.317 -5.199 -13.011 1.00 90.88 340 SER A CA 1
ATOM 2790 C C . SER A 1 340 ? -2.323 -5.715 -14.044 1.00 90.88 340 SER A C 1
ATOM 2792 O O . SER A 1 340 ? -1.971 -5.965 -15.196 1.00 90.88 340 SER A O 1
ATOM 2794 N N . SER A 1 341 ? -3.612 -5.777 -13.687 1.00 88.25 341 SER A N 1
ATOM 2795 C CA . SER A 1 341 ? -4.663 -6.201 -14.617 1.00 88.25 341 SER A CA 1
ATOM 2796 C C . SER A 1 341 ? -4.856 -5.247 -15.798 1.00 88.25 341 SER A C 1
ATOM 2798 O O . SER A 1 341 ? -5.255 -5.718 -16.863 1.00 88.25 341 SER A O 1
ATOM 2800 N N . VAL A 1 342 ? -4.647 -3.939 -15.623 1.00 87.56 342 VAL A N 1
ATOM 2801 C CA . VAL A 1 342 ? -4.766 -2.940 -16.700 1.00 87.56 342 VAL A CA 1
ATOM 2802 C C . VAL A 1 342 ? -3.536 -2.981 -17.606 1.00 87.56 342 VAL A C 1
ATOM 2804 O O . VAL A 1 342 ? -3.677 -3.007 -18.826 1.00 87.56 342 VAL A O 1
ATOM 2807 N N . ILE A 1 343 ? -2.333 -3.037 -17.029 1.00 86.31 343 ILE A N 1
ATOM 2808 C CA . ILE A 1 343 ? -1.063 -3.029 -17.772 1.00 86.31 343 ILE A CA 1
ATOM 2809 C C . ILE A 1 343 ? -0.899 -4.305 -18.599 1.00 86.31 343 ILE A C 1
ATOM 2811 O O . ILE A 1 343 ? -0.476 -4.235 -19.754 1.00 86.31 343 ILE A O 1
ATOM 2815 N N . ASN A 1 344 ? -1.280 -5.459 -18.053 1.00 84.69 344 ASN A N 1
ATOM 2816 C CA . ASN A 1 344 ? -1.183 -6.746 -18.746 1.00 84.69 344 ASN A CA 1
ATOM 2817 C C . ASN A 1 344 ? -2.446 -7.077 -19.558 1.00 84.69 344 ASN A C 1
ATOM 2819 O O . ASN A 1 344 ? -2.606 -8.199 -20.049 1.00 84.69 344 ASN A O 1
ATOM 2823 N N . HIS A 1 345 ? -3.353 -6.109 -19.735 1.00 80.25 345 HIS A N 1
ATOM 2824 C CA . HIS A 1 345 ? -4.544 -6.319 -20.538 1.00 80.25 345 HIS A CA 1
ATOM 2825 C C . HIS A 1 345 ? -4.186 -6.469 -22.020 1.00 80.25 345 HIS A C 1
ATOM 2827 O O . HIS A 1 345 ? -3.741 -5.536 -22.693 1.00 80.25 345 HIS A O 1
ATOM 2833 N N . LYS A 1 346 ? -4.442 -7.657 -22.565 1.00 70.06 346 LYS A N 1
ATOM 2834 C CA . LYS A 1 346 ? -4.274 -7.931 -23.991 1.00 70.06 346 LYS A CA 1
ATOM 2835 C C . LYS A 1 346 ? -5.414 -7.253 -24.747 1.00 70.06 346 LYS A C 1
ATOM 2837 O O . LYS A 1 346 ? -6.579 -7.589 -24.547 1.00 70.06 346 LYS A O 1
ATOM 2842 N N . SER A 1 347 ? -5.088 -6.291 -25.613 1.00 61.31 347 SER A N 1
ATOM 2843 C CA . SER A 1 347 ? -6.071 -5.659 -26.499 1.00 61.31 347 SER A CA 1
ATOM 2844 C C . SER A 1 347 ? -6.734 -6.736 -27.361 1.00 61.31 347 SER A C 1
ATOM 2846 O O . SER A 1 347 ? -6.119 -7.277 -28.281 1.00 61.31 347 SER A O 1
ATOM 2848 N N . GLN A 1 348 ? -7.990 -7.060 -27.049 1.00 53.03 348 GLN A N 1
ATOM 2849 C CA . GLN A 1 348 ? -8.813 -7.962 -27.846 1.00 53.03 348 GLN A CA 1
ATOM 2850 C C . GLN A 1 348 ? -9.308 -7.241 -29.103 1.00 53.03 348 GLN A C 1
ATOM 2852 O O . GLN A 1 348 ? -10.490 -6.951 -29.258 1.00 53.03 348 GLN A O 1
ATOM 2857 N N . ASN A 1 349 ? -8.402 -6.926 -30.026 1.00 48.56 349 ASN A N 1
ATOM 2858 C CA . ASN A 1 349 ? -8.823 -6.619 -31.387 1.00 48.56 349 ASN A CA 1
ATOM 2859 C C . ASN A 1 349 ? -9.214 -7.941 -32.061 1.00 48.56 349 ASN A C 1
ATOM 2861 O O . ASN A 1 349 ? -8.380 -8.832 -32.221 1.00 48.56 349 ASN A O 1
ATOM 2865 N N . SER A 1 350 ? -10.486 -8.058 -32.456 1.00 47.16 350 SER A N 1
ATOM 2866 C CA . SER A 1 350 ? -11.196 -9.292 -32.848 1.00 47.16 350 SER A CA 1
ATOM 2867 C C . SER A 1 350 ? -10.675 -10.032 -34.097 1.00 47.16 350 SER A C 1
ATOM 2869 O O . SER A 1 350 ? -11.382 -10.866 -34.656 1.00 47.16 350 SER A O 1
ATOM 2871 N N . ARG A 1 351 ? -9.463 -9.731 -34.578 1.00 52.28 351 ARG A N 1
ATOM 2872 C CA . ARG A 1 351 ? -8.859 -10.356 -35.768 1.00 52.28 351 ARG A CA 1
ATOM 2873 C C . ARG A 1 351 ? -7.730 -11.333 -35.447 1.00 52.28 351 ARG A C 1
ATOM 2875 O O . ARG A 1 351 ? -7.382 -12.130 -36.310 1.00 52.28 351 ARG A O 1
ATOM 2882 N N . THR A 1 352 ? -7.188 -11.324 -34.228 1.00 50.97 352 THR A N 1
ATOM 2883 C CA . THR A 1 352 ? -6.202 -12.320 -33.784 1.00 50.97 352 THR A CA 1
ATOM 2884 C C . THR A 1 352 ? -6.449 -12.701 -32.317 1.00 50.97 352 THR A C 1
ATOM 2886 O O . THR A 1 352 ? -6.143 -11.914 -31.424 1.00 50.97 352 THR A O 1
ATOM 2889 N N . PRO A 1 353 ? -6.952 -13.915 -32.020 1.00 52.59 353 PRO A N 1
ATOM 2890 C CA . PRO A 1 353 ? -7.238 -14.360 -30.646 1.00 52.59 353 PRO A CA 1
ATOM 2891 C C . PRO A 1 353 ? -5.994 -14.499 -29.739 1.00 52.59 353 PRO A C 1
ATOM 2893 O O . PRO A 1 353 ? -6.121 -14.860 -28.577 1.00 52.59 353 PRO A O 1
ATOM 2896 N N . ASN A 1 354 ? -4.796 -14.179 -30.247 1.00 56.59 354 ASN A N 1
ATOM 2897 C CA . ASN A 1 354 ? -3.505 -14.297 -29.566 1.00 56.59 354 ASN A CA 1
ATOM 2898 C C . ASN A 1 354 ? -2.612 -13.053 -29.774 1.00 56.59 354 ASN A C 1
ATOM 2900 O O . ASN A 1 354 ? -1.403 -13.164 -29.984 1.00 56.59 354 ASN A O 1
ATOM 2904 N N . ALA A 1 355 ? -3.190 -11.846 -29.779 1.00 60.03 355 ALA A N 1
ATOM 2905 C CA . ALA A 1 355 ? -2.387 -10.626 -29.869 1.00 60.03 355 ALA A CA 1
ATOM 2906 C C . ALA A 1 355 ? -1.424 -10.520 -28.659 1.00 60.03 355 ALA A C 1
ATOM 2908 O O . ALA A 1 355 ? -1.877 -10.608 -27.512 1.00 60.03 355 ALA A O 1
ATOM 2909 N N . PRO A 1 356 ? -0.105 -10.351 -28.883 1.00 65.06 356 PRO A N 1
ATOM 2910 C CA . PRO A 1 356 ? 0.862 -10.237 -27.799 1.00 65.06 356 PRO A CA 1
ATOM 2911 C C . PRO A 1 356 ? 0.624 -8.955 -27.001 1.00 65.06 356 PRO A C 1
ATOM 2913 O O . PRO A 1 356 ? 0.193 -7.936 -27.550 1.00 65.06 356 PRO A O 1
ATOM 2916 N N . ASN A 1 357 ? 0.936 -9.006 -25.707 1.00 72.38 357 ASN A N 1
ATOM 2917 C CA . ASN A 1 357 ? 0.933 -7.833 -24.847 1.00 72.38 357 ASN A CA 1
ATOM 2918 C C . ASN A 1 357 ? 1.901 -6.784 -25.420 1.00 72.38 357 ASN A C 1
ATOM 2920 O O . ASN A 1 357 ? 3.088 -7.057 -25.603 1.00 72.38 357 ASN A O 1
ATOM 2924 N N . ARG A 1 358 ? 1.385 -5.597 -25.756 1.00 79.75 358 ARG A N 1
ATOM 2925 C CA . ARG A 1 358 ? 2.182 -4.500 -26.332 1.00 79.75 358 ARG A CA 1
ATOM 2926 C C . ARG A 1 358 ? 2.748 -3.564 -25.271 1.00 79.75 358 ARG A C 1
ATOM 2928 O O . ARG A 1 358 ? 3.669 -2.811 -25.577 1.00 79.75 358 ARG A O 1
ATOM 2935 N N . SER A 1 359 ? 2.263 -3.639 -24.034 1.00 83.81 359 SER A N 1
ATOM 2936 C CA . SER A 1 359 ? 2.733 -2.819 -22.916 1.00 83.81 359 SER A CA 1
ATOM 2937 C C . SER A 1 359 ? 4.255 -2.897 -22.693 1.00 83.81 359 SER A C 1
ATOM 2939 O O . SER A 1 359 ? 4.865 -1.834 -22.555 1.00 83.81 359 SER A O 1
ATOM 2941 N N . PRO A 1 360 ? 4.919 -4.077 -22.767 1.00 87.81 360 PRO A N 1
ATOM 2942 C CA . PRO A 1 360 ? 6.380 -4.170 -22.683 1.00 87.81 360 PRO A CA 1
ATOM 2943 C C . PRO A 1 360 ? 7.101 -3.367 -23.774 1.00 87.81 360 PRO A C 1
ATOM 2945 O O . PRO A 1 360 ? 8.116 -2.721 -23.522 1.00 87.81 360 PRO A O 1
ATOM 2948 N N . GLU A 1 361 ? 6.583 -3.398 -25.003 1.00 88.19 361 GLU A N 1
ATOM 2949 C CA . GLU A 1 361 ? 7.176 -2.689 -26.138 1.00 88.19 361 GLU A CA 1
ATOM 2950 C C . GLU A 1 361 ? 6.981 -1.174 -26.011 1.00 88.19 361 GLU A C 1
ATOM 2952 O O . GLU A 1 361 ? 7.912 -0.410 -26.266 1.00 88.19 361 GLU A O 1
ATOM 2957 N N . LEU A 1 362 ? 5.785 -0.737 -25.604 1.00 87.06 362 LEU A N 1
ATOM 2958 C CA . LEU A 1 362 ? 5.464 0.678 -25.416 1.00 87.06 362 LEU A CA 1
ATOM 2959 C C . LEU A 1 362 ? 6.287 1.298 -24.289 1.00 87.06 362 LEU A C 1
ATOM 2961 O O . LEU A 1 362 ? 6.819 2.391 -24.469 1.00 87.06 362 LEU A O 1
ATOM 2965 N N . LEU A 1 363 ? 6.468 0.580 -23.178 1.00 90.94 363 LEU A N 1
ATOM 2966 C CA . LEU A 1 363 ? 7.327 1.025 -22.084 1.00 90.94 363 LEU A CA 1
ATOM 2967 C C . LEU A 1 363 ? 8.789 1.147 -22.536 1.00 90.94 363 LEU A C 1
ATOM 2969 O O . LEU A 1 363 ? 9.432 2.160 -22.273 1.00 90.94 363 LEU A O 1
ATOM 2973 N N . ALA A 1 364 ? 9.305 0.161 -23.281 1.00 91.44 364 ALA A N 1
ATOM 2974 C CA . ALA A 1 364 ? 10.665 0.227 -23.819 1.00 91.44 364 ALA A CA 1
ATOM 2975 C C . ALA A 1 364 ? 10.848 1.406 -24.792 1.00 91.44 364 ALA A C 1
ATOM 2977 O O . ALA A 1 364 ? 11.863 2.098 -24.728 1.00 91.44 364 ALA A O 1
ATOM 2978 N N . LYS A 1 365 ? 9.855 1.669 -25.655 1.00 90.31 365 LYS A N 1
ATOM 2979 C CA . LYS A 1 365 ? 9.831 2.829 -26.563 1.00 90.31 365 LYS A CA 1
ATOM 2980 C C . LYS A 1 365 ? 9.762 4.158 -25.815 1.00 90.31 365 LYS A C 1
ATOM 2982 O O . LYS A 1 365 ? 10.429 5.104 -26.218 1.00 90.31 365 LYS A O 1
ATOM 2987 N N . TYR A 1 366 ? 8.981 4.231 -24.739 1.00 90.69 366 TYR A N 1
ATOM 2988 C CA . TYR A 1 366 ? 8.894 5.424 -23.901 1.00 90.69 366 TYR A CA 1
ATOM 2989 C C . TYR A 1 366 ? 10.256 5.748 -23.275 1.00 90.69 366 TYR A C 1
ATOM 2991 O O . TYR A 1 366 ? 10.766 6.850 -23.465 1.00 90.69 366 TYR A O 1
ATOM 2999 N N . CYS A 1 367 ? 10.911 4.764 -22.648 1.00 90.88 367 CYS A N 1
ATOM 3000 C CA . CYS A 1 367 ? 12.262 4.944 -22.112 1.00 90.88 367 CYS A CA 1
ATOM 3001 C C . CYS A 1 367 ? 13.288 5.294 -23.206 1.00 90.88 367 CYS A C 1
ATOM 3003 O O . CYS A 1 367 ? 14.161 6.126 -22.980 1.00 90.88 367 CYS A O 1
ATOM 3005 N N . ASP A 1 368 ? 13.188 4.693 -24.398 1.00 90.69 368 ASP A N 1
ATOM 3006 C CA . ASP A 1 368 ? 14.062 5.013 -25.534 1.00 90.69 368 ASP A CA 1
ATOM 3007 C C . ASP A 1 368 ? 13.908 6.462 -26.009 1.00 90.69 368 ASP A C 1
ATOM 3009 O O . ASP A 1 368 ? 14.909 7.114 -26.289 1.00 90.69 368 ASP A O 1
ATOM 3013 N N . ASN A 1 369 ? 12.684 6.988 -26.054 1.00 89.25 3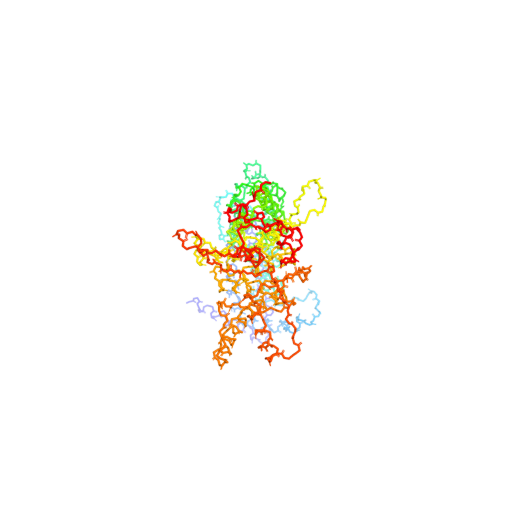69 ASN A N 1
ATOM 3014 C CA . ASN A 1 369 ? 12.439 8.382 -26.417 1.00 89.25 369 ASN A CA 1
ATOM 3015 C C . ASN A 1 369 ? 12.962 9.360 -25.356 1.00 89.25 369 ASN A C 1
ATOM 3017 O O . ASN A 1 369 ? 13.483 10.409 -25.721 1.00 89.25 369 ASN A O 1
ATOM 3021 N N . LEU A 1 370 ? 12.861 9.012 -24.067 1.00 87.62 370 LEU A N 1
ATOM 3022 C CA . LEU A 1 370 ? 13.387 9.832 -22.971 1.00 87.62 370 LEU A CA 1
ATOM 3023 C C . LEU A 1 370 ? 14.920 9.889 -22.954 1.00 87.62 370 LEU A C 1
ATOM 3025 O O . LEU A 1 370 ? 15.494 10.932 -22.663 1.00 87.62 370 LEU A O 1
ATOM 3029 N N . LEU A 1 371 ? 15.583 8.773 -23.269 1.00 89.19 371 LEU A N 1
ATOM 3030 C CA . LEU A 1 371 ? 17.042 8.645 -23.194 1.00 89.19 371 LEU A CA 1
ATOM 3031 C C . LEU A 1 371 ? 17.758 9.005 -24.505 1.00 89.19 371 LEU A C 1
ATOM 3033 O O . LEU A 1 371 ? 18.986 8.979 -24.558 1.00 89.19 371 LEU A O 1
ATOM 3037 N N . LYS A 1 372 ? 17.028 9.345 -25.572 1.00 88.19 372 LYS A N 1
ATOM 3038 C CA . LYS A 1 372 ? 17.605 9.816 -26.840 1.00 88.19 372 LYS A CA 1
ATOM 3039 C C . LYS A 1 372 ? 17.970 11.297 -26.784 1.00 88.19 372 LYS A C 1
ATOM 3041 O O . LYS A 1 372 ? 17.235 12.110 -26.233 1.00 88.19 372 LYS A O 1
ATOM 3046 N N . LYS A 1 373 ? 19.072 11.664 -27.447 1.00 81.06 373 LYS A N 1
ATOM 3047 C CA . LYS A 1 373 ? 19.458 13.057 -27.714 1.00 81.06 373 LYS A CA 1
ATOM 3048 C C . LYS A 1 373 ? 18.316 13.764 -28.447 1.00 81.06 373 LYS A C 1
ATOM 3050 O O . LYS A 1 373 ? 18.060 13.506 -29.621 1.00 81.06 373 LYS A O 1
ATOM 3055 N N . SER A 1 374 ? 17.633 14.646 -27.730 1.00 71.81 374 SER A N 1
ATOM 3056 C CA . SER A 1 374 ? 16.536 15.478 -28.216 1.00 71.81 374 SER A CA 1
ATOM 3057 C C . SER A 1 374 ? 17.029 16.912 -28.413 1.00 71.81 374 SER A C 1
ATOM 3059 O O . SER A 1 374 ? 17.783 17.431 -27.593 1.00 71.81 374 SER A O 1
ATOM 3061 N N . THR A 1 375 ? 16.575 17.584 -29.474 1.00 53.88 375 THR A N 1
ATOM 3062 C CA . THR A 1 375 ? 16.823 19.021 -29.713 1.00 53.88 375 THR A CA 1
ATOM 3063 C C . THR A 1 375 ? 16.148 19.923 -28.675 1.00 53.88 375 THR A C 1
ATOM 3065 O O . THR A 1 375 ? 16.552 21.071 -28.514 1.00 53.88 375 THR A O 1
ATOM 3068 N N . LYS A 1 376 ? 15.143 19.411 -27.951 1.00 62.75 376 LYS A N 1
ATOM 3069 C CA . LYS A 1 376 ? 14.571 20.021 -26.744 1.00 62.75 376 LYS A CA 1
ATOM 3070 C C . LYS A 1 376 ? 15.038 19.197 -25.544 1.00 62.75 376 LYS A C 1
ATOM 3072 O O . LYS A 1 376 ? 14.489 18.124 -25.298 1.00 62.75 376 LYS A O 1
ATOM 3077 N N . GLY A 1 377 ? 16.088 19.640 -24.859 1.00 59.41 377 GLY A N 1
ATOM 3078 C CA . GLY A 1 377 ? 16.570 18.957 -23.657 1.00 59.41 377 GLY A CA 1
ATOM 3079 C C . GLY A 1 377 ? 15.469 18.896 -22.597 1.00 59.41 377 GLY A C 1
ATOM 3080 O O . GLY A 1 377 ? 14.863 19.919 -22.285 1.00 59.41 377 GLY A O 1
ATOM 3081 N N . VAL A 1 378 ? 15.189 17.700 -22.080 1.00 71.88 378 VAL A N 1
ATOM 3082 C CA . VAL A 1 378 ? 14.403 17.515 -20.850 1.00 71.88 378 VAL A CA 1
ATOM 3083 C C . VAL A 1 378 ? 15.355 17.782 -19.685 1.00 71.88 378 VAL A C 1
ATOM 3085 O O . VAL A 1 378 ? 16.503 17.346 -19.743 1.00 71.88 378 VAL A O 1
ATOM 3088 N N . GLY A 1 379 ? 14.924 18.524 -18.663 1.00 80.56 379 GLY A N 1
ATOM 3089 C CA . GLY A 1 379 ? 15.775 18.785 -17.499 1.00 80.56 379 GLY A CA 1
ATOM 3090 C C . GLY A 1 379 ? 16.101 17.492 -16.744 1.00 80.56 379 GLY A C 1
ATOM 3091 O O . GLY A 1 379 ? 15.240 16.621 -16.632 1.00 80.56 379 GLY A O 1
ATOM 3092 N N . ASP A 1 380 ? 17.311 17.379 -16.190 1.00 83.38 380 ASP A N 1
ATOM 3093 C CA . ASP A 1 380 ? 17.784 16.149 -15.529 1.00 83.38 380 ASP A CA 1
ATOM 3094 C C . ASP A 1 380 ? 16.848 15.672 -14.403 1.00 83.38 380 ASP A C 1
ATOM 3096 O O . ASP A 1 380 ? 16.606 14.475 -14.262 1.00 83.38 380 ASP A O 1
ATOM 3100 N N . ALA A 1 381 ? 16.254 16.602 -13.645 1.00 86.69 381 ALA A N 1
ATOM 3101 C CA . ALA A 1 381 ? 15.296 16.282 -12.584 1.00 86.69 381 ALA A CA 1
ATOM 3102 C C . ALA A 1 381 ? 13.971 15.708 -13.123 1.00 86.69 381 ALA A C 1
ATOM 3104 O O . ALA A 1 381 ? 13.456 14.727 -12.591 1.00 86.69 381 ALA A O 1
ATOM 3105 N N . GLU A 1 382 ? 13.435 16.286 -14.203 1.00 87.56 382 GLU A N 1
ATOM 3106 C CA . GLU A 1 382 ? 12.203 15.801 -14.840 1.00 87.56 382 GLU A CA 1
ATOM 3107 C C . GLU A 1 382 ? 12.435 14.437 -15.507 1.00 87.56 382 GLU A C 1
ATOM 3109 O O . GLU A 1 382 ? 11.583 13.546 -15.452 1.00 87.56 382 GLU A O 1
ATOM 3114 N N . LEU A 1 383 ? 13.611 14.255 -16.115 1.00 87.00 383 LEU A N 1
ATOM 3115 C CA . LEU A 1 383 ? 14.033 12.975 -16.669 1.00 87.00 383 LEU A CA 1
ATOM 3116 C C . LEU A 1 383 ? 14.084 11.907 -15.569 1.00 87.00 383 LEU A C 1
ATOM 3118 O O . LEU A 1 383 ? 13.556 10.810 -15.756 1.00 87.00 383 LEU A O 1
ATOM 3122 N N . ASP A 1 384 ? 14.669 12.229 -14.416 1.00 88.31 384 ASP A N 1
ATOM 3123 C CA . ASP A 1 384 ? 14.790 11.290 -13.305 1.00 88.31 384 ASP A CA 1
ATOM 3124 C C . ASP A 1 384 ? 13.435 10.876 -12.711 1.00 88.31 384 ASP A C 1
ATOM 3126 O O . ASP A 1 384 ? 13.205 9.691 -12.438 1.00 88.31 384 ASP A O 1
ATOM 3130 N N . GLU A 1 385 ? 12.504 11.825 -12.581 1.00 90.00 385 GLU A N 1
ATOM 3131 C CA . GLU A 1 385 ? 11.135 11.568 -12.132 1.00 90.00 385 GLU A CA 1
ATOM 3132 C C . GLU A 1 385 ? 10.393 10.641 -13.109 1.00 90.00 385 GLU A C 1
ATOM 3134 O O . GLU A 1 385 ? 9.827 9.619 -12.705 1.00 90.00 385 GLU A O 1
ATOM 3139 N N . LYS A 1 386 ? 10.465 10.926 -14.416 1.00 89.12 386 LYS A N 1
ATOM 3140 C CA . LYS A 1 386 ? 9.832 10.103 -15.462 1.00 89.12 386 LYS A CA 1
ATOM 3141 C C . LYS A 1 386 ? 10.429 8.698 -15.552 1.00 89.12 386 LYS A C 1
ATOM 3143 O O . LYS A 1 386 ? 9.692 7.721 -15.741 1.00 89.12 386 LYS A O 1
ATOM 3148 N N . LEU A 1 387 ? 11.745 8.557 -15.387 1.00 90.44 387 LEU A N 1
ATOM 3149 C CA . LEU A 1 387 ? 12.406 7.249 -15.328 1.00 90.44 387 LEU A CA 1
ATOM 3150 C C . LEU A 1 387 ? 11.996 6.477 -14.068 1.00 90.44 387 LEU A C 1
ATOM 3152 O O . LEU A 1 387 ? 11.696 5.286 -14.154 1.00 90.44 387 LEU A O 1
ATOM 3156 N N . SER A 1 388 ? 11.900 7.148 -12.918 1.00 91.44 388 SER A N 1
ATOM 3157 C CA . SER A 1 388 ? 11.409 6.542 -11.674 1.00 91.44 388 SER A CA 1
ATOM 3158 C C . SER A 1 388 ? 9.964 6.053 -11.812 1.00 91.44 388 SER A C 1
ATOM 3160 O O . SER A 1 388 ? 9.662 4.915 -11.447 1.00 91.44 388 SER A O 1
ATOM 3162 N N . GLY A 1 389 ? 9.088 6.855 -12.424 1.00 90.75 389 GLY A N 1
ATOM 3163 C CA . GLY A 1 389 ? 7.723 6.452 -12.763 1.00 90.75 389 GLY A CA 1
ATOM 3164 C C . GLY A 1 389 ? 7.685 5.251 -13.715 1.00 90.75 389 GLY A C 1
ATOM 3165 O O . GLY A 1 389 ? 6.963 4.282 -13.482 1.00 90.75 389 GLY A O 1
ATOM 3166 N N . SER A 1 390 ? 8.536 5.234 -14.742 1.00 91.81 390 SER A N 1
ATOM 3167 C CA . SER A 1 390 ? 8.626 4.101 -15.677 1.00 91.81 390 SER A CA 1
ATOM 3168 C C . SER A 1 390 ? 8.942 2.779 -14.961 1.00 91.81 390 SER A C 1
ATOM 3170 O O . SER A 1 390 ? 8.400 1.732 -15.320 1.00 91.81 390 SER A O 1
ATOM 3172 N N . ILE A 1 391 ? 9.758 2.819 -13.902 1.00 92.44 391 ILE A N 1
ATOM 3173 C CA . ILE A 1 391 ? 10.068 1.648 -13.069 1.00 92.44 391 ILE A CA 1
ATOM 3174 C C . ILE A 1 391 ? 8.867 1.200 -12.225 1.00 92.44 391 ILE A C 1
ATOM 3176 O O . ILE A 1 391 ? 8.706 0.001 -11.999 1.00 92.44 391 ILE A O 1
ATOM 3180 N N . ILE A 1 392 ? 7.995 2.115 -11.787 1.00 91.12 392 ILE A N 1
ATOM 3181 C CA . ILE A 1 392 ? 6.741 1.754 -11.102 1.00 91.12 392 ILE A CA 1
ATOM 3182 C C . ILE A 1 392 ? 5.865 0.914 -12.038 1.00 91.12 392 ILE A C 1
ATOM 3184 O O . ILE A 1 392 ? 5.438 -0.171 -11.658 1.00 91.12 392 ILE A O 1
ATOM 3188 N N . ILE A 1 393 ? 5.670 1.361 -13.281 1.00 90.88 393 ILE A N 1
ATOM 3189 C CA . ILE A 1 393 ? 4.896 0.614 -14.287 1.00 90.88 393 ILE A CA 1
ATOM 3190 C C . ILE A 1 393 ? 5.569 -0.722 -14.627 1.00 90.88 393 ILE A C 1
ATOM 3192 O O . ILE A 1 393 ? 4.896 -1.746 -14.726 1.00 90.88 393 ILE A O 1
ATOM 3196 N N . PHE A 1 394 ? 6.900 -0.738 -14.739 1.00 91.56 394 PHE A N 1
ATOM 3197 C CA . PHE A 1 394 ? 7.677 -1.953 -14.993 1.00 91.56 394 PHE A CA 1
ATOM 3198 C C . PHE A 1 394 ? 7.471 -3.041 -13.926 1.00 91.56 394 PHE A C 1
ATOM 3200 O O . PHE A 1 394 ? 7.474 -4.227 -14.254 1.00 91.56 394 PHE A O 1
ATOM 3207 N N . LYS A 1 395 ? 7.270 -2.671 -12.652 1.00 90.56 395 LYS A N 1
ATOM 3208 C CA . LYS A 1 395 ? 7.031 -3.648 -11.574 1.00 90.56 395 LYS A CA 1
ATOM 3209 C C . LYS A 1 395 ? 5.755 -4.464 -11.785 1.00 90.56 395 LYS A C 1
ATOM 3211 O O . LYS A 1 395 ? 5.759 -5.641 -11.437 1.00 90.56 395 LYS A O 1
ATOM 3216 N N . TYR A 1 396 ? 4.724 -3.862 -12.375 1.00 90.38 396 TYR A N 1
ATOM 3217 C CA . TYR A 1 396 ? 3.428 -4.495 -12.647 1.00 90.38 396 TYR A CA 1
ATOM 3218 C C . TYR A 1 396 ? 3.380 -5.260 -13.980 1.00 90.38 396 TYR A C 1
ATOM 3220 O O . TYR A 1 396 ? 2.342 -5.808 -14.343 1.00 90.38 396 TYR A O 1
ATOM 3228 N N . LEU A 1 397 ? 4.479 -5.275 -14.737 1.00 89.69 397 LEU A N 1
ATOM 3229 C CA . LEU A 1 397 ? 4.561 -5.960 -16.021 1.00 89.69 397 LEU A CA 1
ATOM 3230 C C . LEU A 1 397 ? 4.869 -7.453 -15.830 1.00 89.69 397 LEU A C 1
ATOM 3232 O O . LEU A 1 397 ? 5.865 -7.787 -15.188 1.00 89.69 397 LEU A O 1
ATOM 3236 N N . ASP A 1 398 ? 4.078 -8.334 -16.450 1.00 87.31 398 ASP A N 1
ATOM 3237 C CA . ASP A 1 398 ? 4.317 -9.788 -16.396 1.00 87.31 398 ASP A CA 1
ATOM 3238 C C . ASP A 1 398 ? 5.409 -10.224 -17.394 1.00 87.31 398 ASP A C 1
ATOM 3240 O O . ASP A 1 398 ? 6.367 -10.909 -17.032 1.00 87.31 398 ASP A O 1
ATOM 3244 N N . ASP A 1 399 ? 5.317 -9.762 -18.647 1.00 87.31 399 ASP A N 1
ATOM 3245 C CA . ASP A 1 399 ? 6.199 -10.149 -19.765 1.00 87.31 399 ASP A CA 1
ATOM 3246 C C . ASP A 1 399 ? 7.532 -9.360 -19.767 1.00 87.31 399 ASP A C 1
ATOM 3248 O O . ASP A 1 399 ? 7.861 -8.597 -20.689 1.00 87.31 399 ASP A O 1
ATOM 3252 N N . LYS A 1 400 ? 8.308 -9.490 -18.684 1.00 89.31 400 LYS A N 1
ATOM 3253 C CA . LYS A 1 400 ? 9.561 -8.736 -18.467 1.00 89.31 400 LYS A CA 1
ATOM 3254 C C . LYS A 1 400 ? 10.680 -9.112 -19.440 1.00 89.31 400 LYS A C 1
ATOM 3256 O O . LYS A 1 400 ? 11.511 -8.271 -19.780 1.00 89.31 400 LYS A O 1
ATOM 3261 N N . ASP A 1 401 ? 10.706 -10.351 -19.912 1.00 88.75 401 ASP A N 1
ATOM 3262 C CA . ASP A 1 401 ? 11.630 -10.857 -20.932 1.00 88.75 401 ASP A CA 1
ATOM 3263 C C . ASP A 1 401 ? 11.401 -10.183 -22.298 1.00 88.75 401 ASP A C 1
ATOM 3265 O O . ASP A 1 401 ? 12.351 -9.808 -22.996 1.00 88.75 401 ASP A O 1
ATOM 3269 N N . VAL A 1 402 ? 10.135 -9.939 -22.654 1.00 89.56 402 VAL A N 1
ATOM 3270 C CA . VAL A 1 402 ? 9.756 -9.198 -23.860 1.00 89.56 402 VAL A CA 1
ATOM 3271 C C . VAL A 1 402 ? 10.243 -7.754 -23.760 1.00 89.56 402 VAL A C 1
ATOM 3273 O O . VAL A 1 402 ? 10.870 -7.265 -24.707 1.00 89.56 402 VAL A O 1
ATOM 3276 N N . PHE A 1 403 ? 10.031 -7.095 -22.611 1.00 91.94 403 PHE A N 1
ATOM 3277 C CA . PHE A 1 403 ? 10.587 -5.762 -22.344 1.00 91.94 403 PHE A CA 1
ATOM 3278 C C . PHE A 1 403 ? 12.110 -5.767 -22.496 1.00 91.94 403 PHE A C 1
ATOM 3280 O O . PHE A 1 403 ? 12.645 -4.948 -23.241 1.00 91.94 403 PHE A O 1
ATOM 3287 N N . GLN A 1 404 ? 12.804 -6.722 -21.866 1.00 91.19 404 GLN A N 1
ATOM 3288 C CA . GLN A 1 404 ? 14.262 -6.838 -21.928 1.00 91.19 404 GLN A CA 1
ATOM 3289 C C . GLN A 1 404 ? 14.756 -6.922 -23.373 1.00 91.19 404 GLN A C 1
ATOM 3291 O O . GLN A 1 404 ? 15.663 -6.191 -23.757 1.00 91.19 404 GLN A O 1
ATOM 3296 N N . ARG A 1 405 ? 14.134 -7.762 -24.210 1.00 89.19 405 ARG A N 1
ATOM 3297 C CA . ARG A 1 405 ? 14.523 -7.925 -25.618 1.00 89.19 405 ARG A CA 1
ATOM 3298 C C . ARG A 1 405 ? 14.389 -6.623 -26.410 1.00 89.19 405 ARG A C 1
ATOM 3300 O O . ARG A 1 405 ? 15.288 -6.281 -27.183 1.00 89.19 405 ARG A O 1
ATOM 3307 N N . PHE A 1 406 ? 13.279 -5.901 -26.244 1.00 90.44 406 PHE A N 1
ATOM 3308 C CA . PHE A 1 406 ? 13.080 -4.615 -26.917 1.00 90.44 406 PHE A CA 1
ATOM 3309 C C . PHE A 1 406 ? 14.030 -3.545 -26.378 1.00 90.44 406 PHE A C 1
ATOM 3311 O O . PHE A 1 406 ? 14.691 -2.876 -27.176 1.00 90.44 406 PHE A O 1
ATOM 3318 N N . TYR A 1 407 ? 14.159 -3.442 -25.055 1.00 92.88 407 TYR A N 1
ATOM 3319 C CA . TYR A 1 407 ? 15.028 -2.480 -24.387 1.00 92.88 407 TYR A CA 1
ATOM 3320 C C . TYR A 1 407 ? 16.499 -2.690 -24.761 1.00 92.88 407 TYR A C 1
ATOM 3322 O O . TYR A 1 407 ? 17.143 -1.747 -25.208 1.00 92.88 407 TYR A O 1
ATOM 3330 N N . SER A 1 408 ? 17.019 -3.923 -24.695 1.00 91.56 408 SER A N 1
ATOM 3331 C CA . SER A 1 408 ? 18.393 -4.250 -25.108 1.00 91.56 408 SER A CA 1
ATOM 3332 C C . SER A 1 408 ? 18.658 -3.862 -26.560 1.00 91.56 408 SER A C 1
ATOM 3334 O O . SER A 1 408 ? 19.717 -3.324 -26.871 1.00 91.56 408 SER A O 1
ATOM 3336 N N . ARG A 1 409 ? 17.705 -4.112 -27.469 1.00 89.56 409 ARG A N 1
ATOM 3337 C CA . ARG A 1 409 ? 17.858 -3.765 -28.889 1.00 89.56 409 ARG A CA 1
ATOM 3338 C C . ARG A 1 409 ? 17.896 -2.253 -29.108 1.00 89.56 409 ARG A C 1
ATOM 3340 O O . ARG A 1 409 ? 18.636 -1.785 -29.971 1.00 89.56 409 ARG A O 1
ATOM 3347 N N . MET A 1 410 ? 17.090 -1.500 -28.366 1.00 90.38 410 MET A N 1
ATOM 3348 C CA . MET A 1 410 ? 17.061 -0.039 -28.449 1.00 90.38 410 MET A CA 1
ATOM 3349 C C . MET A 1 410 ? 18.308 0.579 -27.813 1.00 90.38 410 MET A C 1
ATOM 3351 O O . MET A 1 410 ? 18.965 1.392 -28.458 1.00 90.38 410 MET A O 1
ATOM 3355 N N . LEU A 1 411 ? 18.713 0.095 -26.637 1.00 91.44 411 LEU A N 1
ATOM 3356 C CA . LEU A 1 411 ? 19.964 0.476 -25.987 1.00 91.44 411 LEU A CA 1
ATOM 3357 C C . LEU A 1 411 ? 21.170 0.224 -26.901 1.00 91.44 411 LEU A C 1
ATOM 3359 O O . LEU A 1 411 ? 21.992 1.114 -27.078 1.00 91.44 411 LEU A O 1
ATOM 3363 N N . ALA A 1 412 ? 21.249 -0.947 -27.544 1.00 89.94 412 ALA A N 1
ATOM 3364 C CA . ALA A 1 412 ? 22.341 -1.271 -28.463 1.00 89.94 412 ALA A CA 1
ATOM 3365 C C . ALA A 1 412 ? 22.466 -0.234 -29.585 1.00 89.94 412 ALA A C 1
ATOM 3367 O O . ALA A 1 412 ? 23.560 0.242 -29.868 1.00 89.94 412 ALA A O 1
ATOM 3368 N N . LYS A 1 413 ? 21.339 0.163 -30.190 1.00 87.69 413 LYS A N 1
ATOM 3369 C CA . LYS A 1 413 ? 21.327 1.206 -31.223 1.00 87.69 413 LYS A CA 1
ATOM 3370 C C . LYS A 1 413 ? 21.762 2.561 -30.668 1.00 87.69 413 LYS A C 1
ATOM 3372 O O . LYS A 1 413 ? 22.554 3.232 -31.322 1.00 87.69 413 LYS A O 1
ATOM 3377 N N . ARG A 1 414 ? 21.278 2.961 -29.486 1.00 89.56 414 ARG A N 1
ATOM 3378 C CA . ARG A 1 414 ? 21.659 4.245 -28.875 1.00 89.56 414 ARG A CA 1
ATOM 3379 C C . ARG A 1 414 ? 23.154 4.313 -28.562 1.00 89.56 414 ARG A C 1
ATOM 3381 O O . ARG A 1 414 ? 23.774 5.325 -28.878 1.00 89.56 414 ARG A O 1
ATOM 3388 N N . LEU A 1 415 ? 23.727 3.230 -28.036 1.00 89.25 415 LEU A N 1
ATOM 3389 C CA . LEU A 1 415 ? 25.156 3.129 -27.734 1.00 89.25 415 LEU A CA 1
ATOM 3390 C C . LEU A 1 415 ? 26.020 3.130 -29.005 1.00 89.25 415 LEU A C 1
ATOM 3392 O O . LEU A 1 415 ? 26.983 3.884 -29.078 1.00 89.25 415 LEU A O 1
ATOM 3396 N N . ILE A 1 416 ? 25.658 2.342 -30.026 1.00 86.56 416 ILE A N 1
ATOM 3397 C CA . ILE A 1 416 ? 26.418 2.259 -31.290 1.00 86.56 416 ILE A CA 1
ATOM 3398 C C . ILE A 1 416 ? 26.403 3.594 -32.038 1.00 86.56 416 ILE A C 1
ATOM 3400 O O . ILE A 1 416 ? 27.436 4.043 -32.524 1.00 86.56 416 ILE A O 1
ATOM 3404 N N . TYR A 1 417 ? 25.240 4.244 -32.118 1.00 85.25 417 TYR A N 1
ATOM 3405 C CA . TYR A 1 417 ? 25.083 5.499 -32.854 1.00 85.25 417 TYR A CA 1
ATOM 3406 C C . TYR A 1 417 ? 25.361 6.750 -32.009 1.00 85.25 417 TYR A C 1
ATOM 3408 O O . TYR A 1 417 ? 25.138 7.859 -32.489 1.00 85.25 417 TYR A O 1
ATOM 3416 N N . SER A 1 418 ? 25.827 6.599 -30.763 1.00 84.56 418 SER A N 1
ATOM 3417 C CA . SER A 1 418 ? 26.081 7.708 -29.827 1.00 84.56 418 SER A CA 1
ATOM 3418 C C . SER A 1 418 ? 24.887 8.675 -29.694 1.00 84.56 418 SER A C 1
ATOM 3420 O O . SER A 1 418 ? 25.026 9.903 -29.653 1.00 84.56 418 SER A O 1
ATOM 3422 N N . GLN A 1 419 ? 23.677 8.110 -29.646 1.00 86.00 419 GLN A N 1
ATOM 3423 C CA . GLN A 1 419 ? 22.406 8.841 -29.564 1.00 86.00 419 GLN A CA 1
ATOM 3424 C C . GLN A 1 419 ? 21.871 8.970 -28.133 1.00 86.00 419 GLN A C 1
ATOM 3426 O O . GLN A 1 419 ? 20.800 9.544 -27.958 1.00 86.00 419 GLN A O 1
ATOM 3431 N N . SER A 1 420 ? 22.566 8.453 -27.118 1.00 86.06 420 SER A N 1
ATOM 3432 C CA . SER A 1 420 ? 22.155 8.593 -25.713 1.00 86.06 420 SER A CA 1
ATOM 3433 C C . SER A 1 420 ? 22.315 10.035 -25.224 1.00 86.06 420 SER A C 1
ATOM 3435 O O . SER A 1 420 ? 23.344 10.660 -25.472 1.00 86.06 420 SER A O 1
ATOM 3437 N N . ALA A 1 421 ? 21.299 10.566 -24.541 1.00 84.19 421 ALA A N 1
ATOM 3438 C CA . ALA A 1 421 ? 21.287 11.926 -24.001 1.00 84.19 421 ALA A CA 1
ATOM 3439 C C . ALA A 1 421 ? 22.358 12.125 -22.916 1.00 84.19 421 ALA A C 1
ATOM 3441 O O . ALA A 1 421 ? 23.097 13.104 -22.957 1.00 84.19 421 ALA A O 1
ATOM 3442 N N . SER A 1 422 ? 22.469 11.166 -21.995 1.00 86.94 422 SER A N 1
ATOM 3443 C CA . SER A 1 422 ? 23.480 11.120 -20.939 1.00 86.94 422 SER A CA 1
ATOM 3444 C C . SER A 1 422 ? 23.846 9.665 -20.643 1.00 86.94 422 SER A C 1
ATOM 3446 O O . SER A 1 422 ? 22.963 8.808 -20.568 1.00 86.94 422 SER A O 1
ATOM 3448 N N . MET A 1 423 ? 25.143 9.386 -20.491 1.00 87.12 423 MET A N 1
ATOM 3449 C CA . MET A 1 423 ? 25.626 8.051 -20.116 1.00 87.12 423 MET A CA 1
ATOM 3450 C C . MET A 1 423 ? 25.282 7.726 -18.659 1.00 87.12 423 MET A C 1
ATOM 3452 O O . MET A 1 423 ? 24.873 6.602 -18.373 1.00 87.12 423 MET A O 1
ATOM 3456 N N . ASP A 1 424 ? 25.338 8.724 -17.775 1.00 89.56 424 ASP A N 1
ATOM 3457 C CA . ASP A 1 424 ? 24.999 8.580 -16.356 1.00 89.56 424 ASP A CA 1
ATOM 3458 C C . ASP A 1 424 ? 23.515 8.225 -16.182 1.00 89.56 424 ASP A C 1
ATOM 3460 O O . ASP A 1 424 ? 23.162 7.330 -15.415 1.00 89.56 424 ASP A O 1
ATOM 3464 N N . ALA A 1 425 ? 22.628 8.866 -16.954 1.00 89.19 425 ALA A N 1
ATOM 3465 C CA . ALA A 1 425 ? 21.191 8.578 -16.914 1.00 89.19 425 ALA A CA 1
ATOM 3466 C C . ALA A 1 425 ? 20.872 7.134 -17.342 1.00 89.19 425 ALA A C 1
ATOM 3468 O O . ALA A 1 425 ? 19.983 6.486 -16.781 1.00 89.19 425 ALA A O 1
ATOM 3469 N N . GLU A 1 426 ? 21.611 6.602 -18.318 1.00 90.88 426 GLU A N 1
ATOM 3470 C CA . GLU A 1 426 ? 21.457 5.212 -18.749 1.00 90.88 426 GLU A CA 1
ATOM 3471 C C . GLU A 1 426 ? 21.969 4.228 -17.679 1.00 90.88 426 GLU A C 1
ATOM 3473 O O . GLU A 1 426 ? 21.318 3.211 -17.420 1.00 90.88 426 GLU A O 1
ATOM 3478 N N . GLU A 1 427 ? 23.086 4.535 -17.010 1.00 90.56 427 GLU A N 1
ATOM 3479 C CA . GLU A 1 427 ? 23.620 3.725 -15.906 1.00 90.56 427 GLU A CA 1
ATOM 3480 C C . GLU A 1 427 ? 22.664 3.699 -14.703 1.00 90.56 427 GLU A C 1
ATOM 3482 O O . GLU A 1 427 ? 22.383 2.631 -14.140 1.00 90.56 427 GLU A O 1
ATOM 3487 N N . VAL A 1 428 ? 22.081 4.849 -14.352 1.00 91.44 428 VAL A N 1
ATOM 3488 C CA . VAL A 1 428 ? 21.047 4.953 -13.312 1.00 91.44 428 VAL A CA 1
ATOM 3489 C C . VAL A 1 428 ? 19.829 4.104 -13.679 1.00 91.44 428 VAL A C 1
ATOM 3491 O O . VAL A 1 428 ? 19.331 3.344 -12.843 1.00 91.44 428 VAL A O 1
ATOM 3494 N N . MET A 1 429 ? 19.367 4.159 -14.931 1.00 92.50 429 MET A N 1
ATOM 3495 C CA . MET A 1 429 ? 18.234 3.349 -15.389 1.00 92.50 429 MET A CA 1
ATOM 3496 C C . MET A 1 429 ? 18.523 1.843 -15.286 1.00 92.50 429 MET A C 1
ATOM 3498 O O . MET A 1 429 ? 17.691 1.077 -14.791 1.00 92.50 429 MET A O 1
ATOM 3502 N N . ILE A 1 430 ? 19.718 1.400 -15.685 1.00 91.69 430 ILE A N 1
ATOM 3503 C CA . ILE A 1 430 ? 20.135 -0.003 -15.556 1.00 91.69 430 ILE A CA 1
ATOM 3504 C C . ILE A 1 430 ? 20.220 -0.420 -14.083 1.00 91.69 430 ILE A C 1
ATOM 3506 O O . ILE A 1 430 ? 19.779 -1.516 -13.725 1.00 91.69 430 ILE A O 1
ATOM 3510 N N . THR A 1 431 ? 20.722 0.456 -13.215 1.00 92.31 431 THR A N 1
ATOM 3511 C CA . THR A 1 431 ? 20.793 0.212 -11.769 1.00 92.31 431 THR A CA 1
ATOM 3512 C C . THR A 1 431 ? 19.399 0.054 -11.159 1.00 92.31 431 THR A C 1
ATOM 3514 O O . THR A 1 431 ? 19.167 -0.868 -10.374 1.00 92.31 431 THR A O 1
ATOM 3517 N N . ARG A 1 432 ? 18.428 0.873 -11.576 1.00 92.31 432 ARG A N 1
ATOM 3518 C CA . ARG A 1 432 ? 17.023 0.737 -11.157 1.00 92.31 432 ARG A CA 1
ATOM 3519 C C . ARG A 1 432 ? 16.396 -0.572 -11.645 1.00 92.31 432 ARG A C 1
ATOM 3521 O O . ARG A 1 432 ? 15.736 -1.264 -10.869 1.00 92.31 432 ARG A O 1
ATOM 3528 N N . LEU A 1 433 ? 16.650 -0.968 -12.894 1.00 92.81 433 LEU A N 1
ATOM 3529 C CA . LEU A 1 433 ? 16.211 -2.269 -13.419 1.00 92.81 433 LEU A CA 1
ATOM 3530 C C . LEU A 1 433 ? 16.840 -3.440 -12.643 1.00 92.81 433 LEU A C 1
ATOM 3532 O O . LEU A 1 433 ? 16.166 -4.437 -12.378 1.00 92.81 433 LEU A O 1
ATOM 3536 N N . LYS A 1 434 ? 18.104 -3.308 -12.219 1.00 92.50 434 LYS A N 1
ATOM 3537 C CA . LYS A 1 434 ? 18.805 -4.300 -11.390 1.00 92.50 434 LYS A CA 1
ATOM 3538 C C . LYS A 1 434 ? 18.165 -4.433 -10.010 1.00 92.50 434 LYS A C 1
ATOM 3540 O O . LYS A 1 434 ? 18.013 -5.551 -9.532 1.00 92.50 434 LYS A O 1
ATOM 3545 N N . GLN A 1 435 ? 17.765 -3.329 -9.384 1.00 91.25 435 GLN A N 1
ATOM 3546 C CA . GLN A 1 435 ? 17.049 -3.366 -8.104 1.00 91.25 435 GLN A CA 1
ATOM 3547 C C . GLN A 1 435 ? 15.670 -4.031 -8.232 1.00 91.25 435 GLN A C 1
ATOM 3549 O O . GLN A 1 435 ? 15.249 -4.741 -7.325 1.00 91.25 435 GLN A O 1
ATOM 3554 N N . ALA A 1 436 ? 14.976 -3.835 -9.357 1.00 88.56 436 ALA A N 1
ATOM 3555 C CA . ALA A 1 436 ? 13.632 -4.372 -9.563 1.00 88.56 436 ALA A CA 1
ATOM 3556 C C . ALA A 1 436 ? 13.593 -5.855 -9.988 1.00 88.56 436 ALA A C 1
ATOM 3558 O O . ALA A 1 436 ? 12.626 -6.542 -9.670 1.00 88.56 436 ALA A O 1
ATOM 3559 N N . CYS A 1 437 ? 14.578 -6.342 -10.753 1.00 87.44 437 CYS A N 1
ATOM 3560 C CA . CYS A 1 437 ? 14.567 -7.692 -11.354 1.00 87.44 437 CYS A CA 1
ATOM 3561 C C . CYS A 1 437 ? 15.842 -8.513 -11.118 1.00 87.44 437 CYS A C 1
ATOM 3563 O O . CYS A 1 437 ? 15.961 -9.625 -11.626 1.00 87.44 437 CYS A O 1
ATOM 3565 N N . GLY A 1 438 ? 16.798 -7.984 -10.357 1.00 89.62 438 GLY A N 1
ATOM 3566 C CA . GLY A 1 438 ? 18.050 -8.659 -10.046 1.00 89.62 438 GLY A CA 1
ATOM 3567 C C . GLY A 1 438 ? 19.148 -8.480 -11.100 1.00 89.62 438 GLY A C 1
ATOM 3568 O O . GLY A 1 438 ? 18.991 -7.854 -12.155 1.00 89.62 438 GLY A O 1
ATOM 3569 N N . TYR A 1 439 ? 20.319 -9.033 -10.781 1.00 88.19 439 TYR A N 1
ATOM 3570 C CA . TYR A 1 439 ? 21.522 -8.884 -11.601 1.00 88.19 439 TYR A CA 1
ATOM 3571 C C . TYR A 1 439 ? 21.467 -9.696 -12.899 1.00 88.19 439 TYR A C 1
ATOM 3573 O O . TYR A 1 439 ? 21.882 -9.198 -13.941 1.00 88.19 439 TYR A O 1
ATOM 3581 N N . GLU A 1 440 ? 20.914 -10.909 -12.879 1.00 88.38 440 GLU A N 1
ATOM 3582 C CA . GLU A 1 440 ? 20.861 -11.780 -14.063 1.00 88.38 440 GLU A CA 1
ATOM 3583 C C . GLU A 1 440 ? 20.100 -11.135 -15.229 1.00 88.38 440 GLU A C 1
ATOM 3585 O O . GLU A 1 440 ? 20.541 -11.200 -16.378 1.00 88.38 440 GLU A O 1
ATOM 3590 N N . PHE A 1 441 ? 19.020 -10.411 -14.917 1.00 88.69 441 PHE A N 1
ATOM 3591 C CA . PHE A 1 441 ? 18.229 -9.655 -15.885 1.00 88.69 441 PHE A CA 1
ATOM 3592 C C . PHE A 1 441 ? 19.029 -8.522 -16.550 1.00 88.69 441 PHE A C 1
ATOM 3594 O O . PHE A 1 441 ? 18.921 -8.274 -17.751 1.00 88.69 441 PHE A O 1
ATOM 3601 N N . THR A 1 442 ? 19.872 -7.829 -15.786 1.00 91.56 442 THR A N 1
ATOM 3602 C CA . THR A 1 442 ? 20.602 -6.641 -16.260 1.00 91.56 442 THR A CA 1
ATOM 3603 C C . THR A 1 442 ? 22.040 -6.922 -16.687 1.00 91.56 442 THR A C 1
ATOM 3605 O O . THR A 1 442 ? 22.683 -6.037 -17.248 1.00 91.56 442 THR A O 1
ATOM 3608 N N . ASN A 1 443 ? 22.556 -8.135 -16.478 1.00 90.50 443 ASN A N 1
ATOM 3609 C CA . ASN A 1 443 ? 23.943 -8.515 -16.762 1.00 90.50 443 ASN A CA 1
ATOM 3610 C C . ASN A 1 443 ? 24.346 -8.219 -18.218 1.00 90.50 443 ASN A C 1
ATOM 3612 O O . ASN A 1 443 ? 25.395 -7.633 -18.466 1.00 90.50 443 ASN A O 1
ATOM 3616 N N . LYS A 1 444 ? 23.478 -8.534 -19.190 1.00 89.12 444 LYS A N 1
ATOM 3617 C CA . LYS A 1 444 ? 23.734 -8.217 -20.607 1.00 89.12 444 LYS A CA 1
ATOM 3618 C C . LYS A 1 444 ? 23.854 -6.709 -20.854 1.00 89.12 444 LYS A C 1
ATOM 3620 O O . LYS A 1 444 ? 24.760 -6.297 -21.564 1.00 89.12 444 LYS A O 1
ATOM 3625 N N . LEU A 1 445 ? 23.001 -5.896 -20.224 1.00 91.19 445 LEU A N 1
ATOM 3626 C CA . LEU A 1 445 ? 23.037 -4.435 -20.358 1.00 91.19 445 LEU A CA 1
ATOM 3627 C C . LEU A 1 445 ? 24.328 -3.854 -19.760 1.00 91.19 445 LEU A C 1
ATOM 3629 O O . LEU A 1 445 ? 24.987 -3.055 -20.413 1.00 91.19 445 LEU A O 1
ATOM 3633 N N . HIS A 1 446 ? 24.739 -4.310 -18.570 1.00 89.94 446 HIS A N 1
ATOM 3634 C CA . HIS A 1 446 ? 26.008 -3.886 -17.960 1.00 89.94 446 HIS A CA 1
ATOM 3635 C C . HIS A 1 446 ? 27.207 -4.259 -18.838 1.00 89.94 446 HIS A C 1
ATOM 3637 O O . HIS A 1 446 ? 28.105 -3.444 -19.026 1.00 89.94 446 HIS A O 1
ATOM 3643 N N . ARG A 1 447 ? 27.204 -5.464 -19.427 1.00 90.62 447 ARG A N 1
ATOM 3644 C CA . ARG A 1 447 ? 28.262 -5.884 -20.358 1.00 90.62 447 ARG A CA 1
ATOM 3645 C C . ARG A 1 447 ? 28.334 -4.997 -21.599 1.00 90.62 447 ARG A C 1
ATOM 3647 O O . ARG A 1 447 ? 29.429 -4.688 -22.052 1.00 90.62 447 ARG A O 1
ATOM 3654 N N . MET A 1 448 ? 27.192 -4.547 -22.123 1.00 90.56 448 MET A N 1
ATOM 3655 C CA . MET A 1 448 ? 27.170 -3.593 -23.238 1.00 90.56 448 MET A CA 1
ATOM 3656 C C . MET A 1 448 ? 27.843 -2.263 -22.859 1.00 90.56 448 MET A C 1
ATOM 3658 O O . MET A 1 448 ? 28.604 -1.726 -23.658 1.00 90.56 448 MET A O 1
ATOM 3662 N N . PHE A 1 449 ? 27.635 -1.765 -21.636 1.00 88.75 449 PHE A N 1
ATOM 3663 C CA . PHE A 1 449 ? 28.323 -0.568 -21.132 1.00 88.75 449 PHE A CA 1
ATOM 3664 C C . PHE A 1 449 ? 29.829 -0.775 -20.998 1.00 88.75 449 PHE A C 1
ATOM 3666 O O . PHE A 1 449 ? 30.608 0.031 -21.502 1.00 88.75 449 PHE A O 1
ATOM 3673 N N . THR A 1 450 ? 30.252 -1.883 -20.383 1.00 89.81 450 THR A N 1
ATOM 3674 C CA . THR A 1 450 ? 31.683 -2.179 -20.241 1.00 89.81 450 THR A CA 1
ATOM 3675 C C . THR A 1 450 ? 32.364 -2.348 -21.594 1.00 89.81 450 THR A C 1
ATOM 3677 O O . THR A 1 450 ? 33.485 -1.881 -21.766 1.00 89.81 450 THR A O 1
ATOM 3680 N N . ASP A 1 451 ? 31.690 -2.966 -22.571 1.00 90.44 451 ASP A N 1
ATOM 3681 C CA . ASP A 1 451 ? 32.226 -3.134 -23.924 1.00 90.44 451 ASP A CA 1
ATOM 3682 C C . ASP A 1 451 ? 32.437 -1.778 -24.622 1.00 90.44 451 ASP A C 1
ATOM 3684 O O . ASP A 1 451 ? 33.436 -1.604 -25.320 1.00 90.44 451 ASP A O 1
ATOM 3688 N N . ILE A 1 452 ? 31.548 -0.797 -24.415 1.00 88.56 452 ILE A N 1
ATOM 3689 C CA . ILE A 1 452 ? 31.710 0.562 -24.958 1.00 88.56 452 ILE A CA 1
ATOM 3690 C C . ILE A 1 452 ? 32.918 1.266 -24.329 1.00 88.56 452 ILE A C 1
ATOM 3692 O O . ILE A 1 452 ? 33.762 1.783 -25.062 1.00 88.56 452 ILE A O 1
ATOM 3696 N N . SER A 1 453 ? 33.059 1.227 -23.002 1.00 87.38 453 SER A N 1
ATOM 3697 C CA . SER A 1 453 ? 34.199 1.847 -22.311 1.00 87.38 453 SER A CA 1
ATOM 3698 C C . SER A 1 453 ? 35.535 1.194 -22.696 1.00 87.38 453 SER A C 1
ATOM 3700 O O . SER A 1 453 ? 36.510 1.874 -23.017 1.00 87.38 453 SER A O 1
ATOM 3702 N N . VAL A 1 454 ? 35.577 -0.140 -22.767 1.00 89.56 454 VAL A N 1
ATOM 3703 C CA . VAL A 1 454 ? 36.776 -0.877 -23.205 1.00 89.56 454 VAL A CA 1
ATOM 3704 C C . VAL A 1 454 ? 37.086 -0.610 -24.683 1.00 89.56 454 VAL A C 1
ATOM 3706 O O . VAL A 1 454 ? 38.254 -0.575 -25.079 1.00 89.56 454 VAL A O 1
ATOM 3709 N N . SER A 1 455 ? 36.066 -0.377 -25.512 1.00 88.19 455 SER A N 1
ATOM 3710 C CA . SER A 1 455 ? 36.263 -0.005 -26.916 1.00 88.19 455 SER A CA 1
ATOM 3711 C C . SER A 1 455 ? 36.951 1.349 -27.061 1.00 88.19 455 SER A C 1
ATOM 3713 O O . SER A 1 455 ? 37.884 1.457 -27.858 1.00 88.19 455 SER A O 1
ATOM 3715 N N . SER A 1 456 ? 36.587 2.357 -26.258 1.00 86.25 456 SER A N 1
ATOM 3716 C CA . SER A 1 456 ? 37.325 3.630 -26.257 1.00 86.25 456 SER A CA 1
ATOM 3717 C C . SER A 1 456 ? 38.796 3.445 -25.877 1.00 86.25 456 SER A C 1
ATOM 3719 O O . SER A 1 456 ? 39.674 4.017 -26.528 1.00 86.25 456 SER A O 1
ATOM 3721 N N . ASP A 1 457 ? 39.099 2.561 -24.923 1.00 86.94 457 ASP A N 1
ATOM 3722 C CA . ASP A 1 457 ? 40.485 2.239 -24.570 1.00 86.94 457 ASP A CA 1
ATOM 3723 C C . ASP A 1 457 ? 41.219 1.536 -25.717 1.00 86.94 457 ASP A C 1
ATOM 3725 O O . ASP A 1 457 ? 42.412 1.759 -25.943 1.00 86.94 457 ASP A O 1
ATOM 3729 N N . HIS A 1 458 ? 40.540 0.662 -26.466 1.00 85.88 458 HIS A N 1
ATOM 3730 C CA . HIS A 1 458 ? 41.113 0.029 -27.654 1.00 85.88 458 HIS A CA 1
ATOM 3731 C C . HIS A 1 458 ? 41.468 1.051 -28.735 1.00 85.88 458 HIS A C 1
ATOM 3733 O O . HIS A 1 458 ? 42.549 0.942 -29.312 1.00 85.88 458 HIS A O 1
ATOM 3739 N N . VAL A 1 459 ? 40.627 2.064 -28.952 1.00 86.31 459 VAL A N 1
ATOM 3740 C CA . VAL A 1 459 ? 40.889 3.155 -29.904 1.00 86.31 459 VAL A CA 1
ATOM 3741 C C . VAL A 1 459 ? 42.123 3.959 -29.488 1.00 86.31 459 VAL A C 1
ATOM 3743 O O . VAL A 1 459 ? 43.015 4.183 -30.306 1.00 86.31 459 VAL A O 1
ATOM 3746 N N . VAL A 1 460 ? 42.241 4.332 -28.209 1.00 87.44 460 VAL A N 1
ATOM 3747 C CA . VAL A 1 460 ? 43.416 5.059 -27.688 1.00 87.44 460 VAL A CA 1
ATOM 3748 C C . VAL A 1 460 ? 44.692 4.229 -27.840 1.00 87.44 460 VAL A C 1
ATOM 3750 O O . VAL A 1 460 ? 45.707 4.715 -28.344 1.00 87.44 460 VAL A O 1
ATOM 3753 N N . ASN A 1 461 ? 44.638 2.952 -27.459 1.00 87.31 461 ASN A N 1
ATOM 3754 C CA . ASN A 1 461 ? 45.778 2.045 -27.576 1.00 87.31 461 ASN A CA 1
ATOM 3755 C C . ASN A 1 461 ? 46.197 1.818 -29.036 1.00 87.31 461 ASN A C 1
ATOM 3757 O O . ASN A 1 461 ? 47.391 1.751 -29.327 1.00 87.31 461 ASN A O 1
ATOM 3761 N N . PHE A 1 462 ? 45.233 1.721 -29.952 1.00 87.00 462 PHE A N 1
ATOM 3762 C CA . PHE A 1 462 ? 45.500 1.577 -31.379 1.00 87.00 462 PHE A CA 1
ATOM 3763 C C . PHE A 1 462 ? 46.136 2.844 -31.962 1.00 87.00 462 PHE A C 1
ATOM 3765 O O . PHE A 1 462 ? 47.145 2.759 -32.657 1.00 87.00 462 PHE A O 1
ATOM 3772 N N . ASN A 1 463 ? 45.638 4.027 -31.596 1.00 86.00 463 ASN A N 1
ATOM 3773 C CA . ASN A 1 463 ? 46.245 5.296 -31.998 1.00 86.00 463 ASN A CA 1
ATOM 3774 C C . ASN A 1 463 ? 47.691 5.437 -31.495 1.00 86.00 463 ASN A C 1
ATOM 3776 O O . ASN A 1 463 ? 48.551 5.931 -32.222 1.00 86.00 463 ASN A O 1
ATOM 3780 N N . ASN A 1 464 ? 47.994 4.956 -30.286 1.00 86.31 464 ASN A N 1
ATOM 3781 C CA . ASN A 1 464 ? 49.368 4.908 -29.780 1.00 86.31 464 ASN A CA 1
ATOM 3782 C C . ASN A 1 464 ? 50.242 3.922 -30.572 1.00 86.31 464 ASN A C 1
ATOM 3784 O O . ASN A 1 464 ? 51.377 4.252 -30.907 1.00 86.31 464 ASN A O 1
ATOM 3788 N N . TYR A 1 465 ? 49.714 2.750 -30.936 1.00 85.94 465 TYR A N 1
ATOM 3789 C CA . TYR A 1 465 ? 50.414 1.783 -31.789 1.00 85.94 465 TYR A CA 1
ATOM 3790 C C . TYR A 1 465 ? 50.753 2.360 -33.174 1.00 85.94 465 TYR A C 1
ATOM 3792 O O . TYR A 1 465 ? 51.868 2.177 -33.662 1.00 85.94 465 TYR A O 1
ATOM 3800 N N . LEU A 1 466 ? 49.829 3.109 -33.783 1.00 84.19 466 LEU A N 1
ATOM 3801 C CA . LEU A 1 466 ? 50.055 3.781 -35.067 1.00 84.19 466 LEU A CA 1
ATOM 3802 C C . LEU A 1 466 ? 51.156 4.842 -34.978 1.00 84.19 466 LEU A C 1
ATOM 3804 O O . LEU A 1 466 ? 52.007 4.908 -35.866 1.00 84.19 466 LEU A O 1
ATOM 3808 N N . LYS A 1 467 ? 51.175 5.625 -33.889 1.00 83.75 467 LYS A N 1
ATOM 3809 C CA . LYS A 1 467 ? 52.229 6.616 -33.618 1.00 83.75 467 LYS A CA 1
ATOM 3810 C C . LYS A 1 467 ? 53.600 5.960 -33.463 1.00 83.75 467 LYS A C 1
ATOM 3812 O O . LYS A 1 467 ? 54.563 6.444 -34.039 1.00 83.75 467 LYS A O 1
ATOM 3817 N N . VAL A 1 468 ? 53.688 4.850 -32.727 1.00 85.12 468 VAL A N 1
ATOM 3818 C CA . VAL A 1 468 ? 54.955 4.126 -32.507 1.00 85.12 468 VAL A CA 1
ATOM 3819 C C . VAL A 1 468 ? 55.508 3.535 -33.807 1.00 85.12 468 VAL A C 1
ATOM 3821 O O . VAL A 1 468 ? 56.717 3.528 -34.009 1.00 85.12 468 VAL A O 1
ATOM 3824 N N . ASN A 1 469 ? 54.638 3.084 -34.712 1.00 80.00 469 ASN A N 1
ATOM 3825 C CA . ASN A 1 469 ? 55.057 2.480 -35.979 1.00 80.00 469 ASN A CA 1
ATOM 3826 C C . ASN A 1 469 ? 55.149 3.474 -37.149 1.00 80.00 469 ASN A C 1
ATOM 3828 O O . ASN A 1 469 ? 55.373 3.037 -38.276 1.00 80.00 469 ASN A O 1
ATOM 3832 N N . ASN A 1 470 ? 54.951 4.781 -36.917 1.00 76.88 470 ASN A N 1
ATOM 3833 C CA . ASN A 1 470 ? 54.903 5.820 -37.957 1.00 76.88 470 ASN A CA 1
ATOM 3834 C C . ASN A 1 470 ? 53.970 5.477 -39.139 1.00 76.88 470 ASN A C 1
ATOM 3836 O O . ASN A 1 470 ? 54.268 5.776 -40.296 1.00 76.88 470 ASN A O 1
ATOM 3840 N N . GLN A 1 471 ? 52.825 4.844 -38.865 1.00 76.00 471 GLN A N 1
ATOM 3841 C CA . GLN A 1 471 ? 51.850 4.484 -39.897 1.00 76.00 471 GLN A CA 1
ATOM 3842 C C . GLN A 1 471 ? 50.688 5.478 -39.924 1.00 76.00 471 GLN A C 1
ATOM 3844 O O . GLN A 1 471 ? 49.977 5.646 -38.935 1.00 76.00 471 GLN A O 1
ATOM 3849 N N . SER A 1 472 ? 50.456 6.107 -41.080 1.00 73.94 472 SER A N 1
ATOM 3850 C CA . SER A 1 472 ? 49.293 6.967 -41.317 1.00 73.94 472 SER A CA 1
ATOM 3851 C C . SER A 1 472 ? 48.159 6.192 -41.998 1.00 73.94 472 SER A C 1
ATOM 3853 O O . SER A 1 472 ? 48.356 5.502 -43.006 1.00 73.94 472 SER A O 1
ATOM 3855 N N . LEU A 1 473 ? 46.951 6.298 -41.439 1.00 73.06 473 LEU A N 1
ATOM 3856 C CA . LEU A 1 473 ? 45.743 5.659 -41.975 1.00 73.06 473 LEU A CA 1
ATOM 3857 C C . LEU A 1 473 ? 45.082 6.470 -43.097 1.00 73.06 473 LEU A C 1
ATOM 3859 O O . LEU A 1 473 ? 44.371 5.897 -43.909 1.00 73.06 473 LEU A O 1
ATOM 3863 N N . GLY A 1 474 ? 45.304 7.788 -43.148 1.00 70.69 474 GLY A N 1
ATOM 3864 C CA . GLY A 1 474 ? 44.648 8.685 -44.111 1.00 70.69 474 GLY A CA 1
ATOM 3865 C C . GLY A 1 474 ? 43.167 8.970 -43.814 1.00 70.69 474 GLY A C 1
ATOM 3866 O O . GLY A 1 474 ? 42.597 9.865 -44.423 1.00 70.69 474 GLY A O 1
ATOM 3867 N N . VAL A 1 475 ? 42.566 8.266 -42.847 1.00 78.75 475 VAL A N 1
ATOM 3868 C CA . VAL A 1 475 ? 41.175 8.429 -42.400 1.00 78.75 475 VAL A CA 1
ATOM 3869 C C . VAL A 1 475 ? 41.089 8.437 -40.872 1.00 78.75 475 VAL A C 1
ATOM 3871 O O . VAL A 1 475 ? 41.883 7.778 -40.194 1.00 78.75 475 VAL A O 1
ATOM 3874 N N . ASN A 1 476 ? 40.104 9.155 -40.325 1.00 79.00 476 ASN A N 1
ATOM 3875 C CA . ASN A 1 476 ? 39.772 9.076 -38.903 1.00 79.00 476 ASN A CA 1
ATOM 3876 C C . ASN A 1 476 ? 39.054 7.752 -38.634 1.00 79.00 476 ASN A C 1
ATOM 3878 O O . ASN A 1 476 ? 37.930 7.545 -39.087 1.00 79.00 476 ASN A O 1
ATOM 3882 N N . PHE A 1 477 ? 39.710 6.850 -37.906 1.00 81.56 477 PHE A N 1
ATOM 3883 C CA . PHE A 1 477 ? 39.199 5.510 -37.642 1.00 81.56 477 PHE A CA 1
ATOM 3884 C C . PHE A 1 477 ? 38.773 5.369 -36.180 1.00 81.56 477 PHE A C 1
ATOM 3886 O O . PHE A 1 477 ? 39.592 5.497 -35.270 1.00 81.56 477 PHE A O 1
ATOM 3893 N N . ASN A 1 478 ? 37.491 5.083 -35.963 1.00 83.44 478 ASN A N 1
ATOM 3894 C CA . ASN A 1 478 ? 36.942 4.742 -34.657 1.00 83.44 478 ASN A CA 1
ATOM 3895 C C . ASN A 1 478 ? 36.361 3.327 -34.713 1.00 83.44 478 ASN A C 1
ATOM 3897 O O . ASN A 1 478 ? 35.721 2.959 -35.698 1.00 83.44 478 ASN A O 1
ATOM 3901 N N . ILE A 1 479 ? 36.585 2.537 -33.667 1.00 85.56 479 ILE A N 1
ATOM 3902 C CA . ILE A 1 479 ? 36.184 1.136 -33.626 1.00 85.56 479 ILE A CA 1
ATOM 3903 C C . ILE A 1 479 ? 35.517 0.786 -32.310 1.00 85.56 479 ILE A C 1
ATOM 3905 O O . ILE A 1 479 ? 35.982 1.144 -31.231 1.00 85.56 479 ILE A O 1
ATOM 3909 N N . LEU A 1 480 ? 34.434 0.026 -32.430 1.00 85.62 480 LEU A N 1
ATOM 3910 C CA . LEU A 1 480 ? 33.710 -0.542 -31.311 1.00 85.62 480 LEU A CA 1
ATOM 3911 C C . LEU A 1 480 ? 33.825 -2.065 -31.379 1.00 85.62 480 LEU A C 1
ATOM 3913 O O . LEU A 1 480 ? 33.492 -2.680 -32.394 1.00 85.62 480 LEU A O 1
ATOM 3917 N N . VAL A 1 481 ? 34.339 -2.669 -30.310 1.00 86.88 481 VAL A N 1
ATOM 3918 C CA . VAL A 1 481 ? 34.545 -4.113 -30.193 1.00 86.88 481 VAL A CA 1
ATOM 3919 C C . VAL A 1 481 ? 33.572 -4.659 -29.157 1.00 86.88 481 VAL A C 1
ATOM 3921 O O . VAL A 1 481 ? 33.601 -4.270 -27.994 1.00 86.88 481 VAL A O 1
ATOM 3924 N N . PHE A 1 482 ? 32.729 -5.597 -29.582 1.00 86.50 482 PHE A N 1
ATOM 3925 C CA . PHE A 1 482 ? 31.639 -6.129 -28.766 1.00 86.50 482 PHE A CA 1
ATOM 3926 C C . PHE A 1 482 ? 31.774 -7.628 -28.522 1.00 86.50 482 PHE A C 1
ATOM 3928 O O . PHE A 1 482 ? 32.245 -8.380 -29.381 1.00 86.50 482 PHE A O 1
ATOM 3935 N N . GLN A 1 483 ? 31.279 -8.090 -27.375 1.00 84.81 483 GLN A N 1
ATOM 3936 C CA . GLN A 1 483 ? 31.139 -9.516 -27.101 1.00 84.81 483 GLN A CA 1
ATOM 3937 C C . GLN A 1 483 ? 29.855 -10.070 -27.733 1.00 84.81 483 GLN A C 1
ATOM 3939 O O . GLN A 1 483 ? 28.747 -9.662 -27.382 1.00 84.81 483 GLN A O 1
ATOM 3944 N N . ALA A 1 484 ? 29.981 -11.074 -28.606 1.00 80.12 484 ALA A N 1
ATOM 3945 C CA . ALA A 1 484 ? 28.852 -11.639 -29.356 1.00 80.12 484 ALA A CA 1
ATOM 3946 C C . ALA A 1 484 ? 27.673 -12.132 -28.484 1.00 80.12 484 ALA A C 1
ATOM 3948 O O . ALA A 1 484 ? 26.535 -12.123 -28.937 1.00 80.12 484 ALA A O 1
ATOM 3949 N N . GLY A 1 485 ? 27.920 -12.549 -27.236 1.00 80.69 485 GLY A N 1
ATOM 3950 C CA . GLY A 1 485 ? 26.877 -13.063 -26.336 1.00 80.69 485 GLY A CA 1
ATOM 3951 C C . GLY A 1 485 ? 26.096 -12.003 -25.544 1.00 80.69 485 GLY A C 1
ATOM 3952 O O . GLY A 1 485 ? 25.043 -12.318 -24.987 1.00 80.69 485 GLY A O 1
ATOM 3953 N N . ALA A 1 486 ? 26.601 -10.768 -25.454 1.00 82.56 486 ALA A N 1
ATOM 3954 C CA . ALA A 1 486 ? 25.973 -9.698 -24.669 1.00 82.56 486 ALA A CA 1
ATOM 3955 C C . ALA A 1 486 ? 25.053 -8.802 -25.511 1.00 82.56 486 ALA A C 1
ATOM 3957 O O . ALA A 1 486 ? 24.076 -8.263 -24.991 1.00 82.56 486 ALA A O 1
ATOM 3958 N N . TRP A 1 487 ? 25.331 -8.682 -26.810 1.00 87.56 487 TRP A N 1
ATOM 3959 C CA . TRP A 1 487 ? 24.639 -7.760 -27.702 1.00 87.56 487 TRP A CA 1
ATOM 3960 C C . TRP A 1 487 ? 23.531 -8.466 -28.493 1.00 87.56 487 TRP A C 1
ATOM 3962 O O . TRP A 1 487 ? 23.763 -9.538 -29.051 1.00 87.56 487 TRP A O 1
ATOM 3972 N N . PRO A 1 488 ? 22.330 -7.871 -28.619 1.00 80.94 488 PRO A N 1
ATOM 3973 C CA . PRO A 1 488 ? 21.221 -8.428 -29.395 1.00 80.94 488 PRO A CA 1
ATOM 3974 C C . PRO A 1 488 ? 21.396 -8.167 -30.903 1.00 80.94 488 PRO A C 1
ATOM 3976 O O . PRO A 1 488 ? 20.463 -7.746 -31.589 1.00 80.94 488 PRO A O 1
ATOM 3979 N N . ILE A 1 489 ? 22.611 -8.367 -31.411 1.00 72.56 489 ILE A N 1
ATOM 3980 C CA . ILE A 1 489 ? 22.958 -8.246 -32.823 1.00 72.56 489 ILE A CA 1
ATOM 3981 C C . ILE A 1 489 ? 22.989 -9.672 -33.359 1.00 72.56 489 ILE A C 1
ATOM 3983 O O . ILE A 1 489 ? 23.945 -10.414 -33.142 1.00 72.56 489 ILE A O 1
ATOM 3987 N N . THR A 1 490 ? 21.909 -10.098 -34.007 1.00 61.69 490 THR A N 1
ATOM 3988 C CA . THR A 1 490 ? 21.883 -11.401 -34.668 1.00 61.69 490 THR A CA 1
ATOM 3989 C C . THR A 1 490 ? 22.973 -11.432 -35.736 1.00 61.69 490 THR A C 1
ATOM 3991 O O . THR A 1 490 ? 22.957 -10.632 -36.668 1.00 61.69 490 THR A O 1
ATOM 3994 N N . GLN A 1 491 ? 23.882 -12.405 -35.647 1.00 55.00 491 GLN A N 1
ATOM 3995 C CA . GLN A 1 491 ? 24.910 -12.707 -36.658 1.00 55.00 491 GLN A CA 1
ATOM 3996 C C . GLN A 1 491 ? 24.318 -13.172 -38.010 1.00 55.00 491 GLN A C 1
ATOM 3998 O O . GLN A 1 491 ? 25.028 -13.687 -38.864 1.00 55.00 491 GLN A O 1
ATOM 4003 N N . GLN A 1 492 ? 23.002 -13.044 -38.209 1.00 50.06 492 GLN A N 1
ATOM 4004 C CA . GLN A 1 492 ? 22.267 -13.684 -39.301 1.00 50.06 492 GLN A CA 1
ATOM 4005 C C . GLN A 1 492 ? 22.310 -12.934 -40.634 1.00 50.06 492 GLN A C 1
ATOM 4007 O O . GLN A 1 492 ? 21.765 -13.435 -41.607 1.00 50.06 492 GLN A O 1
ATOM 4012 N N . ASN A 1 493 ? 23.017 -11.809 -40.725 1.00 54.25 493 ASN A N 1
ATOM 4013 C CA . ASN A 1 493 ? 23.248 -11.133 -41.996 1.00 54.25 493 ASN A CA 1
ATOM 4014 C C . ASN A 1 493 ? 24.754 -11.055 -42.266 1.00 54.25 493 ASN A C 1
ATOM 4016 O O . ASN A 1 493 ? 25.343 -9.977 -42.210 1.00 54.25 493 ASN A O 1
ATOM 4020 N N . ASN A 1 494 ? 25.375 -12.198 -42.582 1.00 56.28 494 ASN A N 1
ATOM 4021 C CA . ASN A 1 494 ? 26.650 -12.217 -43.305 1.00 56.28 494 ASN A CA 1
ATOM 4022 C C . ASN A 1 494 ? 26.383 -11.709 -44.728 1.00 56.28 494 ASN A C 1
ATOM 4024 O O . ASN A 1 494 ? 26.283 -12.481 -45.678 1.00 56.28 494 ASN A O 1
ATOM 4028 N N . ILE A 1 495 ? 26.163 -10.404 -44.848 1.00 66.88 495 ILE A N 1
ATOM 4029 C CA . ILE A 1 495 ? 26.070 -9.723 -46.130 1.00 66.88 495 ILE A CA 1
ATOM 4030 C C . ILE A 1 495 ? 27.456 -9.841 -46.760 1.00 66.88 495 ILE A C 1
ATOM 4032 O O . ILE A 1 495 ? 28.444 -9.396 -46.173 1.00 66.88 495 ILE A O 1
ATOM 4036 N N . THR A 1 496 ? 27.536 -10.478 -47.927 1.00 68.81 496 THR A N 1
ATOM 4037 C CA . THR A 1 496 ? 28.728 -10.406 -48.770 1.00 68.81 496 THR A CA 1
ATOM 4038 C C . THR A 1 496 ? 28.938 -8.937 -49.107 1.00 68.81 496 THR A C 1
ATOM 4040 O O . THR A 1 496 ? 28.020 -8.263 -49.560 1.00 68.81 496 THR A O 1
ATOM 4043 N N . PHE A 1 497 ? 30.097 -8.395 -48.762 1.00 79.88 497 PHE A N 1
ATOM 4044 C CA . PHE A 1 497 ? 30.388 -6.985 -48.961 1.00 79.88 497 PHE A CA 1
ATOM 4045 C C . PHE A 1 497 ? 31.875 -6.829 -49.217 1.00 79.88 497 PHE A C 1
ATOM 4047 O O . PHE A 1 497 ? 32.694 -7.267 -48.402 1.00 79.88 497 PHE A O 1
ATOM 4054 N N . HIS A 1 498 ? 32.219 -6.205 -50.340 1.00 79.88 498 HIS A N 1
ATOM 4055 C CA . HIS A 1 498 ? 33.592 -5.795 -50.583 1.00 79.88 498 HIS A CA 1
ATOM 4056 C C . HIS A 1 498 ? 33.859 -4.481 -49.860 1.00 79.88 498 HIS A C 1
ATOM 4058 O O . HIS A 1 498 ? 33.202 -3.469 -50.096 1.00 79.88 498 HIS A O 1
ATOM 4064 N N . ILE A 1 499 ? 34.824 -4.518 -48.942 1.00 79.00 499 ILE A N 1
ATOM 4065 C CA . ILE A 1 499 ? 35.269 -3.331 -48.220 1.00 79.00 499 ILE A CA 1
ATOM 4066 C C . ILE A 1 499 ? 36.047 -2.455 -49.212 1.00 79.00 499 ILE A C 1
ATOM 4068 O O . ILE A 1 499 ? 36.972 -2.964 -49.846 1.00 79.00 499 ILE A O 1
ATOM 4072 N N . PRO A 1 500 ? 35.715 -1.160 -49.346 1.00 80.75 500 PRO A N 1
ATOM 4073 C CA . PRO A 1 500 ? 36.454 -0.266 -50.230 1.00 80.75 500 PRO A CA 1
ATOM 4074 C C . PRO A 1 500 ? 37.933 -0.147 -49.847 1.00 80.75 500 PRO A C 1
ATOM 4076 O O . PRO A 1 500 ? 38.283 -0.202 -48.662 1.00 80.75 500 PRO A O 1
ATOM 4079 N N . GLN A 1 501 ? 38.795 0.077 -50.842 1.00 80.69 501 GLN A N 1
ATOM 4080 C CA . GLN A 1 501 ? 40.256 0.114 -50.673 1.00 80.69 501 GLN A CA 1
ATOM 4081 C C . GLN A 1 501 ? 40.705 1.134 -49.612 1.00 80.69 501 GLN A C 1
ATOM 4083 O O . GLN A 1 501 ? 41.636 0.880 -48.846 1.00 80.69 501 GLN A O 1
ATOM 4088 N N . GLN A 1 502 ? 39.992 2.258 -49.500 1.00 79.12 502 GLN A N 1
ATOM 4089 C CA . GLN A 1 502 ? 40.242 3.316 -48.520 1.00 79.12 502 GLN A CA 1
ATOM 4090 C C . GLN A 1 502 ? 40.094 2.828 -47.063 1.00 79.12 502 GLN A C 1
ATOM 4092 O O . GLN A 1 502 ? 40.760 3.349 -46.168 1.00 79.12 502 GLN A O 1
ATOM 4097 N N . LEU A 1 503 ? 39.249 1.822 -46.803 1.00 82.00 503 LEU A N 1
ATOM 4098 C CA . LEU A 1 503 ? 39.025 1.259 -45.464 1.00 82.00 503 LEU A CA 1
ATOM 4099 C C . LEU A 1 503 ? 39.832 -0.018 -45.198 1.00 82.00 503 LEU A C 1
ATOM 4101 O O . LEU A 1 503 ? 40.084 -0.351 -44.037 1.00 82.00 503 LEU A O 1
ATOM 4105 N N . GLU A 1 504 ? 40.262 -0.722 -46.247 1.00 84.19 504 GLU A N 1
ATOM 4106 C CA . GLU A 1 504 ? 40.959 -2.009 -46.143 1.00 84.19 504 GLU A CA 1
ATOM 4107 C C . GLU A 1 504 ? 42.252 -1.907 -45.320 1.00 84.19 504 GLU A C 1
ATOM 4109 O O . GLU A 1 504 ? 42.498 -2.726 -44.428 1.00 84.19 504 GLU A O 1
ATOM 4114 N N . LYS A 1 505 ? 43.045 -0.849 -45.548 1.00 84.94 505 LYS A N 1
ATOM 4115 C CA . LYS A 1 505 ? 44.282 -0.589 -44.793 1.00 84.94 505 LYS A CA 1
ATOM 4116 C C . LYS A 1 505 ? 44.014 -0.476 -43.288 1.00 84.94 505 LYS A C 1
ATOM 4118 O O . LYS A 1 505 ? 44.727 -1.079 -42.487 1.00 84.94 505 LYS A O 1
ATOM 4123 N N . SER A 1 506 ? 42.975 0.265 -42.908 1.00 84.88 506 SER A N 1
ATOM 4124 C CA . SER A 1 506 ? 42.594 0.490 -41.508 1.00 84.88 506 SER A CA 1
ATOM 4125 C C . SER A 1 506 ? 42.114 -0.791 -40.833 1.00 84.88 506 SER A C 1
ATOM 4127 O O . SER A 1 506 ? 42.556 -1.112 -39.729 1.00 84.88 506 SER A O 1
ATOM 4129 N N . VAL A 1 507 ? 41.271 -1.561 -41.525 1.00 85.69 507 VAL A N 1
ATOM 4130 C CA . VAL A 1 507 ? 40.754 -2.851 -41.050 1.00 85.69 507 VAL A CA 1
ATOM 4131 C C . VAL A 1 507 ? 41.891 -3.846 -40.818 1.00 85.69 507 VAL A C 1
ATOM 4133 O O . VAL A 1 507 ? 41.990 -4.427 -39.735 1.00 85.69 507 VAL A O 1
ATOM 4136 N N . ARG A 1 508 ? 42.799 -4.000 -41.790 1.00 86.56 508 ARG A N 1
ATOM 4137 C CA . ARG A 1 508 ? 43.923 -4.941 -41.697 1.00 86.56 508 ARG A CA 1
ATOM 4138 C C . ARG A 1 508 ? 44.867 -4.607 -40.543 1.00 86.56 508 ARG A C 1
ATOM 4140 O O . ARG A 1 508 ? 45.211 -5.492 -39.760 1.00 86.56 508 ARG A O 1
ATOM 4147 N N . LEU A 1 509 ? 45.274 -3.343 -40.420 1.00 85.06 509 LEU A N 1
ATOM 4148 C CA . LEU A 1 509 ? 46.182 -2.911 -39.353 1.00 85.06 509 LEU A CA 1
ATOM 4149 C C . LEU A 1 509 ? 45.555 -3.090 -37.968 1.00 85.06 509 LEU A C 1
ATOM 4151 O O . LEU A 1 509 ? 46.242 -3.497 -37.027 1.00 85.06 509 LEU A O 1
ATOM 4155 N N . PHE A 1 510 ? 44.249 -2.844 -37.842 1.00 87.31 510 PHE A N 1
ATOM 4156 C CA . PHE A 1 510 ? 43.543 -3.102 -36.595 1.00 87.31 510 PHE A CA 1
ATOM 4157 C C . PHE A 1 510 ? 43.475 -4.599 -36.266 1.00 87.31 510 PHE A C 1
ATOM 4159 O O . PHE A 1 510 ? 43.707 -4.981 -35.119 1.00 87.31 510 PHE A O 1
ATOM 4166 N N . GLU A 1 511 ? 43.216 -5.467 -37.248 1.00 87.56 511 GLU A N 1
ATOM 4167 C CA . GLU A 1 511 ? 43.232 -6.915 -37.025 1.00 87.56 511 GLU A CA 1
ATOM 4168 C C . GLU A 1 511 ? 44.599 -7.427 -36.571 1.00 87.56 511 GLU A C 1
ATOM 4170 O O . GLU A 1 511 ? 44.667 -8.261 -35.669 1.00 87.56 511 GLU A O 1
ATOM 4175 N N . GLU A 1 512 ? 45.688 -6.945 -37.172 1.00 86.62 512 GLU A N 1
ATOM 4176 C CA . GLU A 1 512 ? 47.049 -7.314 -36.772 1.00 86.62 512 GLU A CA 1
ATOM 4177 C C . GLU A 1 512 ? 47.354 -6.856 -35.338 1.00 86.62 512 GLU A C 1
ATOM 4179 O O . GLU A 1 512 ? 47.881 -7.634 -34.537 1.00 86.62 512 GLU A O 1
ATOM 4184 N N . PHE A 1 513 ? 46.971 -5.626 -34.985 1.00 87.94 513 PHE A N 1
ATOM 4185 C CA . PHE A 1 513 ? 47.082 -5.106 -33.623 1.00 87.94 513 PHE A CA 1
ATOM 4186 C C . PHE A 1 513 ? 46.274 -5.945 -32.619 1.00 87.94 513 PHE A C 1
ATOM 4188 O O . PHE A 1 513 ? 46.796 -6.344 -31.573 1.00 87.94 513 PHE A O 1
ATOM 4195 N N . TYR A 1 514 ? 45.017 -6.262 -32.942 1.00 87.56 514 TYR A N 1
ATOM 4196 C CA . TYR A 1 514 ? 44.126 -6.991 -32.043 1.00 87.56 514 TYR A CA 1
ATOM 4197 C C . TYR A 1 514 ? 44.557 -8.452 -31.862 1.00 87.56 514 TYR A C 1
ATOM 4199 O O . TYR A 1 514 ? 44.572 -8.942 -30.733 1.00 87.56 514 TYR A O 1
ATOM 4207 N N . LYS A 1 515 ? 44.982 -9.129 -32.942 1.00 87.75 515 LYS A N 1
ATOM 4208 C CA . LYS A 1 515 ? 45.520 -10.503 -32.897 1.00 87.75 515 LYS A CA 1
ATOM 4209 C C . LYS A 1 515 ? 46.774 -10.590 -32.026 1.00 87.75 515 LYS A C 1
ATOM 4211 O O . LYS A 1 515 ? 46.886 -11.521 -31.240 1.00 87.75 515 LYS A O 1
ATOM 4216 N N . LYS A 1 516 ? 47.685 -9.608 -32.114 1.00 86.00 516 LYS A N 1
ATOM 4217 C CA . LYS A 1 516 ? 48.895 -9.552 -31.269 1.00 86.00 516 LYS A CA 1
ATOM 4218 C C . LYS A 1 516 ? 48.571 -9.379 -29.785 1.00 86.00 516 LYS A C 1
ATOM 4220 O O . LYS A 1 516 ? 49.272 -9.926 -28.941 1.00 86.00 516 LYS A O 1
ATOM 4225 N N . LYS A 1 517 ? 47.533 -8.602 -29.463 1.00 84.62 517 LYS A N 1
ATOM 4226 C CA . LYS A 1 517 ? 47.149 -8.302 -28.076 1.00 84.62 517 LYS A CA 1
ATOM 4227 C C . LYS A 1 517 ? 46.289 -9.399 -27.442 1.00 84.62 517 LYS A C 1
ATOM 4229 O O . LYS A 1 517 ? 46.379 -9.614 -26.236 1.00 84.62 517 LYS A O 1
ATOM 4234 N N . PHE A 1 518 ? 45.462 -10.088 -28.229 1.00 85.81 518 PHE A N 1
ATOM 4235 C CA . PHE A 1 518 ? 44.510 -11.082 -27.736 1.00 85.81 518 PHE A CA 1
ATOM 4236 C C . PHE A 1 518 ? 44.580 -12.388 -28.535 1.00 85.81 518 PHE A C 1
ATOM 4238 O O . PHE A 1 518 ? 43.903 -12.562 -29.550 1.00 85.81 518 PHE A O 1
ATOM 4245 N N . ASN A 1 519 ? 45.348 -13.348 -28.018 1.00 83.75 519 ASN A N 1
ATOM 4246 C CA . ASN A 1 519 ? 45.426 -14.691 -28.588 1.00 83.75 519 ASN A CA 1
ATOM 4247 C C . ASN A 1 519 ? 44.108 -15.459 -28.383 1.00 83.75 519 ASN A C 1
ATOM 4249 O O . ASN A 1 519 ? 43.533 -15.454 -27.295 1.00 83.75 519 ASN A O 1
ATOM 4253 N N . GLY A 1 520 ? 43.629 -16.131 -29.434 1.00 81.00 520 GLY A N 1
ATOM 4254 C CA . GLY A 1 520 ? 42.435 -16.986 -29.385 1.00 81.00 520 GLY A CA 1
ATOM 4255 C C . GLY A 1 520 ? 41.092 -16.281 -29.619 1.00 81.00 520 GLY A C 1
ATOM 4256 O O . GLY A 1 520 ? 40.053 -16.933 -29.543 1.00 81.00 520 GLY A O 1
ATOM 4257 N N . ARG A 1 521 ? 41.076 -14.977 -29.936 1.00 84.56 521 ARG A N 1
ATOM 4258 C CA . ARG A 1 521 ? 39.849 -14.243 -30.302 1.00 84.56 521 ARG A CA 1
ATOM 4259 C C . ARG A 1 521 ? 39.768 -14.016 -31.812 1.00 84.56 521 ARG A C 1
ATOM 4261 O O . ARG A 1 521 ? 40.751 -13.627 -32.437 1.00 84.56 521 ARG A O 1
ATOM 4268 N N . LYS A 1 522 ? 38.581 -14.213 -32.395 1.00 82.81 522 LYS A N 1
ATOM 4269 C CA . LYS A 1 522 ? 38.291 -13.925 -33.809 1.00 82.81 522 LYS A CA 1
ATOM 4270 C C . LYS A 1 522 ? 37.366 -12.715 -33.912 1.00 82.81 522 LYS A C 1
ATOM 4272 O O . LYS A 1 522 ? 36.308 -12.699 -33.289 1.00 82.81 522 LYS A O 1
ATOM 4277 N N . LEU A 1 523 ? 37.758 -11.724 -34.709 1.00 85.12 523 LEU A N 1
ATOM 4278 C CA . LEU A 1 523 ? 36.921 -10.566 -35.018 1.00 85.12 523 LEU A CA 1
ATOM 4279 C C . LEU A 1 523 ? 35.955 -10.901 -36.160 1.00 85.12 523 LEU A C 1
ATOM 4281 O O . LEU A 1 523 ? 36.304 -11.631 -37.087 1.00 85.12 523 LEU A O 1
ATOM 4285 N N . THR A 1 524 ? 34.734 -10.380 -36.071 1.00 84.31 524 THR A N 1
ATOM 4286 C CA . THR A 1 524 ? 33.726 -10.435 -37.139 1.00 84.31 524 THR A CA 1
ATOM 4287 C C . THR A 1 524 ? 33.223 -9.017 -37.367 1.00 84.31 524 THR A C 1
ATOM 4289 O O . THR A 1 524 ? 32.739 -8.381 -36.432 1.00 84.31 524 THR A O 1
ATOM 4292 N N . TRP A 1 525 ? 33.372 -8.510 -38.587 1.00 84.19 525 TRP A N 1
ATOM 4293 C CA . TRP A 1 525 ? 33.012 -7.137 -38.932 1.00 84.19 525 TRP A CA 1
ATOM 4294 C C . TRP A 1 525 ? 31.529 -7.031 -39.288 1.00 84.19 525 TRP A C 1
ATOM 4296 O O . TRP A 1 525 ? 31.051 -7.731 -40.177 1.00 84.19 525 TRP A O 1
ATOM 4306 N N . MET A 1 526 ? 30.808 -6.128 -38.622 1.00 82.38 526 MET A N 1
ATOM 4307 C CA . MET A 1 526 ? 29.369 -5.915 -38.825 1.00 82.38 526 MET A CA 1
ATOM 4308 C C . MET A 1 526 ? 29.108 -4.623 -39.606 1.00 82.38 526 MET A C 1
ATOM 4310 O O . MET A 1 526 ? 28.699 -3.613 -39.038 1.00 82.38 526 MET A O 1
ATOM 4314 N N . GLN A 1 527 ? 29.315 -4.659 -40.925 1.00 79.75 527 GLN A N 1
ATOM 4315 C CA . GLN A 1 527 ? 29.261 -3.458 -41.777 1.00 79.75 527 GLN A CA 1
ATOM 4316 C C . GLN A 1 527 ? 27.881 -2.789 -41.844 1.00 79.75 527 GLN A C 1
ATOM 4318 O O . GLN A 1 527 ? 27.779 -1.585 -42.055 1.00 79.75 527 GLN A O 1
ATOM 4323 N N . SER A 1 528 ? 26.812 -3.542 -41.575 1.00 78.81 528 SER A N 1
ATOM 4324 C CA . SER A 1 528 ? 25.437 -3.031 -41.516 1.00 78.81 528 SER A CA 1
ATOM 4325 C C . SER A 1 528 ? 25.175 -2.008 -40.406 1.00 78.81 528 SER A C 1
ATOM 4327 O O . SER A 1 528 ? 24.141 -1.348 -40.431 1.00 78.81 528 SER A O 1
ATOM 4329 N N . LEU A 1 529 ? 26.039 -1.943 -39.388 1.00 80.00 529 LEU A N 1
ATOM 4330 C CA . LEU A 1 529 ? 25.901 -1.035 -38.240 1.00 80.00 529 LEU A CA 1
ATOM 4331 C C . LEU A 1 529 ? 26.952 0.085 -38.257 1.00 80.00 529 LEU A C 1
ATOM 4333 O O . LEU A 1 529 ? 26.966 0.926 -37.361 1.00 80.00 529 LEU A O 1
ATOM 4337 N N . SER A 1 530 ? 27.830 0.080 -39.261 1.00 84.62 530 SER A N 1
ATOM 4338 C CA . SER A 1 530 ? 28.946 1.009 -39.407 1.00 84.62 530 SER A CA 1
ATOM 4339 C C . SER A 1 530 ? 28.512 2.279 -40.148 1.00 84.62 530 SER A C 1
ATOM 4341 O O . SER A 1 530 ? 27.943 2.201 -41.244 1.00 84.62 530 SER A O 1
ATOM 4343 N N . ASN A 1 531 ? 28.862 3.444 -39.601 1.00 86.06 531 ASN A N 1
ATOM 4344 C CA . ASN A 1 531 ? 28.628 4.753 -40.215 1.00 86.06 531 ASN A CA 1
ATOM 4345 C C . ASN A 1 531 ? 29.945 5.394 -40.658 1.00 86.06 531 ASN A C 1
ATOM 4347 O O . ASN A 1 531 ? 30.984 5.181 -40.034 1.00 86.06 531 ASN A O 1
ATOM 4351 N N . VAL A 1 532 ? 29.875 6.211 -41.705 1.00 86.56 532 VAL A N 1
ATOM 4352 C CA . VAL A 1 532 ? 30.999 6.966 -42.258 1.00 86.56 532 VAL A CA 1
ATOM 4353 C C . VAL A 1 532 ? 30.581 8.414 -42.485 1.00 86.56 532 VAL A C 1
ATOM 4355 O O . VAL A 1 532 ? 29.438 8.695 -42.841 1.00 86.56 532 VAL A O 1
ATOM 4358 N N . GLU A 1 533 ? 31.516 9.336 -42.285 1.00 87.62 533 GLU A N 1
ATOM 4359 C CA . GLU A 1 533 ? 31.363 10.745 -42.633 1.00 87.62 533 GLU A CA 1
ATOM 4360 C C . GLU A 1 533 ? 32.120 11.027 -43.930 1.00 87.62 533 GLU A C 1
ATOM 4362 O O . GLU A 1 533 ? 33.340 10.867 -43.991 1.00 87.62 533 GLU A O 1
ATOM 4367 N N . LEU A 1 534 ? 31.397 11.439 -44.971 1.00 86.25 534 LEU A N 1
ATOM 4368 C CA . LEU A 1 534 ? 31.982 11.839 -46.248 1.00 86.25 534 LEU A CA 1
ATOM 4369 C C . LEU A 1 534 ? 31.887 13.346 -46.434 1.00 86.25 534 LEU A C 1
ATOM 4371 O O . LEU A 1 534 ? 30.874 13.973 -46.117 1.00 86.25 534 LEU A O 1
ATOM 4375 N N . LYS A 1 535 ? 32.945 13.923 -47.001 1.00 86.94 535 LYS A N 1
ATOM 4376 C CA . LYS A 1 535 ? 32.988 15.326 -47.398 1.00 86.94 535 LYS A CA 1
ATOM 4377 C C . LYS A 1 535 ? 32.631 15.433 -48.878 1.00 86.94 535 LYS A C 1
ATOM 4379 O O . LYS A 1 535 ? 33.395 14.991 -49.729 1.00 86.94 535 LYS A O 1
ATOM 4384 N N . LEU A 1 536 ? 31.484 16.033 -49.180 1.00 84.50 536 LEU A N 1
ATOM 4385 C CA . LEU A 1 536 ? 31.046 16.278 -50.552 1.00 84.50 536 LEU A CA 1
ATOM 4386 C C . LEU A 1 536 ? 31.692 17.565 -51.074 1.00 84.50 536 LEU A C 1
ATOM 4388 O O . LEU A 1 536 ? 31.416 18.656 -50.567 1.00 84.50 536 LEU A O 1
ATOM 4392 N N . CYS A 1 537 ? 32.553 17.429 -52.084 1.00 81.94 537 CYS A N 1
ATOM 4393 C CA . CYS A 1 537 ? 33.342 18.531 -52.648 1.00 81.94 537 CYS A CA 1
ATOM 4394 C C . CYS A 1 537 ? 32.771 19.112 -53.955 1.00 81.94 537 CYS A C 1
ATOM 4396 O O . CYS A 1 537 ? 33.269 20.130 -54.422 1.00 81.94 537 CYS A O 1
ATOM 4398 N N . TYR A 1 538 ? 31.727 18.508 -54.533 1.00 77.56 538 TYR A N 1
ATOM 4399 C CA . TYR A 1 538 ? 31.140 18.944 -55.811 1.00 77.56 538 TYR A CA 1
ATOM 4400 C C . TYR A 1 538 ? 30.197 20.159 -55.685 1.00 77.56 538 TYR A C 1
ATOM 4402 O O . TYR A 1 538 ? 29.831 20.781 -56.681 1.00 77.56 538 TYR A O 1
ATOM 4410 N N . LEU A 1 539 ? 29.787 20.520 -54.464 1.00 79.12 539 LEU A N 1
ATOM 4411 C CA . LEU A 1 539 ? 28.891 21.648 -54.190 1.00 79.12 539 LEU A CA 1
ATOM 4412 C C . LEU A 1 539 ? 29.680 22.928 -53.874 1.00 79.12 539 LEU A C 1
ATOM 4414 O O . LEU A 1 539 ? 30.767 22.886 -53.304 1.00 79.12 539 LEU A O 1
ATOM 4418 N N . ARG A 1 540 ? 29.083 24.103 -54.148 1.00 77.25 540 ARG A N 1
ATOM 4419 C CA . ARG A 1 540 ? 29.674 25.427 -53.824 1.00 77.25 540 ARG A CA 1
ATOM 4420 C C . ARG A 1 540 ? 30.037 25.591 -52.341 1.00 77.25 540 ARG A C 1
ATOM 4422 O O . ARG A 1 540 ? 30.884 26.412 -52.002 1.00 77.25 540 ARG A O 1
ATOM 4429 N N . LYS A 1 541 ? 29.363 24.850 -51.459 1.00 82.69 541 LYS A N 1
ATOM 4430 C CA . LYS A 1 541 ? 29.702 24.712 -50.041 1.00 82.69 541 LYS A CA 1
ATOM 4431 C C . LYS A 1 541 ? 30.075 23.261 -49.783 1.00 82.69 541 LYS A C 1
ATOM 4433 O O . LYS A 1 541 ? 29.365 22.363 -50.221 1.00 82.69 541 LYS A O 1
ATOM 4438 N N . SER A 1 542 ? 31.148 23.052 -49.031 1.00 81.31 542 SER A N 1
ATOM 4439 C CA . SER A 1 542 ? 31.512 21.722 -48.560 1.00 81.31 542 SER A CA 1
ATOM 4440 C C . SER A 1 542 ? 30.484 21.248 -47.535 1.00 81.31 542 SER A C 1
ATOM 4442 O O . SER A 1 542 ? 30.338 21.869 -46.483 1.00 81.31 542 SER A O 1
ATOM 4444 N N . TYR A 1 543 ? 29.823 20.129 -47.815 1.00 85.56 543 TYR A N 1
ATOM 4445 C CA . TYR A 1 543 ? 28.935 19.458 -46.866 1.00 85.56 543 TYR A CA 1
ATOM 4446 C C . TYR A 1 543 ? 29.619 18.213 -46.305 1.00 85.56 543 TYR A C 1
ATOM 4448 O O . TYR A 1 543 ? 30.318 17.510 -47.032 1.00 85.56 543 TYR A O 1
ATOM 4456 N N . ILE A 1 544 ? 29.430 17.952 -45.012 1.00 86.88 544 ILE A N 1
ATOM 4457 C CA . ILE A 1 544 ? 29.824 16.693 -44.374 1.00 86.88 544 ILE A CA 1
ATOM 4458 C C . ILE A 1 544 ? 28.541 15.899 -44.165 1.00 86.88 544 ILE A C 1
ATOM 4460 O O . ILE A 1 544 ? 27.612 16.390 -43.525 1.00 86.88 544 ILE A O 1
ATOM 4464 N N . VAL A 1 545 ? 28.477 14.706 -44.745 1.00 86.56 545 VAL A N 1
ATOM 4465 C CA . VAL A 1 545 ? 27.302 13.839 -44.694 1.00 86.56 545 VAL A CA 1
ATOM 4466 C C . VAL A 1 545 ? 27.667 12.564 -43.957 1.00 86.56 545 VAL A C 1
ATOM 4468 O O . VAL A 1 545 ? 28.571 11.836 -44.368 1.00 86.56 545 VAL A O 1
ATOM 4471 N N . THR A 1 546 ? 26.944 12.284 -42.877 1.00 86.19 546 THR A N 1
ATOM 4472 C CA . THR A 1 546 ? 27.005 10.993 -42.194 1.00 86.19 546 THR A CA 1
ATOM 4473 C C . THR A 1 546 ? 26.088 10.013 -42.918 1.00 86.19 546 THR A C 1
ATOM 4475 O O . THR A 1 546 ? 24.888 10.252 -43.040 1.00 86.19 546 THR A O 1
ATOM 4478 N N . MET A 1 547 ? 26.644 8.905 -43.389 1.00 87.75 547 MET A N 1
ATOM 4479 C CA . MET A 1 547 ? 25.922 7.863 -44.116 1.00 87.75 547 MET A CA 1
ATOM 4480 C C . MET A 1 547 ? 26.369 6.471 -43.670 1.00 87.75 547 MET A C 1
ATOM 4482 O O . MET A 1 547 ? 27.361 6.317 -42.958 1.00 87.75 547 MET A O 1
ATOM 4486 N N . SER A 1 548 ? 25.628 5.439 -44.060 1.00 87.38 548 SER A N 1
ATOM 4487 C CA . SER A 1 548 ? 26.027 4.057 -43.783 1.00 87.38 548 SER A CA 1
ATOM 4488 C C . SER A 1 548 ? 27.223 3.634 -44.643 1.00 87.38 548 SER A C 1
ATOM 4490 O O . SER A 1 548 ? 27.454 4.158 -45.733 1.00 87.38 548 SER A O 1
ATOM 4492 N N . THR A 1 549 ? 27.963 2.624 -44.188 1.00 85.69 549 THR A N 1
ATOM 4493 C CA . THR A 1 549 ? 29.109 2.076 -44.941 1.00 85.69 549 THR A CA 1
ATOM 4494 C C . THR A 1 549 ? 28.691 1.502 -46.298 1.00 85.69 549 THR A C 1
ATOM 4496 O O . THR A 1 549 ? 29.438 1.606 -47.269 1.00 85.69 549 THR A O 1
ATOM 4499 N N . PHE A 1 550 ? 27.473 0.959 -46.398 1.00 86.19 550 PHE A N 1
ATOM 4500 C CA . PHE A 1 550 ? 26.916 0.496 -47.670 1.00 86.19 550 PHE A CA 1
ATOM 4501 C C . PHE A 1 550 ? 26.666 1.654 -48.641 1.00 86.19 550 PHE A C 1
ATOM 4503 O O . PHE A 1 550 ? 27.022 1.540 -49.808 1.00 86.19 550 PHE A O 1
ATOM 4510 N N . GLN A 1 551 ? 26.136 2.781 -48.154 1.00 86.81 551 GLN A N 1
ATOM 4511 C CA . GLN A 1 551 ? 25.942 3.988 -48.968 1.00 86.81 551 GLN A CA 1
ATOM 4512 C C . GLN A 1 551 ? 27.273 4.588 -49.436 1.00 86.81 551 GLN A C 1
ATOM 4514 O O . GLN A 1 551 ? 27.393 4.996 -50.589 1.00 86.81 551 GLN A O 1
ATOM 4519 N N . MET A 1 552 ? 28.301 4.588 -48.582 1.00 86.88 552 MET A N 1
ATOM 4520 C CA . MET A 1 552 ? 29.641 5.017 -48.989 1.00 86.88 552 MET A CA 1
ATOM 4521 C C . MET A 1 552 ? 30.190 4.132 -50.114 1.00 86.88 552 MET A C 1
ATOM 4523 O O . MET A 1 552 ? 30.678 4.648 -51.113 1.00 86.88 552 MET A O 1
ATOM 4527 N N . ALA A 1 553 ? 30.103 2.807 -49.979 1.00 85.38 553 ALA A N 1
ATOM 4528 C CA . ALA A 1 553 ? 30.625 1.890 -50.991 1.00 85.38 553 ALA A CA 1
ATOM 4529 C C . ALA A 1 553 ? 29.905 2.004 -52.339 1.00 85.38 553 ALA A C 1
ATOM 4531 O O . ALA A 1 553 ? 30.533 1.787 -53.368 1.00 85.38 553 ALA A O 1
ATOM 4532 N N . THR A 1 554 ? 28.623 2.381 -52.348 1.00 85.31 554 THR A N 1
ATOM 4533 C CA . THR A 1 554 ? 27.913 2.696 -53.595 1.00 85.31 554 THR A CA 1
ATOM 4534 C C . THR A 1 554 ? 28.327 4.035 -54.204 1.00 85.31 554 THR A C 1
ATOM 4536 O O . THR A 1 554 ? 28.205 4.187 -55.411 1.00 85.31 554 THR A O 1
ATOM 4539 N N . LEU A 1 555 ? 28.810 4.995 -53.405 1.00 85.44 555 LEU A N 1
ATOM 4540 C CA . LEU A 1 555 ? 29.197 6.331 -53.879 1.00 85.44 555 LEU A CA 1
ATOM 4541 C C . LEU A 1 555 ? 30.657 6.428 -54.331 1.00 85.44 555 LEU A C 1
ATOM 4543 O O . LEU A 1 555 ? 30.946 7.190 -55.243 1.00 85.44 555 LEU A O 1
ATOM 4547 N N . LEU A 1 556 ? 31.573 5.669 -53.727 1.00 84.50 556 LEU A N 1
ATOM 4548 C CA . LEU A 1 556 ? 33.001 5.721 -54.072 1.00 84.50 556 LEU A CA 1
ATOM 4549 C C . LEU A 1 556 ? 33.306 5.454 -55.562 1.00 84.50 556 LEU A C 1
ATOM 4551 O O . LEU A 1 556 ? 34.143 6.165 -56.105 1.00 84.50 556 LEU A O 1
ATOM 4555 N N . PRO A 1 557 ? 32.632 4.518 -56.265 1.00 83.88 557 PRO A N 1
ATOM 4556 C CA . PRO A 1 557 ? 32.852 4.311 -57.700 1.00 83.88 557 PRO A CA 1
ATOM 4557 C C . PRO A 1 557 ? 32.556 5.537 -58.583 1.00 83.88 557 PRO A C 1
ATOM 4559 O O . PRO A 1 557 ? 33.065 5.610 -59.703 1.00 83.88 557 PRO A O 1
ATOM 4562 N N . PHE A 1 558 ? 31.753 6.487 -58.090 1.00 84.31 558 PHE A N 1
ATOM 4563 C CA . PHE A 1 558 ? 31.432 7.734 -58.789 1.00 84.31 558 PHE A CA 1
ATOM 4564 C C . PHE A 1 558 ? 32.519 8.813 -58.645 1.00 84.31 558 PHE A C 1
ATOM 4566 O O . PHE A 1 558 ? 32.386 9.890 -59.214 1.00 84.31 558 PHE A O 1
ATOM 4573 N N . GLU A 1 559 ? 33.595 8.558 -57.891 1.00 82.62 559 GLU A N 1
ATOM 4574 C CA . GLU A 1 559 ? 34.762 9.452 -57.869 1.00 82.62 559 GLU A CA 1
ATOM 4575 C C . GLU A 1 559 ? 35.481 9.461 -59.229 1.00 82.62 559 GLU A C 1
ATOM 4577 O O . GLU A 1 559 ? 35.936 10.513 -59.676 1.00 82.62 559 GLU A O 1
ATOM 4582 N N . ASP A 1 560 ? 35.510 8.308 -59.907 1.00 81.06 560 ASP A N 1
ATOM 4583 C CA . ASP A 1 560 ? 36.177 8.120 -61.201 1.00 81.06 560 ASP A CA 1
ATOM 4584 C C . ASP A 1 560 ? 35.205 8.121 -62.399 1.00 81.06 560 ASP A C 1
ATOM 4586 O O . ASP A 1 560 ? 35.647 8.208 -63.545 1.00 81.06 560 ASP A O 1
ATOM 4590 N N . ASN A 1 561 ? 33.890 7.998 -62.162 1.00 81.88 561 ASN A N 1
ATOM 4591 C CA . ASN A 1 561 ? 32.875 7.838 -63.211 1.00 81.88 561 ASN A CA 1
ATOM 4592 C C . ASN A 1 561 ? 31.637 8.710 -62.953 1.00 81.88 561 ASN A C 1
ATOM 4594 O O . ASN A 1 561 ? 31.009 8.600 -61.904 1.00 81.88 561 ASN A O 1
ATOM 4598 N N . ASP A 1 562 ? 31.205 9.486 -63.951 1.00 80.00 562 ASP A N 1
ATOM 4599 C CA . ASP A 1 562 ? 30.009 10.341 -63.836 1.00 80.00 562 ASP A CA 1
ATOM 4600 C C . ASP A 1 562 ? 28.683 9.556 -63.920 1.00 80.00 562 ASP A C 1
ATOM 4602 O O . ASP A 1 562 ? 27.651 10.013 -63.432 1.00 80.00 562 ASP A O 1
ATOM 4606 N N . SER A 1 563 ? 28.690 8.367 -64.532 1.00 82.00 563 SER A N 1
ATOM 4607 C CA . SER A 1 563 ? 27.516 7.490 -64.653 1.00 82.00 563 SER A CA 1
ATOM 4608 C C . SER A 1 563 ? 27.928 6.019 -64.591 1.00 82.00 563 SER A C 1
ATOM 4610 O O . SER A 1 563 ? 28.963 5.636 -65.137 1.00 82.00 563 SER A O 1
ATOM 4612 N N . LEU A 1 564 ? 27.135 5.191 -63.903 1.00 83.44 564 LEU A N 1
ATOM 4613 C CA . LEU A 1 564 ? 27.406 3.763 -63.717 1.00 83.44 564 LEU A CA 1
ATOM 4614 C C . LEU A 1 564 ? 26.110 2.947 -63.803 1.00 83.44 564 LEU A C 1
ATOM 4616 O O . LEU A 1 564 ? 25.129 3.298 -63.140 1.00 83.44 564 LEU A O 1
ATOM 4620 N N . PRO A 1 565 ? 26.086 1.834 -64.560 1.00 85.94 565 PRO A N 1
ATOM 4621 C CA . PRO A 1 565 ? 24.926 0.960 -64.604 1.00 85.94 565 PRO A CA 1
ATOM 4622 C C . PRO A 1 565 ? 24.798 0.152 -63.305 1.00 85.94 565 PRO A C 1
ATOM 4624 O O . PRO A 1 565 ? 25.774 -0.164 -62.618 1.00 85.94 565 PRO A O 1
ATOM 4627 N N . PHE A 1 566 ? 23.567 -0.255 -62.986 1.00 83.94 566 PHE A N 1
ATOM 4628 C CA . PHE A 1 566 ? 23.253 -1.015 -61.770 1.00 83.94 566 PHE A CA 1
ATOM 4629 C C . PHE A 1 566 ? 24.062 -2.322 -61.634 1.00 83.94 566 PHE A C 1
ATOM 4631 O O . PHE A 1 566 ? 24.435 -2.711 -60.524 1.00 83.94 566 PHE A O 1
ATOM 4638 N N . SER A 1 567 ? 24.368 -2.989 -62.753 1.00 82.62 567 SER A N 1
ATOM 4639 C CA . SER A 1 567 ? 25.189 -4.209 -62.795 1.00 82.62 567 SER A CA 1
ATOM 4640 C C . SER A 1 567 ? 26.587 -4.003 -62.216 1.00 82.62 567 SER A C 1
ATOM 4642 O O . SER A 1 567 ? 27.104 -4.871 -61.506 1.00 82.62 567 SER A O 1
ATOM 4644 N N . ASP A 1 568 ? 27.181 -2.844 -62.478 1.00 82.88 568 ASP A N 1
ATOM 4645 C CA . ASP A 1 568 ? 28.579 -2.566 -62.162 1.00 82.88 568 ASP A CA 1
ATOM 4646 C C . ASP A 1 568 ? 28.708 -2.156 -60.694 1.00 82.88 568 ASP A C 1
ATOM 4648 O O . ASP A 1 568 ? 29.618 -2.600 -59.993 1.00 82.88 568 ASP A O 1
ATOM 4652 N N . ILE A 1 569 ? 27.714 -1.426 -60.176 1.00 81.81 569 ILE A N 1
ATOM 4653 C CA . ILE A 1 569 ? 27.586 -1.111 -58.745 1.00 81.81 569 ILE A CA 1
ATOM 4654 C C . ILE A 1 569 ? 27.351 -2.392 -57.928 1.00 81.81 569 ILE A C 1
ATOM 4656 O O . ILE A 1 569 ? 27.935 -2.576 -56.857 1.00 81.81 569 ILE A O 1
ATOM 4660 N N . LYS A 1 570 ? 26.528 -3.321 -58.430 1.00 84.06 570 LYS A N 1
ATOM 4661 C CA . LYS A 1 570 ? 26.301 -4.618 -57.775 1.00 84.06 570 LYS A CA 1
ATOM 4662 C C . LYS A 1 570 ? 27.574 -5.461 -57.741 1.00 84.06 570 LYS A C 1
ATOM 4664 O O . LYS A 1 570 ? 27.868 -6.070 -56.716 1.00 84.06 570 LYS A O 1
ATOM 4669 N N . THR A 1 571 ? 28.340 -5.467 -58.829 1.00 83.06 571 THR A N 1
ATOM 4670 C CA . THR A 1 571 ? 29.590 -6.233 -58.926 1.00 83.06 571 THR A CA 1
ATOM 4671 C C . THR A 1 571 ? 30.684 -5.645 -58.032 1.00 83.06 571 THR A C 1
ATOM 4673 O O . THR A 1 571 ? 31.369 -6.394 -57.340 1.00 83.06 571 THR A O 1
ATOM 4676 N N . SER A 1 572 ? 30.813 -4.315 -57.978 1.00 79.94 572 SER A N 1
ATOM 4677 C CA . SER A 1 572 ? 31.827 -3.643 -57.154 1.00 79.94 572 SER A CA 1
ATOM 4678 C C . SER A 1 572 ? 31.551 -3.758 -55.652 1.00 79.94 572 SER A C 1
ATOM 4680 O O . SER A 1 572 ? 32.470 -3.997 -54.871 1.00 79.94 572 SER A O 1
ATOM 4682 N N . THR A 1 573 ? 30.288 -3.646 -55.231 1.00 80.69 573 THR A N 1
ATOM 4683 C CA . THR A 1 573 ? 29.908 -3.697 -53.806 1.00 80.69 573 THR A CA 1
ATOM 4684 C C . THR A 1 573 ? 29.625 -5.114 -53.293 1.00 80.69 573 THR A C 1
ATOM 4686 O O . THR A 1 573 ? 29.763 -5.371 -52.093 1.00 80.69 573 THR A O 1
ATOM 4689 N N . ASN A 1 574 ? 29.249 -6.040 -54.186 1.00 84.06 574 ASN A N 1
ATOM 4690 C CA . ASN A 1 574 ? 28.823 -7.421 -53.905 1.00 84.06 574 ASN A CA 1
ATOM 4691 C C . ASN A 1 574 ? 27.657 -7.531 -52.902 1.00 84.06 574 ASN A C 1
ATOM 4693 O O . ASN A 1 574 ? 27.490 -8.538 -52.212 1.00 84.06 574 ASN A O 1
ATOM 4697 N N . LEU A 1 575 ? 26.827 -6.484 -52.835 1.00 82.69 575 LEU A N 1
ATOM 4698 C CA . LEU A 1 575 ? 25.652 -6.432 -51.973 1.00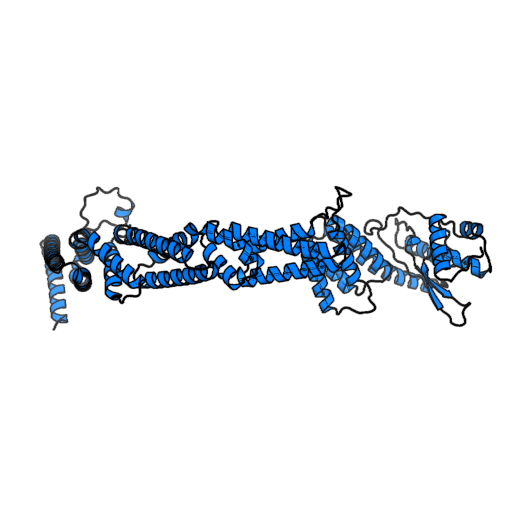 82.69 575 LEU A CA 1
ATOM 4699 C C . LEU A 1 575 ? 24.471 -7.240 -52.551 1.00 82.69 575 LEU A C 1
ATOM 4701 O O . LEU A 1 575 ? 24.267 -7.278 -53.768 1.00 82.69 575 LEU A O 1
ATOM 4705 N N . PRO A 1 576 ? 23.617 -7.827 -51.691 1.00 84.25 576 PRO A N 1
ATOM 4706 C CA . PRO A 1 576 ? 22.345 -8.403 -52.103 1.00 84.25 576 PRO A CA 1
ATOM 4707 C C . PRO A 1 576 ? 21.458 -7.351 -52.767 1.00 84.25 576 PRO A C 1
ATOM 4709 O O . PRO A 1 576 ? 21.297 -6.246 -52.250 1.00 84.25 576 PRO A O 1
ATOM 4712 N N . GLU A 1 577 ? 20.799 -7.732 -53.857 1.00 82.06 577 GLU A N 1
ATOM 4713 C CA . GLU A 1 577 ? 19.994 -6.826 -54.687 1.00 82.06 577 GLU A CA 1
ATOM 4714 C C . GLU A 1 577 ? 18.940 -6.047 -53.888 1.00 82.06 577 GLU A C 1
ATOM 4716 O O . GLU A 1 577 ? 18.816 -4.837 -54.038 1.00 82.06 577 GLU A O 1
ATOM 4721 N N . LYS A 1 578 ? 18.253 -6.712 -52.950 1.00 84.12 578 LYS A N 1
ATOM 4722 C CA . LYS A 1 578 ? 17.239 -6.078 -52.090 1.00 84.12 578 LYS A CA 1
ATOM 4723 C C . LYS A 1 578 ? 17.805 -4.970 -51.198 1.00 84.12 578 LYS A C 1
ATOM 4725 O O . LYS A 1 578 ? 17.141 -3.957 -50.996 1.00 84.12 578 LYS A O 1
ATOM 4730 N N . GLU A 1 579 ? 19.000 -5.169 -50.643 1.00 81.25 579 GLU A N 1
ATOM 4731 C CA . GLU A 1 579 ? 19.652 -4.151 -49.811 1.00 81.25 579 GLU A CA 1
ATOM 4732 C C . GLU A 1 579 ? 20.229 -3.036 -50.683 1.00 81.25 579 GLU A C 1
ATOM 4734 O O . GLU A 1 579 ? 20.041 -1.867 -50.359 1.00 81.25 579 GLU A O 1
ATOM 4739 N N . LEU A 1 580 ? 20.839 -3.373 -51.825 1.00 83.44 580 LEU A N 1
ATOM 4740 C CA . LEU A 1 580 ? 21.364 -2.387 -52.769 1.00 83.44 580 LEU A CA 1
ATOM 4741 C C . LEU A 1 580 ? 20.264 -1.442 -53.275 1.00 83.44 580 LEU A C 1
ATOM 4743 O O . LEU A 1 580 ? 20.431 -0.228 -53.194 1.00 83.44 580 LEU A O 1
ATOM 4747 N N . CYS A 1 581 ? 19.110 -1.973 -53.697 1.00 85.44 581 CYS A N 1
ATOM 4748 C CA . CYS A 1 581 ? 17.961 -1.158 -54.102 1.00 85.44 581 CYS A CA 1
ATOM 4749 C C . CYS A 1 581 ? 17.504 -0.216 -52.984 1.00 85.44 581 CYS A C 1
ATOM 4751 O O . CYS A 1 581 ? 17.232 0.950 -53.238 1.00 85.44 581 CYS A O 1
ATOM 4753 N N . LYS A 1 582 ? 17.458 -0.686 -51.732 1.00 85.56 582 LYS A N 1
ATOM 4754 C CA . LYS A 1 582 ? 17.061 0.147 -50.589 1.00 85.56 582 LYS A CA 1
ATOM 4755 C C . LYS A 1 582 ? 18.052 1.285 -50.322 1.00 85.56 582 LYS A C 1
ATOM 4757 O O . LYS A 1 582 ? 17.629 2.403 -50.021 1.00 85.56 582 LYS A O 1
ATOM 4762 N N . GLN A 1 583 ? 19.356 1.014 -50.417 1.00 84.81 583 GLN A N 1
ATOM 4763 C CA . GLN A 1 583 ? 20.379 2.047 -50.240 1.00 84.81 583 GLN A CA 1
ATOM 4764 C C . GLN A 1 583 ? 20.351 3.066 -51.385 1.00 84.81 583 GLN A C 1
ATOM 4766 O O . GLN A 1 583 ? 20.349 4.264 -51.110 1.00 84.81 583 GLN A O 1
ATOM 4771 N N . LEU A 1 584 ? 20.245 2.608 -52.638 1.00 84.56 584 LEU A N 1
ATOM 4772 C CA . LEU A 1 584 ? 20.137 3.481 -53.811 1.00 84.56 584 LEU A CA 1
ATOM 4773 C C . LEU A 1 584 ? 18.863 4.327 -53.775 1.00 84.56 584 LEU A C 1
ATOM 4775 O O . LEU A 1 584 ? 18.954 5.534 -53.956 1.00 84.56 584 LEU A O 1
ATOM 4779 N N . GLN A 1 585 ? 17.709 3.742 -53.435 1.00 86.62 585 GLN A N 1
ATOM 4780 C CA . GLN A 1 585 ? 16.460 4.493 -53.270 1.00 86.62 585 GLN A CA 1
ATOM 4781 C C . GLN A 1 585 ? 16.627 5.620 -52.249 1.00 86.62 585 GLN A C 1
ATOM 4783 O O . GLN A 1 585 ? 16.229 6.746 -52.506 1.00 86.62 585 GLN A O 1
ATOM 4788 N N . THR A 1 586 ? 17.297 5.352 -51.124 1.00 86.31 586 THR A N 1
ATOM 4789 C CA . THR A 1 586 ? 17.558 6.384 -50.108 1.00 86.31 586 THR A CA 1
ATOM 4790 C C . THR A 1 586 ? 18.443 7.515 -50.659 1.00 86.31 586 THR A C 1
ATOM 4792 O O . THR A 1 586 ? 18.221 8.685 -50.347 1.00 86.31 586 THR A O 1
ATOM 4795 N N . LEU A 1 587 ? 19.445 7.193 -51.484 1.00 85.44 587 LEU A N 1
ATOM 4796 C CA . LEU A 1 587 ? 20.332 8.183 -52.114 1.00 85.44 587 LEU A CA 1
ATOM 4797 C C . LEU A 1 587 ? 19.632 8.996 -53.218 1.00 85.44 587 LEU A C 1
ATOM 4799 O O . LEU A 1 587 ? 19.917 10.184 -53.374 1.00 85.44 587 LEU A O 1
ATOM 4803 N N . VAL A 1 588 ? 18.693 8.382 -53.941 1.00 86.69 588 VAL A N 1
ATOM 4804 C CA . VAL A 1 588 ? 17.861 9.045 -54.957 1.00 86.69 588 VAL A CA 1
ATOM 4805 C C . VAL A 1 588 ? 16.806 9.938 -54.301 1.00 86.69 588 VAL A C 1
ATOM 4807 O O . VAL A 1 588 ? 16.680 11.107 -54.656 1.00 86.69 588 VAL A O 1
ATOM 4810 N N . ASP A 1 589 ? 16.117 9.446 -53.269 1.00 87.06 589 ASP A N 1
ATOM 4811 C CA . ASP A 1 589 ? 15.127 10.213 -52.499 1.00 87.06 589 ASP A CA 1
ATOM 4812 C C . ASP A 1 589 ? 15.761 11.457 -51.851 1.00 87.06 589 ASP A C 1
ATOM 4814 O O . ASP A 1 589 ? 15.139 12.517 -51.755 1.00 87.06 589 ASP A O 1
ATOM 4818 N N . THR A 1 590 ? 17.026 11.344 -51.430 1.00 81.75 590 THR A N 1
ATOM 4819 C CA . THR A 1 590 ? 17.815 12.462 -50.880 1.00 81.75 590 THR A CA 1
ATOM 4820 C C . THR A 1 590 ? 18.451 13.355 -51.948 1.00 81.75 590 THR A C 1
ATOM 4822 O O . THR A 1 590 ? 19.076 14.357 -51.597 1.00 81.75 590 THR A O 1
ATOM 4825 N N . LYS A 1 591 ? 18.251 13.051 -53.239 1.00 82.62 591 LYS A N 1
ATOM 4826 C CA . LYS A 1 591 ? 18.781 13.783 -54.404 1.00 82.62 591 LYS A CA 1
ATOM 4827 C C . LYS A 1 591 ? 20.309 13.889 -54.429 1.00 82.62 591 LYS A C 1
ATOM 4829 O O . LYS A 1 591 ? 20.856 14.863 -54.943 1.00 82.62 591 LYS A O 1
ATOM 4834 N N . ILE A 1 592 ? 20.996 12.908 -53.842 1.00 82.88 592 ILE A N 1
ATOM 4835 C CA . ILE A 1 592 ? 22.458 12.787 -53.927 1.00 82.88 592 ILE A CA 1
ATOM 4836 C C . ILE A 1 592 ? 22.838 12.123 -55.255 1.00 82.88 592 ILE A C 1
ATOM 4838 O O . ILE A 1 592 ? 23.796 12.550 -55.892 1.00 82.88 592 ILE A O 1
ATOM 4842 N N . LEU A 1 593 ? 22.064 11.120 -55.678 1.00 83.00 593 LEU A N 1
ATOM 4843 C CA . LEU A 1 593 ? 22.168 10.485 -56.991 1.00 83.00 593 LEU A CA 1
ATOM 4844 C C . LEU A 1 593 ? 20.917 10.787 -57.816 1.00 83.00 593 LEU A C 1
ATOM 4846 O O . LEU A 1 593 ? 19.814 10.871 -57.275 1.00 83.00 593 LEU A O 1
ATOM 4850 N N . MET A 1 594 ? 21.101 10.912 -59.125 1.00 82.00 594 MET A N 1
ATOM 4851 C CA . MET A 1 594 ? 20.013 10.966 -60.096 1.00 82.00 594 MET A CA 1
ATOM 4852 C C . MET A 1 594 ? 19.952 9.612 -60.800 1.00 82.00 594 MET A C 1
ATOM 4854 O O . MET A 1 594 ? 20.990 9.057 -61.154 1.00 82.00 594 MET A O 1
ATOM 4858 N N . CYS A 1 595 ? 18.750 9.064 -60.951 1.00 77.69 595 CYS A N 1
ATOM 4859 C CA . CYS A 1 595 ? 18.521 7.917 -61.819 1.00 77.69 595 CYS A CA 1
ATOM 4860 C C . CYS A 1 595 ? 17.987 8.472 -63.134 1.00 77.69 595 CYS A C 1
ATOM 4862 O O . CYS A 1 595 ? 16.952 9.140 -63.116 1.00 77.69 595 CYS A O 1
ATOM 4864 N N . ASP A 1 596 ? 18.703 8.236 -64.228 1.00 66.69 596 ASP A N 1
ATOM 4865 C CA . ASP A 1 596 ? 18.126 8.407 -65.558 1.00 66.69 596 ASP A CA 1
ATOM 4866 C C . ASP A 1 596 ? 17.175 7.224 -65.815 1.00 66.69 596 ASP A C 1
ATOM 4868 O O . ASP A 1 596 ? 17.454 6.106 -65.364 1.00 66.69 596 ASP A O 1
ATOM 4872 N N . ASP A 1 597 ? 16.027 7.506 -66.438 1.00 49.09 597 ASP A N 1
ATOM 4873 C CA . ASP A 1 597 ? 14.923 6.553 -66.666 1.00 49.09 597 ASP A CA 1
ATOM 4874 C C . ASP A 1 597 ? 15.307 5.337 -67.528 1.00 49.09 597 ASP A C 1
ATOM 4876 O O . ASP A 1 597 ? 16.021 5.512 -68.548 1.00 49.09 597 ASP A O 1
#

pLDDT: mean 81.47, std 12.14, range [34.72, 93.81]

InterPro domains:
  IPR001373 Cullin, N-terminal [PF00888] (9-457)
  IPR016158 Cullin homology domain [PS50069] (358-588)
  IPR016158 Cullin homology domain [SM00182] (388-538)
  IPR016159 Cullin repeat-like-containing domain superfamily [SSF74788] (8-347)
  IPR036317 Cullin homology domain superfamily [SSF75632] (354-595)
  IPR036388 Winged helix-like DNA-binding domain superfamily [G3DSA:1.10.10.10] (548-597)
  IPR045093 Cullin [PTHR11932] (9-593)
  IPR059120 Cullin-like, alpha+beta domain [PF26557] (481-595)

Radius of gyration: 46.66 Å; chains: 1; bounding box: 96×55×146 Å